Protein AF-0000000075583292 (afdb_homodimer)

Nearest PDB structures (foldseek):
  4jfc-assembly1_A  TM=9.928E-01  e=3.567E-37  Polaromonas sp. JS666
  3kqf-assembly1_B  TM=9.486E-01  e=3.121E-24  Bacillus anthracis
  5c9g-assembly2_F  TM=9.404E-01  e=2.195E-21  Hyphomonas neptunium ATCC 15444
  5ylo-assembly1_A  TM=9.290E-01  e=3.836E-20  Pseudomonas 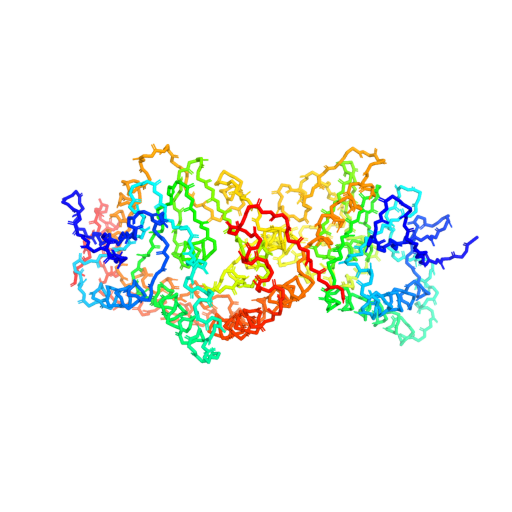aeruginosa PAO1
  2vsu-assembly1_E  TM=9.260E-01  e=3.351E-18  Pseudomonas fluorescens

Organism: Burkholderia mallei (strain ATCC 23344) (NCBI:txid243160)

Structure (mmCIF, N/CA/C/O backbone):
data_AF-0000000075583292-model_v1
#
loop_
_entity.id
_entity.type
_entity.pdbx_description
1 polymer 'Enoyl-CoA hydratase/isomerase family protein'
#
loop_
_atom_site.group_PDB
_atom_site.id
_atom_site.type_symbol
_atom_site.label_atom_id
_atom_site.label_alt_id
_atom_site.label_comp_id
_atom_site.label_asym_id
_atom_site.label_entity_id
_atom_site.label_seq_id
_atom_site.pdbx_PDB_ins_code
_atom_site.Cartn_x
_atom_site.Cartn_y
_atom_site.Cartn_z
_atom_site.occupancy
_atom_site.B_iso_or_equiv
_atom_site.auth_seq_id
_atom_site.auth_comp_id
_atom_site.auth_asym_id
_atom_site.auth_atom_id
_atom_site.pdbx_PDB_model_num
ATOM 1 N N . MET A 1 1 ? 21.781 27.703 2.693 1 67.5 1 MET A N 1
ATOM 2 C CA . MET A 1 1 ? 20.625 27.844 3.566 1 67.5 1 MET A CA 1
ATOM 3 C C . MET A 1 1 ? 20.203 26.484 4.141 1 67.5 1 MET A C 1
ATOM 5 O O . MET A 1 1 ? 20.391 25.453 3.504 1 67.5 1 MET A O 1
ATOM 9 N N . SER A 1 2 ? 19.781 26.391 5.512 1 87.25 2 SER A N 1
ATOM 10 C CA . SER A 1 2 ? 19.688 25.172 6.301 1 87.25 2 SER A CA 1
ATOM 11 C C . SER A 1 2 ? 18.312 24.531 6.172 1 87.25 2 SER A C 1
ATOM 13 O O . SER A 1 2 ? 17.344 25.188 5.793 1 87.25 2 SER A O 1
ATOM 15 N N . ALA A 1 3 ? 18.297 23.266 6.211 1 93.25 3 ALA A N 1
ATOM 16 C CA . ALA A 1 3 ? 17.062 22.5 6.258 1 93.25 3 ALA A CA 1
ATOM 17 C C . ALA A 1 3 ? 16.172 22.953 7.414 1 93.25 3 ALA A C 1
ATOM 19 O O . ALA A 1 3 ? 16.625 23.047 8.555 1 93.25 3 ALA A O 1
ATOM 20 N N . GLU A 1 4 ? 14.938 23.328 7.117 1 96.12 4 GLU A N 1
ATOM 21 C CA . GLU A 1 4 ? 14.023 23.797 8.164 1 96.12 4 GLU A CA 1
ATOM 22 C C . GLU A 1 4 ? 12.57 23.484 7.793 1 96.12 4 GLU A C 1
ATOM 24 O O . GLU A 1 4 ? 12.258 23.234 6.629 1 96.12 4 GLU A O 1
ATOM 29 N N . LEU A 1 5 ? 11.758 23.406 8.789 1 97.81 5 LEU A N 1
ATOM 30 C CA . LEU A 1 5 ? 10.305 23.406 8.641 1 97.81 5 LEU A CA 1
ATOM 31 C C . LEU A 1 5 ? 9.734 24.781 9.008 1 97.81 5 LEU A C 1
ATOM 33 O O . LEU A 1 5 ? 9.773 25.172 10.172 1 97.81 5 LEU A O 1
ATOM 37 N N . LEU A 1 6 ? 9.242 25.484 8.023 1 97.19 6 LEU A N 1
ATOM 38 C CA . LEU A 1 6 ? 8.695 26.812 8.242 1 97.19 6 LEU A CA 1
ATOM 39 C C . LEU A 1 6 ? 7.223 26.734 8.633 1 97.19 6 LEU A C 1
ATOM 41 O O . LEU A 1 6 ? 6.453 25.969 8.047 1 97.19 6 LEU A O 1
ATOM 45 N N . ALA A 1 7 ? 6.902 27.469 9.656 1 97.38 7 ALA A N 1
ATOM 46 C CA . ALA A 1 7 ? 5.512 27.547 10.109 1 97.38 7 ALA A CA 1
ATOM 47 C C . ALA A 1 7 ? 4.953 28.953 9.891 1 97.38 7 ALA A C 1
ATOM 49 O O . ALA A 1 7 ? 5.602 29.953 10.219 1 97.38 7 ALA A O 1
ATOM 50 N N . SER A 1 8 ? 3.768 29.016 9.266 1 97 8 SER A N 1
ATOM 51 C CA . SER A 1 8 ? 3.15 30.312 9.055 1 97 8 SER A CA 1
ATOM 52 C C . SER A 1 8 ? 1.628 30.219 9.109 1 97 8 SER A C 1
ATOM 54 O O . SER A 1 8 ? 1.062 29.141 8.938 1 97 8 SER A O 1
ATOM 56 N N . ARG A 1 9 ? 1.016 31.297 9.414 1 96.5 9 ARG A N 1
ATOM 57 C CA . ARG A 1 9 ? -0.42 31.516 9.266 1 96.5 9 ARG A CA 1
ATOM 58 C C . ARG A 1 9 ? -0.711 32.5 8.133 1 96.5 9 ARG A C 1
ATOM 60 O O . ARG A 1 9 ? -0.595 33.719 8.32 1 96.5 9 ARG A O 1
ATOM 67 N N . PRO A 1 10 ? -1.045 31.953 7 1 95.81 10 PRO A N 1
ATOM 68 C CA . PRO A 1 10 ? -1.221 32.844 5.852 1 95.81 10 PRO A CA 1
ATOM 69 C C . PRO A 1 10 ? -2.344 33.875 6.059 1 95.81 10 PRO A C 1
ATOM 71 O O . PRO A 1 10 ? -3.365 33.531 6.672 1 95.81 10 PRO A O 1
ATOM 74 N N . PRO A 1 11 ? -2.176 35.062 5.562 1 93.25 11 PRO A N 1
ATOM 75 C CA . PRO A 1 11 ? -3.176 36.094 5.77 1 93.25 11 PRO A CA 1
ATOM 76 C C . PRO A 1 11 ? -4.523 35.781 5.133 1 93.25 11 PRO A C 1
ATOM 78 O O . PRO A 1 11 ? -5.562 36.25 5.594 1 93.25 11 PRO A O 1
ATOM 81 N N . GLU A 1 12 ? -4.48 34.938 4.133 1 89.62 12 GLU A N 1
ATOM 82 C CA . GLU A 1 12 ? -5.707 34.594 3.42 1 89.62 12 GLU A CA 1
ATOM 83 C C . GLU A 1 12 ? -6.547 33.594 4.215 1 89.62 12 GLU A C 1
ATOM 85 O O . GLU A 1 12 ? -7.688 33.312 3.846 1 89.62 12 GLU A O 1
ATOM 90 N N . SER A 1 13 ? -5.949 33.094 5.297 1 91.31 13 SER A N 1
ATOM 91 C CA . SER A 1 13 ? -6.652 32.094 6.098 1 91.31 13 SER A CA 1
ATOM 92 C C . SER A 1 13 ? -6.879 32.594 7.523 1 91.31 13 SER A C 1
ATOM 94 O O . SER A 1 13 ? -6.023 33.281 8.094 1 91.31 13 SER A O 1
ATOM 96 N N . GLU A 1 14 ? -7.996 32.156 8.086 1 85.75 14 GLU A N 1
ATOM 97 C CA . GLU A 1 14 ? -8.305 32.531 9.453 1 85.75 14 GLU A CA 1
ATOM 98 C C . GLU A 1 14 ? -7.875 31.469 10.445 1 85.75 14 GLU A C 1
ATOM 100 O O . GLU A 1 14 ? -7.66 31.75 11.625 1 85.75 14 GLU A O 1
ATOM 105 N N . SER A 1 15 ? -7.633 30.344 9.969 1 95.25 15 SER A N 1
ATOM 106 C CA . SER A 1 15 ? -7.543 29.312 11.008 1 95.25 15 SER A CA 1
ATOM 107 C C . SER A 1 15 ? -6.547 28.219 10.625 1 95.25 15 SER A C 1
ATOM 109 O O . SER A 1 15 ? -6.379 27.25 11.352 1 95.25 15 SER A O 1
ATOM 111 N N . THR A 1 16 ? -5.824 28.375 9.477 1 98 16 THR A N 1
ATOM 112 C CA . THR A 1 16 ? -4.984 27.297 8.969 1 98 16 THR A CA 1
ATOM 113 C C . THR A 1 16 ? -3.514 27.578 9.273 1 98 16 THR A C 1
ATOM 115 O O . THR A 1 16 ? -3.018 28.672 9.039 1 98 16 THR A O 1
ATOM 118 N N . LEU A 1 17 ? -2.83 26.609 9.906 1 98.5 17 LEU A N 1
ATOM 119 C CA . LEU A 1 17 ? -1.376 26.609 10.016 1 98.5 17 LEU A CA 1
ATOM 120 C C . LEU A 1 17 ? -0.74 25.922 8.812 1 98.5 17 LEU A C 1
ATOM 122 O O . LEU A 1 17 ? -1.136 24.797 8.453 1 98.5 17 LEU A O 1
ATOM 126 N N . VAL A 1 18 ? 0.198 26.562 8.188 1 98.69 18 VAL A N 1
ATOM 127 C CA . VAL A 1 18 ? 0.895 25.969 7.047 1 98.69 18 VAL A CA 1
ATOM 128 C C . VAL A 1 18 ? 2.328 25.625 7.441 1 98.69 18 VAL A C 1
ATOM 130 O O . VAL A 1 18 ? 3.068 26.484 7.93 1 98.69 18 VAL A O 1
ATOM 133 N N . LEU A 1 19 ? 2.674 24.406 7.332 1 98.69 19 LEU A N 1
ATOM 134 C CA . LEU A 1 19 ? 4.035 23.922 7.504 1 98.69 19 LEU A CA 1
ATOM 135 C C . LEU A 1 19 ? 4.699 23.672 6.156 1 98.69 19 LEU A C 1
ATOM 137 O O . LEU A 1 19 ? 4.172 22.922 5.328 1 98.69 19 LEU A O 1
ATOM 141 N N . THR A 1 20 ? 5.844 24.234 5.902 1 98.69 20 THR A N 1
ATOM 142 C CA . THR A 1 20 ? 6.527 24.156 4.617 1 98.69 20 THR A CA 1
ATOM 143 C C . THR A 1 20 ? 7.906 23.531 4.773 1 98.69 20 THR A C 1
ATOM 145 O O . THR A 1 20 ? 8.773 24.078 5.453 1 98.69 20 THR A O 1
ATOM 148 N N . LEU A 1 21 ? 8.062 22.391 4.184 1 98.69 21 LEU A N 1
ATOM 149 C CA . LEU A 1 21 ? 9.391 21.781 4.094 1 98.69 21 LEU A CA 1
ATOM 150 C C . LEU A 1 21 ? 10.312 22.625 3.219 1 98.69 21 LEU A C 1
ATOM 152 O O . LEU A 1 21 ? 9.984 22.922 2.068 1 98.69 21 LEU A O 1
ATOM 156 N N . SER A 1 22 ? 11.461 23.016 3.814 1 98.19 22 SER A N 1
ATOM 157 C CA . SER A 1 22 ? 12.398 23.844 3.062 1 98.19 22 SER A CA 1
ATOM 158 C C . SER A 1 22 ? 13.836 23.391 3.279 1 98.19 22 SER A C 1
ATOM 160 O O . SER A 1 22 ? 14.328 23.406 4.41 1 98.19 22 SER A O 1
ATOM 162 N N . ASN A 1 23 ? 14.453 22.922 2.266 1 97.31 23 ASN A N 1
ATOM 163 C CA . ASN A 1 23 ? 15.867 22.578 2.162 1 97.31 23 ASN A CA 1
ATOM 164 C C . ASN A 1 23 ? 16.438 22.969 0.802 1 97.31 23 ASN A C 1
ATOM 166 O O . ASN A 1 23 ? 16.625 22.125 -0.065 1 97.31 23 ASN A O 1
ATOM 170 N N . PRO A 1 24 ? 16.703 24.328 0.784 1 92.12 24 PRO A N 1
ATOM 171 C CA . PRO A 1 24 ? 17.109 24.859 -0.521 1 92.12 24 PRO A CA 1
ATOM 172 C C . PRO A 1 24 ? 18.312 24.125 -1.112 1 92.12 24 PRO A C 1
ATOM 174 O O . PRO A 1 24 ? 19.266 23.797 -0.392 1 92.12 24 PRO A O 1
ATOM 177 N N . GLY A 1 25 ? 18.297 23.75 -2.326 1 92.25 25 GLY A N 1
ATOM 178 C CA . GLY A 1 25 ? 19.375 23.078 -3.035 1 92.25 25 GLY A CA 1
ATOM 179 C C . GLY A 1 25 ? 19.281 21.562 -2.982 1 92.25 25 GLY A C 1
ATOM 180 O O . GLY A 1 25 ? 20.031 20.875 -3.684 1 92.25 25 GLY A O 1
ATOM 181 N N . ALA A 1 26 ? 18.438 21.094 -2.088 1 95 26 ALA A N 1
ATOM 182 C CA . ALA A 1 26 ? 18.344 19.641 -1.939 1 95 26 ALA A CA 1
ATOM 183 C C . ALA A 1 26 ? 16.922 19.141 -2.176 1 95 26 ALA A C 1
ATOM 185 O O . ALA A 1 26 ? 16.531 18.094 -1.659 1 95 26 ALA A O 1
ATOM 186 N N . ARG A 1 27 ? 16.109 20.031 -2.859 1 95.94 27 ARG A N 1
ATOM 187 C CA . ARG A 1 27 ? 14.734 19.672 -3.197 1 95.94 27 ARG A CA 1
ATOM 188 C C . ARG A 1 27 ? 13.953 19.266 -1.952 1 95.94 27 ARG A C 1
ATOM 190 O O . ARG A 1 27 ? 13.281 18.234 -1.938 1 95.94 27 ARG A O 1
ATOM 197 N N . ASN A 1 28 ? 14.148 19.938 -0.84 1 98.06 28 ASN A N 1
ATOM 198 C CA . ASN A 1 28 ? 13.445 19.797 0.429 1 98.06 28 ASN A CA 1
ATOM 199 C C . ASN A 1 28 ? 13.664 18.422 1.058 1 98.06 28 ASN A C 1
ATOM 201 O O . ASN A 1 28 ? 12.75 17.859 1.65 1 98.06 28 ASN A O 1
ATOM 205 N N . ALA A 1 29 ? 14.906 17.859 0.892 1 97.81 29 ALA A N 1
ATOM 206 C CA . ALA A 1 29 ? 15.266 16.609 1.577 1 97.81 29 ALA A CA 1
ATOM 207 C C . ALA A 1 29 ? 15.086 16.75 3.086 1 97.81 29 ALA A C 1
ATOM 209 O O . ALA A 1 29 ? 15.398 17.797 3.664 1 97.81 29 ALA A O 1
ATOM 210 N N . LEU A 1 30 ? 14.625 15.703 3.691 1 97.31 30 LEU A N 1
ATOM 211 C CA . LEU A 1 30 ? 14.312 15.711 5.117 1 97.31 30 LEU A CA 1
ATOM 212 C C . LEU A 1 30 ? 15.586 15.797 5.953 1 97.31 30 LEU A C 1
ATOM 214 O O . LEU A 1 30 ? 16.641 15.336 5.527 1 97.31 30 LEU A O 1
ATOM 218 N N . HIS A 1 31 ? 15.438 16.328 7.047 1 95.19 31 HIS A N 1
ATOM 219 C CA . HIS A 1 31 ? 16.484 16.531 8.039 1 95.19 31 HIS A CA 1
ATOM 220 C C . HIS A 1 31 ? 15.93 16.391 9.453 1 95.19 31 HIS A C 1
ATOM 222 O O . HIS A 1 31 ? 14.789 16.766 9.727 1 95.19 31 HIS A O 1
ATOM 228 N N . PRO A 1 32 ? 16.766 15.883 10.375 1 92.44 32 PRO A N 1
ATOM 229 C CA . PRO A 1 32 ? 16.297 15.695 11.75 1 92.44 32 PRO A CA 1
ATOM 230 C C . PRO A 1 32 ? 15.719 16.969 12.352 1 92.44 32 PRO A C 1
ATOM 232 O O . PRO A 1 32 ? 14.781 16.922 13.148 1 92.44 32 PRO A O 1
ATOM 235 N N . ASP A 1 33 ? 16.234 18.109 11.961 1 92.94 33 ASP A N 1
ATOM 236 C CA . ASP A 1 33 ? 15.719 19.375 12.461 1 92.94 33 ASP A CA 1
ATOM 237 C C . ASP A 1 33 ? 14.258 19.578 12.07 1 92.94 33 ASP A C 1
ATOM 239 O O . ASP A 1 33 ? 13.492 20.203 12.805 1 92.94 33 ASP A O 1
ATOM 243 N N . MET A 1 34 ? 13.859 19.078 10.984 1 96.12 34 MET A N 1
ATOM 244 C CA . MET A 1 34 ? 12.484 19.188 10.508 1 96.12 34 MET A CA 1
ATOM 245 C C . MET A 1 34 ? 11.547 18.312 11.344 1 96.12 34 MET A C 1
ATOM 247 O O . MET A 1 34 ? 10.406 18.703 11.609 1 96.12 34 MET A O 1
ATOM 251 N N . TYR A 1 35 ? 12.055 17.141 11.742 1 96.31 35 TYR A N 1
ATOM 252 C CA . TYR A 1 35 ? 11.234 16.25 12.547 1 96.31 35 TYR A CA 1
ATOM 253 C C . TYR A 1 35 ? 10.883 16.891 13.891 1 96.31 35 TYR A C 1
ATOM 255 O O . TYR A 1 35 ? 9.711 16.922 14.273 1 96.31 35 TYR A O 1
ATOM 263 N N . ALA A 1 36 ? 11.875 17.406 14.531 1 94.88 36 ALA A N 1
ATOM 264 C CA . ALA A 1 36 ? 11.688 18.062 15.828 1 94.88 36 ALA A CA 1
ATOM 265 C C . ALA A 1 36 ? 10.758 19.266 15.695 1 94.88 36 ALA A C 1
ATOM 267 O O . ALA A 1 36 ? 9.867 19.469 16.531 1 94.88 36 ALA A O 1
ATOM 268 N N . ALA A 1 37 ? 10.969 20 14.695 1 96.88 37 ALA A N 1
ATOM 269 C CA . ALA A 1 37 ? 10.133 21.172 14.445 1 96.88 37 ALA A CA 1
ATOM 270 C C . ALA A 1 37 ? 8.688 20.766 14.164 1 96.88 37 ALA A C 1
ATOM 272 O O . ALA A 1 37 ? 7.754 21.453 14.57 1 96.88 37 ALA A O 1
ATOM 273 N N . GLY A 1 38 ? 8.523 19.688 13.398 1 97.88 38 GLY A N 1
ATOM 274 C CA . GLY A 1 38 ? 7.191 19.172 13.117 1 97.88 38 GLY A CA 1
ATOM 275 C C . GLY A 1 38 ? 6.434 18.781 14.367 1 97.88 38 GLY A C 1
ATOM 276 O O . GLY A 1 38 ? 5.262 19.125 14.531 1 97.88 38 GLY A O 1
ATOM 277 N N . LEU A 1 39 ? 7.145 18.062 15.266 1 97.31 39 LEU A N 1
ATOM 278 C CA . LEU A 1 39 ? 6.551 17.672 16.531 1 97.31 39 LEU A CA 1
ATOM 279 C C . LEU A 1 39 ? 6.121 18.891 17.344 1 97.31 39 LEU A C 1
ATOM 281 O O . LEU A 1 39 ? 5 18.953 17.844 1 97.31 39 LEU A O 1
ATOM 285 N N . GLU A 1 40 ? 6.969 19.859 17.375 1 96.94 40 GLU A N 1
ATOM 286 C CA . GLU A 1 40 ? 6.68 21.078 18.109 1 96.94 40 GLU A CA 1
ATOM 287 C C . GLU A 1 40 ? 5.508 21.828 17.5 1 96.94 40 GLU A C 1
ATOM 289 O O . GLU A 1 40 ? 4.641 22.344 18.203 1 96.94 40 GLU A O 1
ATOM 294 N N . ALA A 1 41 ? 5.504 21.906 16.188 1 97.69 41 ALA A N 1
ATOM 295 C CA . ALA A 1 41 ? 4.441 22.625 15.492 1 97.69 41 ALA A CA 1
ATOM 296 C C . ALA A 1 41 ? 3.08 21.984 15.758 1 97.69 41 ALA A C 1
ATOM 298 O O . ALA A 1 41 ? 2.092 22.672 15.992 1 97.69 41 ALA A O 1
ATOM 299 N N . LEU A 1 42 ? 3.025 20.688 15.703 1 98.06 42 LEU A N 1
ATOM 300 C CA . LEU A 1 42 ? 1.762 19.984 15.922 1 98.06 42 LEU A CA 1
ATOM 301 C C . LEU A 1 42 ? 1.317 20.109 17.375 1 98.06 42 LEU A C 1
ATOM 303 O O . LEU A 1 42 ? 0.122 20.203 17.656 1 98.06 42 LEU A O 1
ATOM 307 N N . ASN A 1 43 ? 2.26 20.062 18.281 1 96.62 43 ASN A N 1
ATOM 308 C CA . ASN A 1 43 ? 1.938 20.297 19.688 1 96.62 43 ASN A CA 1
ATOM 309 C C . ASN A 1 43 ? 1.361 21.703 19.891 1 96.62 43 ASN A C 1
ATOM 311 O O . ASN A 1 43 ? 0.399 21.875 20.641 1 96.62 43 ASN A O 1
ATOM 315 N N . THR A 1 44 ? 1.976 22.672 19.203 1 95.06 44 THR A N 1
ATOM 316 C CA . THR A 1 44 ? 1.487 24.047 19.281 1 95.06 44 THR A CA 1
ATOM 317 C C . THR A 1 44 ? 0.08 24.156 18.688 1 95.06 44 THR A C 1
ATOM 319 O O . THR A 1 44 ? -0.799 24.766 19.297 1 95.06 44 THR A O 1
ATOM 322 N N . ALA A 1 45 ? -0.087 23.562 17.547 1 96.56 45 ALA A N 1
ATOM 323 C CA . ALA A 1 45 ? -1.408 23.562 16.922 1 96.56 45 ALA A CA 1
ATOM 324 C C . ALA A 1 45 ? -2.453 22.953 17.859 1 96.56 45 ALA A C 1
ATOM 326 O O . ALA A 1 45 ? -3.574 23.453 17.953 1 96.56 45 ALA A O 1
ATOM 327 N N . GLU A 1 46 ? -2.061 21.891 18.5 1 96.06 46 GLU A N 1
ATOM 328 C CA . GLU A 1 46 ? -2.957 21.188 19.422 1 96.06 46 GLU A CA 1
ATOM 329 C C . GLU A 1 46 ? -3.424 22.094 20.547 1 96.06 46 GLU A C 1
ATOM 331 O O . GLU A 1 46 ? -4.59 22.047 20.953 1 96.06 46 GLU A O 1
ATOM 336 N N . ARG A 1 47 ? -2.613 23.031 21.016 1 95.5 47 ARG A N 1
ATOM 337 C CA . ARG A 1 47 ? -2.885 23.859 22.188 1 95.5 47 ARG A CA 1
ATOM 338 C C . ARG A 1 47 ? -3.525 25.172 21.781 1 95.5 47 ARG A C 1
ATOM 340 O O . ARG A 1 47 ? -4.039 25.906 22.641 1 95.5 47 ARG A O 1
ATOM 347 N N . ASP A 1 48 ? -3.432 25.547 20.547 1 96.25 48 ASP A N 1
ATOM 348 C CA . ASP A 1 48 ? -3.943 26.828 20.062 1 96.25 48 ASP A CA 1
ATOM 349 C C . ASP A 1 48 ? -5.309 26.656 19.406 1 96.25 48 ASP A C 1
ATOM 351 O O . ASP A 1 48 ? -5.395 26.25 18.25 1 96.25 48 ASP A O 1
ATOM 355 N N . PRO A 1 49 ? -6.316 27.016 20.094 1 95.12 49 PRO A N 1
ATOM 356 C CA . PRO A 1 49 ? -7.66 26.812 19.547 1 95.12 49 PRO A CA 1
ATOM 357 C C . PRO A 1 49 ? -7.93 27.641 18.297 1 95.12 49 PRO A C 1
ATOM 359 O O . PRO A 1 49 ? -8.906 27.391 17.578 1 95.12 49 PRO A O 1
ATOM 362 N N . SER A 1 50 ? -7.105 28.641 18.047 1 95.31 50 SER A N 1
ATOM 363 C CA . SER A 1 50 ? -7.312 29.453 16.859 1 95.31 50 SER A CA 1
ATOM 364 C C . SER A 1 50 ? -6.832 28.734 15.602 1 95.31 50 SER A C 1
ATOM 366 O O . SER A 1 50 ? -7.16 29.141 14.484 1 95.31 50 SER A O 1
ATOM 368 N N . ILE A 1 51 ? -6.078 27.703 15.742 1 97.19 51 ILE A N 1
ATOM 369 C CA . ILE A 1 51 ? -5.684 26.828 14.633 1 97.19 51 ILE A CA 1
ATOM 370 C C . ILE A 1 51 ? -6.66 25.656 14.531 1 97.19 51 ILE A C 1
ATOM 372 O O . ILE A 1 51 ? -6.82 24.891 15.477 1 97.19 51 ILE A O 1
ATOM 376 N N . ARG A 1 52 ? -7.266 25.531 13.336 1 97.31 52 ARG A N 1
ATOM 377 C CA . ARG A 1 52 ? -8.32 24.531 13.195 1 97.31 52 ARG A CA 1
ATOM 378 C C . ARG A 1 52 ? -7.895 23.406 12.25 1 97.31 52 ARG A C 1
ATOM 380 O O . ARG A 1 52 ? -8.492 22.328 12.242 1 97.31 52 ARG A O 1
ATOM 387 N N . ALA A 1 53 ? -6.891 23.609 11.453 1 98.25 53 ALA A N 1
ATOM 388 C CA . ALA A 1 53 ? -6.348 22.625 10.516 1 98.25 53 ALA A CA 1
ATOM 389 C C . ALA A 1 53 ? -4.902 22.953 10.164 1 98.25 53 ALA A C 1
ATOM 391 O O . ALA A 1 53 ? -4.43 24.062 10.398 1 98.25 53 ALA A O 1
ATOM 392 N N . VAL A 1 54 ? -4.211 21.984 9.664 1 98.75 54 VAL A N 1
ATOM 393 C CA . VAL A 1 54 ? -2.807 22.125 9.281 1 98.75 54 VAL A CA 1
ATOM 394 C C . VAL A 1 54 ? -2.617 21.688 7.832 1 98.75 54 VAL A C 1
ATOM 396 O O . VAL A 1 54 ? -3.203 20.703 7.391 1 98.75 54 VAL A O 1
ATOM 399 N N . VAL A 1 55 ? -1.863 22.422 7.07 1 98.88 55 VAL A N 1
ATOM 400 C CA . VAL A 1 55 ? -1.436 22.047 5.727 1 98.88 55 VAL A CA 1
ATOM 401 C C . VAL A 1 55 ? 0.073 21.797 5.711 1 98.88 55 VAL A C 1
ATOM 403 O O . VAL A 1 55 ? 0.84 22.609 6.23 1 98.88 55 VAL A O 1
ATOM 406 N N . LEU A 1 56 ? 0.5 20.688 5.27 1 98.88 56 LEU A N 1
ATOM 407 C CA . LEU A 1 56 ? 1.905 20.359 5.055 1 98.88 56 LEU A CA 1
ATOM 408 C C . LEU A 1 56 ? 2.262 20.438 3.572 1 98.88 56 LEU A C 1
ATOM 410 O O . LEU A 1 56 ? 1.643 19.766 2.744 1 98.88 56 LEU A O 1
ATOM 414 N N . THR A 1 57 ? 3.215 21.312 3.209 1 98.81 57 THR A N 1
ATOM 415 C CA . THR A 1 57 ? 3.615 21.484 1.818 1 98.81 57 THR A CA 1
ATOM 416 C C . THR A 1 57 ? 5.125 21.672 1.709 1 98.81 57 THR A C 1
ATOM 418 O O . THR A 1 57 ? 5.844 21.562 2.707 1 98.81 57 THR A O 1
ATOM 421 N N . GLY A 1 58 ? 5.672 21.719 0.458 1 98.75 58 GLY A N 1
ATOM 422 C CA . GLY A 1 58 ? 7.086 21.953 0.227 1 98.75 58 GLY A CA 1
ATOM 423 C C . GLY A 1 58 ? 7.363 23.297 -0.424 1 98.75 58 GLY A C 1
ATOM 424 O O . GLY A 1 58 ? 6.523 23.828 -1.159 1 98.75 58 GLY A O 1
ATOM 425 N N . ALA A 1 59 ? 8.508 23.812 -0.159 1 98.12 59 ALA A N 1
ATOM 426 C CA . ALA A 1 59 ? 8.938 25.062 -0.783 1 98.12 59 ALA A CA 1
ATOM 427 C C . ALA A 1 59 ? 9.25 24.859 -2.262 1 98.12 59 ALA A C 1
ATOM 429 O O . ALA A 1 59 ? 9.492 23.734 -2.701 1 98.12 59 ALA A O 1
ATOM 430 N N . ASP A 1 60 ? 9.141 25.953 -3.072 1 96.88 60 ASP A N 1
ATOM 431 C CA . ASP A 1 60 ? 9.609 26.062 -4.449 1 96.88 60 ASP A CA 1
ATOM 432 C C . ASP A 1 60 ? 8.914 25.031 -5.348 1 96.88 60 ASP A C 1
ATOM 434 O O . ASP A 1 60 ? 9.547 24.438 -6.215 1 96.88 60 ASP A O 1
ATOM 438 N N . ARG A 1 61 ? 7.707 24.75 -5.098 1 96.19 61 ARG A N 1
ATOM 439 C CA . ARG A 1 61 ? 6.84 23.906 -5.902 1 96.19 61 ARG A CA 1
ATOM 440 C C . ARG A 1 61 ? 7.387 22.484 -5.98 1 96.19 61 ARG A C 1
ATOM 442 O O . ARG A 1 61 ? 7.355 21.859 -7.043 1 96.19 61 ARG A O 1
ATOM 449 N N . PHE A 1 62 ? 8 22.094 -4.961 1 98.38 62 PHE A N 1
ATOM 450 C CA . PHE A 1 62 ? 8.484 20.719 -4.793 1 98.38 62 PHE A CA 1
ATOM 451 C C . PHE A 1 62 ? 8.258 20.234 -3.365 1 98.38 62 PHE A C 1
ATOM 453 O O . PHE A 1 62 ? 8.727 20.875 -2.41 1 98.38 62 PHE A O 1
ATOM 460 N N . PHE A 1 63 ? 7.59 19.172 -3.176 1 98.75 63 PHE A N 1
ATOM 461 C CA . PHE A 1 63 ? 7.199 18.734 -1.84 1 98.75 63 PHE A CA 1
ATOM 462 C C . PHE A 1 63 ? 8.414 18.234 -1.06 1 98.75 63 PHE A C 1
ATOM 464 O O . PHE A 1 63 ? 8.891 18.906 -0.145 1 98.75 63 PHE A O 1
ATOM 471 N N . CYS A 1 64 ? 9.016 17.062 -1.483 1 98.62 64 CYS A N 1
ATOM 472 C CA . CYS A 1 64 ? 10.086 16.484 -0.674 1 98.62 64 CYS A CA 1
ATOM 473 C C . CYS A 1 64 ? 10.789 15.359 -1.418 1 98.62 64 CYS A C 1
ATOM 475 O O . CYS A 1 64 ? 10.141 14.453 -1.945 1 98.62 64 CYS A O 1
ATOM 477 N N . ALA A 1 65 ? 12.086 15.375 -1.417 1 97.5 65 ALA A N 1
ATOM 478 C CA . ALA A 1 65 ? 12.875 14.391 -2.154 1 97.5 65 ALA A CA 1
ATOM 479 C C . ALA A 1 65 ? 13.211 13.18 -1.277 1 97.5 65 ALA A C 1
ATOM 481 O O . ALA A 1 65 ? 13.836 12.227 -1.737 1 97.5 65 ALA A O 1
ATOM 482 N N . GLY A 1 66 ? 12.766 13.234 -0.095 1 97.06 66 GLY A N 1
ATOM 483 C CA . GLY A 1 66 ? 13.078 12.148 0.822 1 97.06 66 GLY A CA 1
ATOM 484 C C . GLY A 1 66 ? 14.359 12.383 1.604 1 97.06 66 GLY A C 1
ATOM 485 O O . GLY A 1 66 ? 14.625 13.5 2.043 1 97.06 66 GLY A O 1
ATOM 486 N N . GLY A 1 67 ? 15.031 11.289 1.983 1 94.31 67 GLY A N 1
ATOM 487 C CA . GLY A 1 67 ? 16.266 11.383 2.736 1 94.31 67 GLY A CA 1
ATOM 488 C C . GLY A 1 67 ? 17.438 11.859 1.897 1 94.31 67 GLY A C 1
ATOM 489 O O . GLY A 1 67 ? 17.391 11.82 0.667 1 94.31 67 GLY A O 1
ATOM 490 N N . ASN A 1 68 ? 18.391 12.344 2.629 1 94.19 68 ASN A N 1
ATOM 491 C CA . ASN A 1 68 ? 19.641 12.758 2.008 1 94.19 68 ASN A CA 1
ATOM 492 C C . ASN A 1 68 ? 20.641 11.609 1.947 1 94.19 68 ASN A C 1
ATOM 494 O O . ASN A 1 68 ? 21.125 11.141 2.982 1 94.19 68 ASN A O 1
ATOM 498 N N . LEU A 1 69 ? 21.016 11.203 0.713 1 95 69 LEU A N 1
ATOM 499 C CA . LEU A 1 69 ? 21.844 10.023 0.521 1 95 69 LEU A CA 1
ATOM 500 C C . LEU A 1 69 ? 23.234 10.227 1.111 1 95 69 LEU A C 1
ATOM 502 O O . LEU A 1 69 ? 23.844 9.281 1.618 1 95 69 LEU A O 1
ATOM 506 N N . ASN A 1 70 ? 23.734 11.477 0.987 1 94.31 70 ASN A N 1
ATOM 507 C CA . ASN A 1 70 ? 25.047 11.75 1.589 1 94.31 70 ASN A CA 1
ATOM 508 C C . ASN A 1 70 ? 25 11.602 3.107 1 94.31 70 ASN A C 1
ATOM 510 O O . ASN A 1 70 ? 25.922 11.047 3.703 1 94.31 70 ASN A O 1
ATOM 514 N N . ARG A 1 71 ? 23.969 12.07 3.662 1 94 71 ARG A N 1
ATOM 515 C CA . ARG A 1 71 ? 23.812 11.906 5.102 1 94 71 ARG A CA 1
ATOM 516 C C . ARG A 1 71 ? 23.688 10.43 5.473 1 94 71 ARG A C 1
ATOM 518 O O . ARG A 1 71 ? 24.188 10 6.508 1 94 71 ARG A O 1
ATOM 525 N N . LEU A 1 72 ? 23 9.656 4.668 1 95.62 72 LEU A N 1
ATOM 526 C CA . LEU A 1 72 ? 22.844 8.227 4.93 1 95.62 72 LEU A CA 1
ATOM 527 C C . LEU A 1 72 ? 24.188 7.52 4.875 1 95.62 72 LEU A C 1
ATOM 529 O O . LEU A 1 72 ? 24.469 6.641 5.691 1 95.62 72 LEU A O 1
ATOM 533 N N . LEU A 1 73 ? 25.031 7.938 3.93 1 95.62 73 LEU A N 1
ATOM 534 C CA . LEU A 1 73 ? 26.359 7.359 3.857 1 95.62 73 LEU A CA 1
ATOM 535 C C . LEU A 1 73 ? 27.172 7.711 5.102 1 95.62 73 LEU A C 1
ATOM 537 O O . LEU A 1 73 ? 27.891 6.863 5.645 1 95.62 73 LEU A O 1
ATOM 541 N N . ASP A 1 74 ? 27.062 8.984 5.547 1 95.81 74 ASP A N 1
ATOM 542 C CA . ASP A 1 74 ? 27.719 9.406 6.773 1 95.81 74 ASP A CA 1
ATOM 543 C C . ASP A 1 74 ? 27.25 8.586 7.969 1 95.81 74 ASP A C 1
ATOM 545 O O . ASP A 1 74 ? 28.062 8.148 8.789 1 95.81 74 ASP A O 1
ATOM 549 N N . ASN A 1 75 ? 25.938 8.359 8.047 1 96.25 75 ASN A N 1
ATOM 550 C CA . ASN A 1 75 ? 25.375 7.605 9.164 1 96.25 75 ASN A CA 1
ATOM 551 C C . ASN A 1 75 ? 25.766 6.133 9.109 1 96.25 75 ASN A C 1
ATOM 553 O O . ASN A 1 75 ? 25.922 5.488 10.148 1 96.25 75 ASN A O 1
ATOM 557 N N . ARG A 1 76 ? 25.906 5.637 7.883 1 96.25 76 ARG A N 1
ATOM 558 C CA . ARG A 1 76 ? 26.328 4.254 7.711 1 96.25 76 ARG A CA 1
ATOM 559 C C . ARG A 1 76 ? 27.703 4.02 8.336 1 96.25 76 ARG A C 1
ATOM 561 O O . ARG A 1 76 ? 27.984 2.926 8.82 1 96.25 76 ARG A O 1
ATOM 568 N N . ALA A 1 77 ? 28.547 5.047 8.312 1 96.44 77 ALA A N 1
ATOM 569 C CA . ALA A 1 77 ? 29.906 4.949 8.836 1 96.44 77 ALA A CA 1
ATOM 570 C C . ALA A 1 77 ? 29.922 5.043 10.352 1 96.44 77 ALA A C 1
ATOM 572 O O . ALA A 1 77 ? 30.984 4.906 10.984 1 96.44 77 ALA A O 1
ATOM 573 N N . LYS A 1 78 ? 28.828 5.242 11.047 1 97.5 78 LYS A N 1
ATOM 574 C CA . LYS A 1 78 ? 28.688 5.355 12.492 1 97.5 78 LYS A CA 1
ATOM 575 C C . LYS A 1 78 ? 27.953 4.145 13.07 1 97.5 78 LYS A C 1
ATOM 577 O O . LYS A 1 78 ? 27.656 3.189 12.344 1 97.5 78 LYS A O 1
ATOM 582 N N . ALA A 1 79 ? 27.703 4.23 14.398 1 97.75 79 ALA A N 1
ATOM 583 C CA . ALA A 1 79 ? 26.969 3.146 15.055 1 97.75 79 ALA A CA 1
ATOM 584 C C . ALA A 1 79 ? 25.531 3.066 14.539 1 97.75 79 ALA A C 1
ATOM 586 O O . ALA A 1 79 ? 24.891 4.094 14.328 1 97.75 79 ALA A O 1
ATOM 587 N N . PRO A 1 80 ? 25.016 1.818 14.32 1 97.88 80 PRO A N 1
ATOM 588 C CA . PRO A 1 80 ? 23.656 1.633 13.828 1 97.88 80 PRO A CA 1
ATOM 589 C C . PRO A 1 80 ? 22.625 2.451 14.602 1 97.88 80 PRO A C 1
ATOM 591 O O . PRO A 1 80 ? 21.609 2.865 14.047 1 97.88 80 PRO A O 1
ATOM 594 N N . SER A 1 81 ? 22.906 2.717 15.883 1 97.75 81 SER A N 1
ATOM 595 C CA . SER A 1 81 ? 21.953 3.432 16.75 1 97.75 81 SER A CA 1
ATOM 596 C C . SER A 1 81 ? 21.75 4.863 16.266 1 97.75 81 SER A C 1
ATOM 598 O O . SER A 1 81 ? 20.719 5.477 16.547 1 97.75 81 SER A O 1
ATOM 600 N N . VAL A 1 82 ? 22.672 5.387 15.508 1 97.25 82 VAL A N 1
ATOM 601 C CA . VAL A 1 82 ? 22.562 6.762 15.031 1 97.25 82 VAL A CA 1
ATOM 602 C C . VAL A 1 82 ? 21.438 6.867 14.008 1 97.25 82 VAL A C 1
ATOM 604 O O . VAL A 1 82 ? 20.562 7.719 14.133 1 97.25 82 VAL A O 1
ATOM 607 N N . GLN A 1 83 ? 21.5 5.988 13.031 1 97.31 83 GLN A N 1
ATOM 608 C CA . GLN A 1 83 ? 20.422 6.008 12.047 1 97.31 83 GLN A CA 1
ATOM 609 C C . GLN A 1 83 ? 19.094 5.57 12.664 1 97.31 83 GLN A C 1
ATOM 611 O O . GLN A 1 83 ? 18.031 6.078 12.297 1 97.31 83 GLN A O 1
ATOM 616 N N . ALA A 1 84 ? 19.141 4.586 13.578 1 98.12 84 ALA A N 1
ATOM 617 C CA . ALA A 1 84 ? 17.922 4.16 14.258 1 98.12 84 ALA A CA 1
ATOM 618 C C . ALA A 1 84 ? 17.234 5.336 14.93 1 98.12 84 ALA A C 1
ATOM 620 O O . ALA A 1 84 ? 16.016 5.488 14.836 1 98.12 84 ALA A O 1
ATOM 621 N N . ALA A 1 85 ? 18 6.176 15.594 1 97.06 85 ALA A N 1
ATOM 622 C CA . ALA A 1 85 ? 17.453 7.34 16.297 1 97.06 85 ALA A CA 1
ATOM 623 C C . ALA A 1 85 ? 16.812 8.312 15.305 1 97.06 85 ALA A C 1
ATOM 625 O O . ALA A 1 85 ? 15.781 8.922 15.609 1 97.06 85 ALA A O 1
ATOM 626 N N . SER A 1 86 ? 17.438 8.445 14.203 1 96.31 86 SER A N 1
ATOM 627 C CA . SER A 1 86 ? 16.891 9.32 13.172 1 96.31 86 SER A CA 1
ATOM 628 C C . SER A 1 86 ? 15.539 8.805 12.672 1 96.31 86 SER A C 1
ATOM 630 O O . SER A 1 86 ? 14.586 9.57 12.531 1 96.31 86 SER A O 1
ATOM 632 N N . ILE A 1 87 ? 15.43 7.523 12.406 1 97.81 87 ILE A N 1
ATOM 633 C CA . ILE A 1 87 ? 14.203 6.918 11.914 1 97.81 87 ILE A CA 1
ATOM 634 C C . ILE A 1 87 ? 13.117 7.008 12.984 1 97.81 87 ILE A C 1
ATOM 636 O O . ILE A 1 87 ? 11.953 7.273 12.68 1 97.81 87 ILE A O 1
ATOM 640 N N . ASP A 1 88 ? 13.516 6.785 14.242 1 97.56 88 ASP A N 1
ATOM 641 C CA . ASP A 1 88 ? 12.562 6.887 15.344 1 97.56 88 ASP A CA 1
ATOM 642 C C . ASP A 1 88 ? 11.961 8.289 15.43 1 97.56 88 ASP A C 1
ATOM 644 O O . ASP A 1 88 ? 10.766 8.445 15.695 1 97.56 88 ASP A O 1
ATOM 648 N N . LEU A 1 89 ? 12.781 9.312 15.234 1 96.81 89 LEU A N 1
ATOM 649 C CA . LEU A 1 89 ? 12.297 10.688 15.273 1 96.81 89 LEU A CA 1
ATOM 650 C C . LEU A 1 89 ? 11.297 10.938 14.148 1 96.81 89 LEU A C 1
ATOM 652 O O . LEU A 1 89 ? 10.273 11.594 14.359 1 96.81 89 LEU A O 1
ATOM 656 N N . LEU A 1 90 ? 11.586 10.461 12.977 1 97.88 90 LEU A N 1
ATOM 657 C CA . LEU A 1 90 ? 10.609 10.523 11.891 1 97.88 90 LEU A CA 1
ATOM 658 C C . LEU A 1 90 ? 9.32 9.805 12.266 1 97.88 90 LEU A C 1
ATOM 660 O O . LEU A 1 90 ? 8.227 10.312 12.031 1 97.88 90 LEU A O 1
ATOM 664 N N . GLY A 1 91 ? 9.461 8.586 12.844 1 98.19 91 GLY A N 1
ATOM 665 C CA . GLY A 1 91 ? 8.305 7.836 13.305 1 98.19 91 GLY A CA 1
ATOM 666 C C . GLY A 1 91 ? 7.453 8.602 14.297 1 98.19 91 GLY A C 1
ATOM 667 O O . GLY A 1 91 ? 6.223 8.516 14.266 1 98.19 91 GLY A O 1
ATOM 668 N N . GLU A 1 92 ? 8.086 9.32 15.195 1 97.56 92 GLU A N 1
ATOM 669 C CA . GLU A 1 92 ? 7.375 10.156 16.172 1 97.56 92 GLU A CA 1
ATOM 670 C C . GLU A 1 92 ? 6.582 11.258 15.469 1 97.56 92 GLU A C 1
ATOM 672 O O . GLU A 1 92 ? 5.457 11.562 15.867 1 97.56 92 GLU A O 1
ATOM 677 N N . TRP A 1 93 ? 7.203 11.852 14.5 1 98 93 TRP A N 1
ATOM 678 C CA . TRP A 1 93 ? 6.496 12.875 13.742 1 98 93 TRP A CA 1
ATOM 679 C C . TRP A 1 93 ? 5.285 12.289 13.023 1 98 93 TRP A C 1
ATOM 681 O O . TRP A 1 93 ? 4.195 12.859 13.062 1 98 93 TRP A O 1
ATOM 691 N N . ILE A 1 94 ? 5.434 11.125 12.375 1 98.44 94 ILE A N 1
ATOM 692 C CA . ILE A 1 94 ? 4.352 10.414 11.703 1 98.44 94 ILE A CA 1
ATOM 693 C C . ILE A 1 94 ? 3.225 10.133 12.688 1 98.44 94 ILE A C 1
ATOM 695 O O . ILE A 1 94 ? 2.053 10.383 12.391 1 98.44 94 ILE A O 1
ATOM 699 N N . THR A 1 95 ? 3.588 9.648 13.836 1 97.62 95 THR A N 1
ATOM 700 C CA . THR A 1 95 ? 2.609 9.344 14.875 1 97.62 95 THR A CA 1
ATOM 701 C C . THR A 1 95 ? 1.862 10.609 15.297 1 97.62 95 THR A C 1
ATOM 703 O O . THR A 1 95 ? 0.644 10.578 15.484 1 97.62 95 THR A O 1
ATOM 706 N N . ALA A 1 96 ? 2.605 11.695 15.453 1 97.69 96 ALA A N 1
ATOM 707 C CA . ALA A 1 96 ? 1.992 12.969 15.836 1 97.69 96 ALA A CA 1
ATOM 708 C C . ALA A 1 96 ? 0.97 13.422 14.797 1 97.69 96 ALA A C 1
ATOM 710 O O . ALA A 1 96 ? -0.11 13.898 15.148 1 97.69 96 ALA A O 1
ATOM 711 N N . ILE A 1 97 ? 1.277 13.281 13.523 1 98 97 ILE A N 1
ATOM 712 C CA . ILE A 1 97 ? 0.36 13.648 12.453 1 98 97 ILE A CA 1
ATOM 713 C C . ILE A 1 97 ? -0.909 12.805 12.547 1 98 97 ILE A C 1
ATOM 715 O O . ILE A 1 97 ? -2.018 13.32 12.391 1 98 97 ILE A O 1
ATOM 719 N N . ASN A 1 98 ? -0.733 11.555 12.883 1 94.88 98 ASN A N 1
ATOM 720 C CA . ASN A 1 98 ? -1.846 10.617 12.93 1 94.88 98 ASN A CA 1
ATOM 721 C C . ASN A 1 98 ? -2.717 10.844 14.164 1 94.88 98 ASN A C 1
ATOM 723 O O . ASN A 1 98 ? -3.906 10.523 14.156 1 94.88 98 ASN A O 1
ATOM 727 N N . THR A 1 99 ? -2.133 11.492 15.219 1 94.75 99 THR A N 1
ATOM 728 C CA . THR A 1 99 ? -2.857 11.508 16.484 1 94.75 99 THR A CA 1
ATOM 729 C C . THR A 1 99 ? -3.326 12.922 16.828 1 94.75 99 THR A C 1
ATOM 731 O O . THR A 1 99 ? -4.199 13.102 17.672 1 94.75 99 THR A O 1
ATOM 734 N N . VAL A 1 100 ? -2.688 13.93 16.203 1 97.06 100 VAL A N 1
ATOM 735 C CA . VAL A 1 100 ? -3.158 15.289 16.453 1 97.06 100 VAL A CA 1
ATOM 736 C C . VAL A 1 100 ? -4.656 15.375 16.172 1 97.06 100 VAL A C 1
ATOM 738 O O . VAL A 1 100 ? -5.152 14.742 15.234 1 97.06 100 VAL A O 1
ATOM 741 N N . THR A 1 101 ? -5.344 16.156 16.922 1 97.31 101 THR A N 1
ATOM 742 C CA . THR A 1 101 ? -6.801 16.172 16.875 1 97.31 101 THR A CA 1
ATOM 743 C C . THR A 1 101 ? -7.293 17 15.688 1 97.31 101 THR A C 1
ATOM 745 O O . THR A 1 101 ? -8.469 16.922 15.32 1 97.31 101 THR A O 1
ATOM 748 N N . LYS A 1 102 ? -6.398 17.781 15.062 1 97.75 102 LYS A N 1
ATOM 749 C CA . LYS A 1 102 ? -6.762 18.656 13.945 1 97.75 102 LYS A CA 1
ATOM 750 C C . LYS A 1 102 ? -6.516 17.953 12.609 1 97.75 102 LYS A C 1
ATOM 752 O O . LYS A 1 102 ? -5.52 17.25 12.445 1 97.75 102 LYS A O 1
ATOM 757 N N . PRO A 1 103 ? -7.398 18.219 11.625 1 98.44 103 PRO A N 1
ATOM 758 C CA . PRO A 1 103 ? -7.117 17.672 10.297 1 98.44 103 PRO A CA 1
ATOM 759 C C . PRO A 1 103 ? -5.781 18.156 9.727 1 98.44 103 PRO A C 1
ATOM 761 O O . PRO A 1 103 ? -5.414 19.312 9.914 1 98.44 103 PRO A O 1
ATOM 764 N N . VAL A 1 104 ? -5.082 17.281 9.141 1 98.81 104 VAL A N 1
ATOM 765 C CA . VAL A 1 104 ? -3.83 17.594 8.469 1 98.81 104 VAL A CA 1
ATOM 766 C C . VAL A 1 104 ? -3.941 17.25 6.984 1 98.81 104 VAL A C 1
ATOM 768 O O . VAL A 1 104 ? -4.293 16.109 6.633 1 98.81 104 VAL A O 1
ATOM 771 N N . ILE A 1 105 ? -3.635 18.188 6.066 1 98.88 105 ILE A N 1
ATOM 772 C CA . ILE A 1 105 ? -3.734 18 4.621 1 98.88 105 ILE A CA 1
ATOM 773 C C . ILE A 1 105 ? -2.352 18.141 3.99 1 98.88 105 ILE A C 1
ATOM 775 O O . ILE A 1 105 ? -1.658 19.141 4.211 1 98.88 105 ILE A O 1
ATOM 779 N N . ALA A 1 106 ? -1.919 17.156 3.232 1 98.94 106 ALA A N 1
ATOM 780 C CA . ALA A 1 106 ? -0.715 17.281 2.416 1 98.94 106 ALA A CA 1
ATOM 781 C C . ALA A 1 106 ? -1.024 17.984 1.098 1 98.94 106 ALA A C 1
ATOM 783 O O . ALA A 1 106 ? -2.018 17.672 0.438 1 98.94 106 ALA A O 1
ATOM 784 N N . ALA A 1 107 ? -0.241 18.938 0.722 1 98.94 107 ALA A N 1
ATOM 785 C CA . ALA A 1 107 ? -0.275 19.625 -0.571 1 98.94 107 ALA A CA 1
ATOM 786 C C . ALA A 1 107 ? 0.996 19.344 -1.369 1 98.94 107 ALA A C 1
ATOM 788 O O . ALA A 1 107 ? 2.049 19.922 -1.093 1 98.94 107 ALA A O 1
ATOM 789 N N . VAL A 1 108 ? 0.896 18.516 -2.379 1 98.94 108 VAL A N 1
ATOM 790 C CA . VAL A 1 108 ? 2.084 17.984 -3.033 1 98.94 108 VAL A CA 1
ATOM 791 C C . VAL A 1 108 ? 2.211 18.562 -4.438 1 98.94 108 VAL A C 1
ATOM 793 O O . VAL A 1 108 ? 1.325 18.375 -5.277 1 98.94 108 VAL A O 1
ATOM 796 N N . GLU A 1 109 ? 3.266 19.25 -4.691 1 98.56 109 GLU A N 1
ATOM 797 C CA . GLU A 1 109 ? 3.721 19.672 -6.016 1 98.56 109 GLU A CA 1
ATOM 798 C C . GLU A 1 109 ? 5.078 19.062 -6.352 1 98.56 109 GLU A C 1
ATOM 800 O O . GLU A 1 109 ? 5.863 18.75 -5.453 1 98.56 109 GLU A O 1
ATOM 805 N N . GLY A 1 110 ? 5.379 18.938 -7.676 1 98.38 110 GLY A N 1
ATOM 806 C CA . GLY A 1 110 ? 6.645 18.344 -8.086 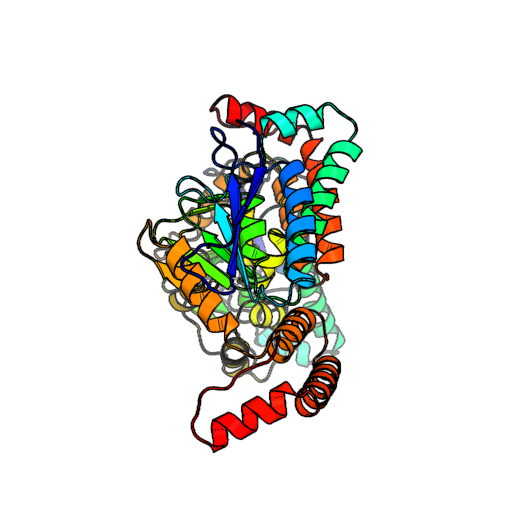1 98.38 110 GLY A CA 1
ATOM 807 C C . GLY A 1 110 ? 6.723 16.859 -7.809 1 98.38 110 GLY A C 1
ATOM 808 O O . GLY A 1 110 ? 6.367 16.047 -8.664 1 98.38 110 GLY A O 1
ATOM 809 N N . ALA A 1 111 ? 7.211 16.547 -6.488 1 98.56 111 ALA A N 1
ATOM 810 C CA . ALA A 1 111 ? 7.281 15.125 -6.156 1 98.56 111 ALA A CA 1
ATOM 811 C C . ALA A 1 111 ? 7.332 14.914 -4.645 1 98.56 111 ALA A C 1
ATOM 813 O O . ALA A 1 111 ? 7.77 15.797 -3.904 1 98.56 111 ALA A O 1
ATOM 814 N N . ALA A 1 112 ? 6.801 13.898 -4.23 1 98.88 112 ALA A N 1
ATOM 815 C CA . ALA A 1 112 ? 7.031 13.305 -2.914 1 98.88 112 ALA A CA 1
ATOM 816 C C . ALA A 1 112 ? 7.762 11.977 -3.035 1 98.88 112 ALA A C 1
ATOM 818 O O . ALA A 1 112 ? 7.203 10.992 -3.529 1 98.88 112 ALA A O 1
ATOM 819 N N . ALA A 1 113 ? 8.984 11.945 -2.561 1 98.44 113 ALA A N 1
ATOM 820 C CA . ALA A 1 113 ? 9.805 10.758 -2.764 1 98.44 113 ALA A CA 1
ATOM 821 C C . ALA A 1 113 ? 10.281 10.18 -1.431 1 98.44 113 ALA A C 1
ATOM 823 O O . ALA A 1 113 ? 10.555 10.922 -0.49 1 98.44 113 ALA A O 1
ATOM 824 N N . GLY A 1 114 ? 10.445 8.836 -1.392 1 98 114 GLY A N 1
ATOM 825 C CA . GLY A 1 114 ? 10.914 8.18 -0.184 1 98 114 GLY A CA 1
ATOM 826 C C . GLY A 1 114 ? 10.102 8.531 1.045 1 98 114 GLY A C 1
ATOM 827 O O . GLY A 1 114 ? 8.875 8.406 1.039 1 98 114 GLY A O 1
ATOM 828 N N . ALA A 1 115 ? 10.82 9.023 2.061 1 98.38 115 ALA A N 1
ATOM 829 C CA . ALA A 1 115 ? 10.172 9.398 3.309 1 98.38 115 ALA A CA 1
ATOM 830 C C . ALA A 1 115 ? 9.234 10.594 3.1 1 98.38 115 ALA A C 1
ATOM 832 O O . ALA A 1 115 ? 8.312 10.805 3.887 1 98.38 115 ALA A O 1
ATOM 833 N N . GLY A 1 116 ? 9.469 11.414 2.057 1 98.62 116 GLY A N 1
ATOM 834 C CA . GLY A 1 116 ? 8.523 12.461 1.704 1 98.62 116 GLY A CA 1
ATOM 835 C C . GLY A 1 116 ? 7.156 11.922 1.314 1 98.62 116 GLY A C 1
ATOM 836 O O . GLY A 1 116 ? 6.133 12.508 1.669 1 98.62 116 GLY A O 1
ATOM 837 N N . PHE A 1 117 ? 7.133 10.883 0.554 1 98.81 117 PHE A N 1
ATOM 838 C CA . PHE A 1 117 ? 5.875 10.227 0.221 1 98.81 117 PHE A CA 1
ATOM 839 C C . PHE A 1 117 ? 5.215 9.648 1.47 1 98.81 117 PHE A C 1
ATOM 841 O O . PHE A 1 117 ? 3.998 9.75 1.637 1 98.81 117 PHE A O 1
ATOM 848 N N . SER A 1 118 ? 6.008 9.031 2.373 1 98.69 118 SER A N 1
ATOM 849 C CA . SER A 1 118 ? 5.477 8.539 3.643 1 98.69 118 SER A CA 1
ATOM 850 C C . SER A 1 118 ? 4.797 9.656 4.426 1 98.69 118 SER A C 1
ATOM 852 O O . SER A 1 118 ? 3.723 9.461 4.996 1 98.69 118 SER A O 1
ATOM 854 N N . LEU A 1 119 ? 5.406 10.836 4.438 1 98.5 119 LEU A N 1
ATOM 855 C CA . LEU A 1 119 ? 4.84 11.992 5.121 1 98.5 119 LEU A CA 1
ATOM 856 C C . LEU A 1 119 ? 3.492 12.375 4.512 1 98.5 119 LEU A C 1
ATOM 858 O O . LEU A 1 119 ? 2.529 12.633 5.238 1 98.5 119 LEU A O 1
ATOM 862 N N . ALA A 1 120 ? 3.451 12.414 3.219 1 98.88 120 ALA A N 1
ATOM 863 C CA . ALA A 1 120 ? 2.199 12.742 2.541 1 98.88 120 ALA A CA 1
ATOM 864 C C . ALA A 1 120 ? 1.107 11.734 2.891 1 98.88 120 ALA A C 1
ATOM 866 O O . ALA A 1 120 ? -0.034 12.117 3.16 1 98.88 120 ALA A O 1
ATOM 867 N N . LEU A 1 121 ? 1.487 10.445 2.918 1 98.62 121 LEU A N 1
ATOM 868 C CA . LEU A 1 121 ? 0.535 9.375 3.203 1 98.62 121 LEU A CA 1
ATOM 869 C C . LEU A 1 121 ? 0.039 9.461 4.645 1 98.62 121 LEU A C 1
ATOM 871 O O . LEU A 1 121 ? -1.084 9.047 4.941 1 98.62 121 LEU A O 1
ATOM 875 N N . ALA A 1 122 ? 0.826 9.984 5.555 1 98.31 122 ALA A N 1
ATOM 876 C CA . ALA A 1 122 ? 0.483 10.047 6.977 1 98.31 122 ALA A CA 1
ATOM 877 C C . ALA A 1 122 ? -0.604 11.094 7.227 1 98.31 122 ALA A C 1
ATOM 879 O O . ALA A 1 122 ? -1.271 11.062 8.266 1 98.31 122 ALA A O 1
ATOM 880 N N . CYS A 1 123 ? -0.757 12.078 6.355 1 98.75 123 CYS A N 1
ATOM 881 C CA . CYS A 1 123 ? -1.759 13.125 6.516 1 98.75 123 CYS A CA 1
ATOM 882 C C . CYS A 1 123 ? -3.166 12.57 6.328 1 98.75 123 CYS A C 1
ATOM 884 O O . CYS A 1 123 ? -3.342 11.508 5.727 1 98.75 123 CYS A O 1
ATOM 886 N N . ASP A 1 124 ? -4.156 13.297 6.816 1 98.56 124 ASP A N 1
ATOM 887 C CA . ASP A 1 124 ? -5.543 12.844 6.738 1 98.56 124 ASP A CA 1
ATOM 888 C C . ASP A 1 124 ? -6.07 12.938 5.309 1 98.56 124 ASP A C 1
ATOM 890 O O . ASP A 1 124 ? -6.883 12.109 4.891 1 98.56 124 ASP A O 1
ATOM 894 N N . LEU A 1 125 ? -5.668 13.992 4.66 1 98.75 125 LEU A N 1
ATOM 895 C CA . LEU A 1 125 ? -6.102 14.281 3.299 1 98.75 125 LEU A CA 1
ATOM 896 C C . LEU A 1 125 ? -4.918 14.672 2.422 1 98.75 125 LEU A C 1
ATOM 898 O O . LEU A 1 125 ? -3.896 15.148 2.926 1 98.75 125 LEU A O 1
ATOM 902 N N . LEU A 1 126 ? -5.047 14.43 1.124 1 98.88 126 LEU A N 1
ATOM 903 C CA . LEU A 1 126 ? -3.953 14.648 0.186 1 98.88 126 LEU A CA 1
ATOM 904 C C . LEU A 1 126 ? -4.453 15.344 -1.079 1 98.88 126 LEU A C 1
ATOM 906 O O . LEU A 1 126 ? -5.332 14.82 -1.77 1 98.88 126 LEU A O 1
ATOM 910 N N . VAL A 1 127 ? -3.93 16.531 -1.363 1 98.88 127 VAL A N 1
ATOM 911 C CA . VAL A 1 127 ? -4.121 17.281 -2.602 1 98.88 127 VAL A CA 1
ATOM 912 C C . VAL A 1 127 ? -2.816 17.297 -3.396 1 98.88 127 VAL A C 1
ATOM 914 O O . VAL A 1 127 ? -1.738 17.5 -2.83 1 98.88 127 VAL A O 1
ATOM 917 N N . ALA A 1 128 ? -2.906 17.047 -4.676 1 98.94 128 ALA A N 1
ATOM 918 C CA . ALA A 1 128 ? -1.692 17.031 -5.488 1 98.94 128 ALA A CA 1
ATOM 919 C C . ALA A 1 128 ? -1.92 17.719 -6.832 1 98.94 128 ALA A C 1
ATOM 921 O O . ALA A 1 128 ? -3.02 17.656 -7.391 1 98.94 128 ALA A O 1
ATOM 922 N N . ALA A 1 129 ? -0.864 18.375 -7.316 1 98.88 129 ALA A N 1
ATOM 923 C CA . ALA A 1 129 ? -0.875 18.766 -8.727 1 98.88 129 ALA A CA 1
ATOM 924 C C . ALA A 1 129 ? -1.018 17.547 -9.633 1 98.88 129 ALA A C 1
ATOM 926 O O . ALA A 1 129 ? -0.494 16.469 -9.32 1 98.88 129 ALA A O 1
ATOM 927 N N . ASP A 1 130 ? -1.639 17.719 -10.797 1 98.56 130 ASP A N 1
ATOM 928 C CA . ASP A 1 130 ? -1.943 16.578 -11.641 1 98.56 130 ASP A CA 1
ATOM 929 C C . ASP A 1 130 ? -0.679 16.031 -12.297 1 98.56 130 ASP A C 1
ATOM 931 O O . ASP A 1 130 ? -0.665 14.891 -12.781 1 98.56 130 ASP A O 1
ATOM 935 N N . ASP A 1 131 ? 0.4 16.766 -12.273 1 98.62 131 ASP A N 1
ATOM 936 C CA . ASP A 1 131 ? 1.653 16.281 -12.844 1 98.62 131 ASP A CA 1
ATOM 937 C C . ASP A 1 131 ? 2.623 15.836 -11.75 1 98.62 131 ASP A C 1
ATOM 939 O O . ASP A 1 131 ? 3.785 15.531 -12.031 1 98.62 131 ASP A O 1
ATOM 943 N N . ALA A 1 132 ? 2.211 15.875 -10.5 1 98.75 132 ALA A N 1
ATOM 944 C CA . ALA A 1 132 ? 3.074 15.469 -9.398 1 98.75 132 ALA A CA 1
ATOM 945 C C . ALA A 1 132 ? 3.418 13.984 -9.484 1 98.75 132 ALA A C 1
ATOM 947 O O . ALA A 1 132 ? 2.65 13.195 -10.047 1 98.75 132 ALA A O 1
ATOM 948 N N . LYS A 1 133 ? 4.582 13.633 -8.938 1 98.69 133 LYS A N 1
ATOM 949 C CA . LYS A 1 133 ? 5.051 12.25 -8.906 1 98.69 133 LYS A CA 1
ATOM 950 C C . LYS A 1 133 ? 5.258 11.766 -7.477 1 98.69 133 LYS A C 1
ATOM 952 O O . LYS A 1 133 ? 5.738 12.516 -6.625 1 98.69 133 LYS A O 1
ATOM 957 N N . PHE A 1 134 ? 4.863 10.594 -7.297 1 98.81 134 PHE A N 1
ATOM 958 C CA . PHE A 1 134 ? 5.043 9.938 -6.008 1 98.81 134 PHE A CA 1
ATOM 959 C C . PHE A 1 134 ? 5.945 8.711 -6.145 1 98.81 134 PHE A C 1
ATOM 961 O O . PHE A 1 134 ? 5.703 7.852 -6.992 1 98.81 134 PHE A O 1
ATOM 968 N N . VAL A 1 135 ? 7.016 8.617 -5.285 1 98.5 135 VAL A N 1
ATOM 969 C CA . VAL A 1 135 ? 8.016 7.578 -5.52 1 98.5 135 VAL A CA 1
ATOM 970 C C . VAL A 1 135 ? 8.469 6.988 -4.188 1 98.5 135 VAL A C 1
ATOM 972 O O . VAL A 1 135 ? 8.898 7.723 -3.291 1 98.5 135 VAL A O 1
ATOM 975 N N . MET A 1 136 ? 8.352 5.668 -4.023 1 98.19 136 MET A N 1
ATOM 976 C CA . MET A 1 136 ? 9 4.969 -2.918 1 98.19 136 MET A CA 1
ATOM 977 C C . MET A 1 136 ? 10.406 4.52 -3.309 1 98.19 136 MET A C 1
ATOM 979 O O . MET A 1 136 ? 10.656 3.324 -3.48 1 98.19 136 MET A O 1
ATOM 983 N N . SER A 1 137 ? 11.352 5.402 -3.287 1 95.12 137 SER A N 1
ATOM 984 C CA . SER A 1 137 ? 12.641 5.289 -3.973 1 95.12 137 SER A CA 1
ATOM 985 C C . SER A 1 137 ? 13.656 4.539 -3.117 1 95.12 137 SER A C 1
ATOM 987 O O . SER A 1 137 ? 14.867 4.672 -3.318 1 95.12 137 SER A O 1
ATOM 989 N N . TYR A 1 138 ? 13.305 3.678 -2.232 1 97.81 138 TYR A N 1
ATOM 990 C CA . TYR A 1 138 ? 14.203 3.002 -1.302 1 97.81 138 TYR A CA 1
ATOM 991 C C . TYR A 1 138 ? 14.938 1.858 -1.988 1 97.81 138 TYR A C 1
ATOM 993 O O . TYR A 1 138 ? 16.172 1.807 -1.973 1 97.81 138 TYR A O 1
ATOM 1001 N N . ALA A 1 139 ? 14.203 1.009 -2.674 1 96.25 139 ALA A N 1
ATOM 1002 C CA . ALA A 1 139 ? 14.766 -0.201 -3.266 1 96.25 139 ALA A CA 1
ATOM 1003 C C . ALA A 1 139 ? 15.797 0.142 -4.34 1 96.25 139 ALA A C 1
ATOM 1005 O O . ALA A 1 139 ? 16.75 -0.616 -4.566 1 96.25 139 ALA A O 1
ATOM 1006 N N . ARG A 1 140 ? 15.703 1.243 -4.938 1 94.69 140 ARG A N 1
ATOM 1007 C CA . ARG A 1 140 ? 16.609 1.681 -6 1 94.69 140 ARG A CA 1
ATOM 1008 C C . ARG A 1 140 ? 18.031 1.849 -5.477 1 94.69 140 ARG A C 1
ATOM 1010 O O . ARG A 1 140 ? 18.984 1.813 -6.25 1 94.69 140 ARG A O 1
ATOM 1017 N N . VAL A 1 141 ? 18.172 2.061 -4.203 1 96.38 141 VAL A N 1
ATOM 1018 C CA . VAL A 1 141 ? 19.484 2.211 -3.609 1 96.38 141 VAL A CA 1
ATOM 1019 C C . VAL A 1 141 ? 19.688 1.164 -2.514 1 96.38 141 VAL A C 1
ATOM 1021 O O . VAL A 1 141 ? 20.422 1.392 -1.555 1 96.38 141 VAL A O 1
ATOM 1024 N N . ALA A 1 142 ? 18.859 0.112 -2.576 1 97.94 142 ALA A N 1
ATOM 1025 C CA . ALA A 1 142 ? 19 -1.08 -1.742 1 97.94 142 ALA A CA 1
ATOM 1026 C C . ALA A 1 142 ? 18.625 -0.783 -0.294 1 97.94 142 ALA A C 1
ATOM 1028 O O . ALA A 1 142 ? 19.234 -1.307 0.636 1 97.94 142 ALA A O 1
ATOM 1029 N N . LEU A 1 143 ? 17.719 0.074 -0.104 1 98.44 143 LEU A N 1
ATOM 1030 C CA . LEU A 1 143 ? 17.172 0.367 1.216 1 98.44 143 LEU A CA 1
ATOM 1031 C C . LEU A 1 143 ? 15.703 -0.059 1.302 1 98.44 143 LEU A C 1
ATOM 1033 O O . LEU A 1 143 ? 15.141 -0.566 0.328 1 98.44 143 LEU A O 1
ATOM 1037 N N . THR A 1 144 ? 15.133 0.007 2.51 1 98.69 144 THR A N 1
ATOM 1038 C CA . THR A 1 144 ? 13.734 -0.321 2.771 1 98.69 144 THR A CA 1
ATOM 1039 C C . THR A 1 144 ? 12.992 0.886 3.338 1 98.69 144 THR A C 1
ATOM 1041 O O . THR A 1 144 ? 13.609 1.8 3.889 1 98.69 144 THR A O 1
ATOM 1044 N N . PRO A 1 145 ? 11.664 0.882 3.215 1 98.38 145 PRO A N 1
ATOM 1045 C CA . PRO A 1 145 ? 10.898 2.082 3.566 1 98.38 145 PRO A CA 1
ATOM 1046 C C . PRO A 1 145 ? 10.898 2.363 5.066 1 98.38 145 PRO A C 1
ATOM 1048 O O . PRO A 1 145 ? 11.086 1.445 5.871 1 98.38 145 PRO A O 1
ATOM 1051 N N . ASP A 1 146 ? 10.711 3.623 5.422 1 98.12 146 ASP A N 1
ATOM 1052 C CA . ASP A 1 146 ? 10.461 4.117 6.773 1 98.12 146 ASP A CA 1
ATOM 1053 C C . ASP A 1 146 ? 9.336 5.148 6.777 1 98.12 146 ASP A C 1
ATOM 1055 O O . ASP A 1 146 ? 8.68 5.363 5.758 1 98.12 146 ASP A O 1
ATOM 1059 N N . GLY A 1 147 ? 8.969 5.66 7.984 1 98 147 GLY A N 1
ATOM 1060 C CA . GLY A 1 147 ? 7.918 6.652 8.117 1 98 147 GLY A CA 1
ATOM 1061 C C . GLY A 1 147 ? 6.527 6.082 7.906 1 98 147 GLY A C 1
ATOM 1062 O O . GLY A 1 147 ? 5.57 6.828 7.68 1 98 147 GLY A O 1
ATOM 1063 N N . GLY A 1 148 ? 6.418 4.797 7.891 1 98.31 148 GLY A N 1
ATOM 1064 C CA . GLY A 1 148 ? 5.125 4.148 7.727 1 98.31 148 GLY A CA 1
ATOM 1065 C C . GLY A 1 148 ? 4.73 3.969 6.27 1 98.31 148 GLY A C 1
ATOM 1066 O O . GLY A 1 148 ? 3.602 3.576 5.973 1 98.31 148 GLY A O 1
ATOM 1067 N N . GLY A 1 149 ? 5.633 4.246 5.336 1 98.31 149 GLY A N 1
ATOM 1068 C CA . GLY A 1 149 ? 5.301 4.164 3.924 1 98.31 149 GLY A CA 1
ATOM 1069 C C . GLY A 1 149 ? 4.723 2.82 3.523 1 98.31 149 GLY A C 1
ATOM 1070 O O . GLY A 1 149 ? 3.707 2.76 2.828 1 98.31 149 GLY A O 1
ATOM 1071 N N . SER A 1 150 ? 5.348 1.723 3.971 1 98.38 150 SER A N 1
ATOM 1072 C CA . SER A 1 150 ? 4.859 0.394 3.619 1 98.38 150 SER A CA 1
ATOM 1073 C C . SER A 1 150 ? 3.527 0.096 4.305 1 98.38 150 SER A C 1
ATOM 1075 O O . SER A 1 150 ? 2.674 -0.593 3.742 1 98.38 150 SER A O 1
ATOM 1077 N N . TRP A 1 151 ? 3.299 0.607 5.473 1 97.69 151 TRP A N 1
ATOM 1078 C CA . TRP A 1 151 ? 2.059 0.396 6.215 1 97.69 151 TRP A CA 1
ATOM 1079 C C . TRP A 1 151 ? 0.888 1.085 5.523 1 97.69 151 TRP A C 1
ATOM 1081 O O . TRP A 1 151 ? -0.132 0.452 5.238 1 97.69 151 TRP A O 1
ATOM 1091 N N . PHE A 1 152 ? 1.115 2.359 5.227 1 97.75 152 PHE A N 1
ATOM 1092 C CA . PHE A 1 152 ? 0.046 3.146 4.625 1 97.75 152 PHE A CA 1
ATOM 1093 C C . PHE A 1 152 ? -0.29 2.629 3.23 1 97.75 152 PHE A C 1
ATOM 1095 O O . PHE A 1 152 ? -1.464 2.508 2.873 1 97.75 152 PHE A O 1
ATOM 1102 N N . LEU A 1 153 ? 0.72 2.32 2.432 1 97.69 153 LEU A N 1
ATOM 1103 C CA . LEU A 1 153 ? 0.469 1.868 1.066 1 97.69 153 LEU A CA 1
ATOM 1104 C C . LEU A 1 153 ? -0.225 0.51 1.062 1 97.69 153 LEU A C 1
ATOM 1106 O O . LEU A 1 153 ? -1.161 0.289 0.291 1 97.69 153 LEU A O 1
ATOM 1110 N N . ALA A 1 154 ? 0.241 -0.4 1.914 1 96.31 154 ALA A N 1
ATOM 1111 C CA . ALA A 1 154 ? -0.317 -1.75 1.947 1 96.31 154 ALA A CA 1
ATOM 1112 C C . ALA A 1 154 ? -1.777 -1.729 2.389 1 96.31 154 ALA A C 1
ATOM 1114 O O . ALA A 1 154 ? -2.539 -2.648 2.078 1 96.31 154 ALA A O 1
ATOM 1115 N N . ARG A 1 155 ? -2.197 -0.748 3.072 1 94.81 155 ARG A N 1
ATOM 1116 C CA . ARG A 1 155 ? -3.568 -0.664 3.566 1 94.81 155 ARG A CA 1
ATOM 1117 C C . ARG A 1 155 ? -4.434 0.179 2.635 1 94.81 155 ARG A C 1
ATOM 1119 O O . ARG A 1 155 ? -5.664 0.073 2.656 1 94.81 155 ARG A O 1
ATOM 1126 N N . ALA A 1 156 ? -3.791 1.002 1.842 1 95.38 156 ALA A N 1
ATOM 1127 C CA . ALA A 1 156 ? -4.527 1.892 0.945 1 95.38 156 ALA A CA 1
ATOM 1128 C C . ALA A 1 156 ? -4.805 1.213 -0.393 1 95.38 156 ALA A C 1
ATOM 1130 O O . ALA A 1 156 ? -5.758 1.57 -1.09 1 95.38 156 ALA A O 1
ATOM 1131 N N . LEU A 1 157 ? -3.924 0.278 -0.793 1 96.56 157 LEU A N 1
ATOM 1132 C CA . LEU A 1 157 ? -3.963 -0.311 -2.127 1 96.56 157 LEU A CA 1
ATOM 1133 C C . LEU A 1 157 ? -4.051 -1.832 -2.047 1 96.56 157 LEU A C 1
ATOM 1135 O O . LEU A 1 157 ? -3.623 -2.432 -1.058 1 96.56 157 LEU A O 1
ATOM 1139 N N . PRO A 1 158 ? -4.645 -2.443 -3.223 1 95.38 158 PRO A N 1
ATOM 1140 C CA . PRO A 1 158 ? -4.434 -3.891 -3.311 1 95.38 158 PRO A CA 1
ATOM 1141 C C . PRO A 1 158 ? -2.963 -4.281 -3.213 1 95.38 158 PRO A C 1
ATOM 1143 O O . PRO A 1 158 ? -2.092 -3.555 -3.699 1 95.38 158 PRO A O 1
ATOM 1146 N N . ARG A 1 159 ? -2.719 -5.426 -2.662 1 95.5 159 ARG A N 1
ATOM 1147 C CA . ARG A 1 159 ? -1.379 -5.898 -2.33 1 95.5 159 ARG A CA 1
ATOM 1148 C C . ARG A 1 159 ? -0.465 -5.855 -3.551 1 95.5 159 ARG A C 1
ATOM 1150 O O . ARG A 1 159 ? 0.689 -5.434 -3.453 1 95.5 159 ARG A O 1
ATOM 1157 N N . ALA A 1 160 ? -0.92 -6.254 -4.688 1 96.19 160 ALA A N 1
ATOM 1158 C CA . ALA A 1 160 ? -0.103 -6.312 -5.895 1 96.19 160 ALA A CA 1
ATOM 1159 C C . ALA A 1 160 ? 0.399 -4.922 -6.281 1 96.19 160 ALA A C 1
ATOM 1161 O O . ALA A 1 160 ? 1.558 -4.762 -6.672 1 96.19 160 ALA A O 1
ATOM 1162 N N . LEU A 1 161 ? -0.47 -3.951 -6.168 1 96.69 161 LEU A N 1
ATOM 1163 C CA . LEU A 1 161 ? -0.082 -2.596 -6.543 1 96.69 161 LEU A CA 1
ATOM 1164 C C . LEU A 1 161 ? 0.866 -1.998 -5.508 1 96.69 161 LEU A C 1
ATOM 1166 O O . LEU A 1 161 ? 1.828 -1.313 -5.863 1 96.69 161 LEU A O 1
ATOM 1170 N N . ALA A 1 162 ? 0.549 -2.199 -4.195 1 97.88 162 ALA A N 1
ATOM 1171 C CA . ALA A 1 162 ? 1.48 -1.766 -3.16 1 97.88 162 ALA A CA 1
ATOM 1172 C C . ALA A 1 162 ? 2.865 -2.367 -3.379 1 97.88 162 ALA A C 1
ATOM 1174 O O . ALA A 1 162 ? 3.875 -1.664 -3.295 1 97.88 162 ALA A O 1
ATOM 1175 N N . ALA A 1 163 ? 2.879 -3.662 -3.695 1 97.94 163 ALA A N 1
ATOM 1176 C CA . ALA A 1 163 ? 4.141 -4.355 -3.945 1 97.94 163 ALA A CA 1
ATOM 1177 C C . ALA A 1 163 ? 4.879 -3.74 -5.129 1 97.94 163 ALA A C 1
ATOM 1179 O O . ALA A 1 163 ? 6.09 -3.512 -5.062 1 97.94 163 ALA A O 1
ATOM 1180 N N . GLU A 1 164 ? 4.195 -3.508 -6.188 1 97.94 164 GLU A N 1
ATOM 1181 C CA . GLU A 1 164 ? 4.809 -2.902 -7.367 1 97.94 164 GLU A CA 1
ATOM 1182 C C . GLU A 1 164 ? 5.48 -1.577 -7.016 1 97.94 164 GLU A C 1
ATOM 1184 O O . GLU A 1 164 ? 6.645 -1.354 -7.355 1 97.94 164 GLU A O 1
ATOM 1189 N N . ILE A 1 165 ? 4.781 -0.711 -6.312 1 98.12 165 ILE A N 1
ATOM 1190 C CA . ILE A 1 165 ? 5.277 0.614 -5.957 1 98.12 165 ILE A CA 1
ATOM 1191 C C . ILE A 1 165 ? 6.5 0.481 -5.047 1 98.12 165 ILE A C 1
ATOM 1193 O O . ILE A 1 165 ? 7.496 1.186 -5.23 1 98.12 165 ILE A O 1
ATOM 1197 N N . LEU A 1 166 ? 6.48 -0.436 -4.117 1 98.5 166 LEU A N 1
ATOM 1198 C CA . LEU A 1 166 ? 7.52 -0.568 -3.102 1 98.5 166 LEU A CA 1
ATOM 1199 C C . LEU A 1 166 ? 8.734 -1.305 -3.66 1 98.5 166 LEU A C 1
ATOM 1201 O O . LEU A 1 166 ? 9.875 -0.973 -3.33 1 98.5 166 LEU A O 1
ATOM 1205 N N . PHE A 1 167 ? 8.555 -2.285 -4.559 1 97.56 167 PHE A N 1
ATOM 1206 C CA . PHE A 1 167 ? 9.648 -3.059 -5.133 1 97.56 167 PHE A CA 1
ATOM 1207 C C . PHE A 1 167 ? 10.414 -2.229 -6.156 1 97.56 167 PHE A C 1
ATOM 1209 O O . PHE A 1 167 ? 11.648 -2.195 -6.137 1 97.56 167 PHE A O 1
ATOM 1216 N N . GLU A 1 168 ? 9.695 -1.561 -7.016 1 96.19 168 GLU A N 1
ATOM 1217 C CA . GLU A 1 168 ? 10.336 -0.942 -8.172 1 96.19 168 GLU A CA 1
ATOM 1218 C C . GLU A 1 168 ? 10.898 0.432 -7.824 1 96.19 168 GLU A C 1
ATOM 1220 O O . GLU A 1 168 ? 11.914 0.85 -8.375 1 96.19 168 GLU A O 1
ATOM 1225 N N . GLY A 1 169 ? 10.227 1.129 -6.984 1 96.81 169 GLY A N 1
ATOM 1226 C CA . GLY A 1 169 ? 10.625 2.49 -6.664 1 96.81 169 GLY A CA 1
ATOM 1227 C C . GLY A 1 169 ? 10.492 3.441 -7.84 1 96.81 169 GLY A C 1
ATOM 1228 O O . GLY A 1 169 ? 11.242 4.414 -7.941 1 96.81 169 GLY A O 1
ATOM 1229 N N . LYS A 1 170 ? 9.617 3.145 -8.828 1 96.94 170 LYS A N 1
ATOM 1230 C CA . LYS A 1 170 ? 9.359 4.031 -9.961 1 96.94 170 LYS A CA 1
ATOM 1231 C C . LYS A 1 170 ? 8.266 5.043 -9.625 1 96.94 170 LYS A C 1
ATOM 1233 O O . LYS A 1 170 ? 7.457 4.816 -8.719 1 96.94 170 LYS A O 1
ATOM 1238 N N . PRO A 1 171 ? 8.234 6.172 -10.328 1 97.94 171 PRO A N 1
ATOM 1239 C CA . PRO A 1 171 ? 7.227 7.191 -10.039 1 97.94 171 PRO A CA 1
ATOM 1240 C C . PRO A 1 171 ? 5.809 6.719 -10.344 1 97.94 171 PRO A C 1
ATOM 1242 O O . PRO A 1 171 ? 5.562 6.133 -11.398 1 97.94 171 PRO A O 1
ATOM 1245 N N . ALA A 1 172 ? 4.941 6.898 -9.422 1 98.12 172 ALA A N 1
ATOM 1246 C CA . ALA A 1 172 ? 3.502 6.785 -9.648 1 98.12 172 ALA A CA 1
ATOM 1247 C C . ALA A 1 172 ? 2.883 8.148 -9.938 1 98.12 172 ALA A C 1
ATOM 1249 O O . ALA A 1 172 ? 3.146 9.125 -9.219 1 98.12 172 ALA A O 1
ATOM 1250 N N . ALA A 1 173 ? 2.023 8.18 -10.883 1 98.38 173 ALA A N 1
ATOM 1251 C CA . ALA A 1 173 ? 1.388 9.438 -11.273 1 98.38 173 ALA A CA 1
ATOM 1252 C C . ALA A 1 173 ? 0.291 9.82 -10.281 1 98.38 173 ALA A C 1
ATOM 1254 O O . ALA A 1 173 ? -0.46 8.961 -9.812 1 98.38 173 ALA A O 1
ATOM 1255 N N . ALA A 1 174 ? 0.185 11.156 -10.055 1 98.75 174 ALA A N 1
ATOM 1256 C CA . ALA A 1 174 ? -0.871 11.672 -9.195 1 98.75 174 ALA A CA 1
ATOM 1257 C C . ALA A 1 174 ? -2.25 11.281 -9.711 1 98.75 174 ALA A C 1
ATOM 1259 O O . ALA A 1 174 ? -3.141 10.938 -8.93 1 98.75 174 ALA A O 1
ATOM 1260 N N . THR A 1 175 ? -2.445 11.273 -10.977 1 98.56 175 THR A N 1
ATOM 1261 C CA . THR A 1 175 ? -3.736 10.953 -11.578 1 98.56 175 THR A CA 1
ATOM 1262 C C . THR A 1 175 ? -4.109 9.5 -11.312 1 98.56 175 THR A C 1
ATOM 1264 O O . THR A 1 175 ? -5.266 9.195 -11.016 1 98.56 175 THR A O 1
ATOM 1267 N N . ARG A 1 176 ? -3.189 8.586 -11.414 1 97.81 176 ARG A N 1
ATOM 1268 C CA . ARG A 1 176 ? -3.449 7.184 -11.117 1 97.81 176 ARG A CA 1
ATOM 1269 C C . ARG A 1 176 ? -3.785 6.992 -9.641 1 97.81 176 ARG A C 1
ATOM 1271 O O . ARG A 1 176 ? -4.711 6.25 -9.297 1 97.81 176 ARG A O 1
ATOM 1278 N N . LEU A 1 177 ? -3.025 7.664 -8.758 1 98.44 177 LEU A N 1
ATOM 1279 C CA . LEU A 1 177 ? -3.268 7.551 -7.324 1 98.44 177 LEU A CA 1
ATOM 1280 C C . LEU A 1 177 ? -4.613 8.164 -6.949 1 98.44 177 LEU A C 1
ATOM 1282 O O . LEU A 1 177 ? -5.273 7.699 -6.016 1 98.44 177 LEU A O 1
ATOM 1286 N N . HIS A 1 178 ? -5.043 9.195 -7.703 1 98.62 178 HIS A N 1
ATOM 1287 C CA . HIS A 1 178 ? -6.379 9.742 -7.508 1 98.62 178 HIS A CA 1
ATOM 1288 C C . HIS A 1 178 ? -7.449 8.727 -7.895 1 98.62 178 HIS A C 1
ATOM 1290 O O . HIS A 1 178 ? -8.422 8.531 -7.16 1 98.62 178 HIS A O 1
ATOM 1296 N N . GLN A 1 179 ? -7.254 8.039 -9.023 1 96.81 179 GLN A N 1
ATOM 1297 C CA . GLN A 1 179 ? -8.188 7.02 -9.477 1 96.81 179 GLN A CA 1
ATOM 1298 C C . GLN A 1 179 ? -8.32 5.895 -8.453 1 96.81 179 GLN A C 1
ATOM 1300 O O . GLN A 1 179 ? -9.398 5.312 -8.297 1 96.81 179 GLN A O 1
ATOM 1305 N N . LEU A 1 180 ? -7.289 5.641 -7.766 1 96.44 180 LEU A N 1
ATOM 1306 C CA . LEU A 1 180 ? -7.246 4.531 -6.82 1 96.44 180 LEU A CA 1
ATOM 1307 C C . LEU A 1 180 ? -7.684 4.984 -5.434 1 96.44 180 LEU A C 1
ATOM 1309 O O . LEU A 1 180 ? -7.734 4.18 -4.5 1 96.44 180 LEU A O 1
ATOM 1313 N N . GLY A 1 181 ? -7.863 6.332 -5.211 1 96.88 181 GLY A N 1
ATOM 1314 C CA . GLY A 1 181 ? -8.422 6.836 -3.969 1 96.88 181 GLY A CA 1
ATOM 1315 C C . GLY A 1 181 ? -7.371 7.277 -2.971 1 96.88 181 GLY A C 1
ATOM 1316 O O . GLY A 1 181 ? -7.691 7.621 -1.832 1 96.88 181 GLY A O 1
ATOM 1317 N N . VAL A 1 182 ? -6.066 7.262 -3.375 1 98.12 182 VAL A N 1
ATOM 1318 C CA . VAL A 1 182 ? -4.984 7.66 -2.482 1 98.12 182 VAL A CA 1
ATOM 1319 C C . VAL A 1 182 ? -4.902 9.188 -2.418 1 98.12 182 VAL A C 1
ATOM 1321 O O . VAL A 1 182 ? -4.754 9.758 -1.338 1 98.12 182 VAL A O 1
ATOM 1324 N N . VAL A 1 183 ? -5.016 9.82 -3.586 1 98.81 183 VAL A N 1
ATOM 1325 C CA . VAL A 1 183 ? -5.074 11.273 -3.684 1 98.81 183 VAL A CA 1
ATOM 1326 C C . VAL A 1 183 ? -6.531 11.734 -3.725 1 98.81 183 VAL A C 1
ATOM 1328 O O . VAL A 1 183 ? -7.316 11.258 -4.551 1 98.81 183 VAL A O 1
ATOM 1331 N N . ASN A 1 184 ? -6.844 12.648 -2.906 1 98.75 184 ASN A N 1
ATOM 1332 C CA . ASN A 1 184 ? -8.227 13.109 -2.826 1 98.75 184 ASN A CA 1
ATOM 1333 C C . ASN A 1 184 ? -8.578 14.031 -3.986 1 98.75 184 ASN A C 1
ATOM 1335 O O . ASN A 1 184 ? -9.633 13.883 -4.609 1 98.75 184 ASN A O 1
ATOM 1339 N N . ARG A 1 185 ? -7.73 15.023 -4.227 1 98.69 185 ARG A N 1
ATOM 1340 C CA . ARG A 1 185 ? -8 16.062 -5.215 1 98.69 185 ARG A CA 1
ATOM 1341 C C . ARG A 1 185 ? -6.781 16.328 -6.086 1 98.69 185 ARG A C 1
ATOM 1343 O O . ARG A 1 185 ? -5.648 16.312 -5.602 1 98.69 185 ARG A O 1
ATOM 1350 N N . LEU A 1 186 ? -7.074 16.578 -7.328 1 98.81 186 LEU A N 1
ATOM 1351 C CA . LEU A 1 186 ? -6.059 17.031 -8.281 1 98.81 186 LEU A CA 1
ATOM 1352 C C . LEU A 1 186 ? -6.219 18.516 -8.594 1 98.81 186 LEU A C 1
ATOM 1354 O O . LEU A 1 186 ? -7.336 19.031 -8.633 1 98.81 186 LEU A O 1
ATOM 1358 N N . THR A 1 187 ? -5.105 19.141 -8.781 1 98.81 187 THR A N 1
ATOM 1359 C CA . THR A 1 187 ? -5.109 20.562 -9.141 1 98.81 187 THR A CA 1
ATOM 1360 C C . THR A 1 187 ? -4.18 20.828 -10.328 1 98.81 187 THR A C 1
ATOM 1362 O O . THR A 1 187 ? -3.381 19.953 -10.695 1 98.81 187 THR A O 1
ATOM 1365 N N . LYS A 1 188 ? -4.363 22.031 -10.914 1 98.12 188 LYS A N 1
ATOM 1366 C CA . LYS A 1 188 ? -3.346 22.516 -11.844 1 98.12 188 LYS A CA 1
ATOM 1367 C C . LYS A 1 188 ? -2.043 22.828 -11.117 1 98.12 188 LYS A C 1
ATOM 1369 O O . LYS A 1 188 ? -2.059 23.297 -9.977 1 98.12 188 LYS A O 1
ATOM 1374 N N . PRO A 1 189 ? -0.887 22.578 -11.727 1 98.19 189 PRO A N 1
ATOM 1375 C CA . PRO A 1 189 ? 0.382 22.969 -11.102 1 98.19 189 PRO A CA 1
ATOM 1376 C C . PRO A 1 189 ? 0.399 24.422 -10.648 1 98.19 189 PRO A C 1
ATOM 1378 O O . PRO A 1 189 ? -0.097 25.297 -11.359 1 98.19 189 PRO A O 1
ATOM 1381 N N . GLY A 1 190 ? 0.875 24.641 -9.484 1 98.06 190 GLY A N 1
ATOM 1382 C CA . GLY A 1 190 ? 1.02 26 -8.961 1 98.06 190 GLY A CA 1
ATOM 1383 C C . GLY A 1 190 ? -0.14 26.422 -8.086 1 98.06 190 GLY A C 1
ATOM 1384 O O . GLY A 1 190 ? -0.079 27.469 -7.434 1 98.06 190 GLY A O 1
ATOM 1385 N N . THR A 1 191 ? -1.158 25.609 -7.918 1 98.44 191 THR A N 1
ATOM 1386 C CA . THR A 1 191 ? -2.338 26.047 -7.176 1 98.44 191 THR A CA 1
ATOM 1387 C C . THR A 1 191 ? -2.617 25.094 -6.008 1 98.44 191 THR A C 1
ATOM 1389 O O . THR A 1 191 ? -3.602 25.266 -5.289 1 98.44 191 THR A O 1
ATOM 1392 N N . THR A 1 192 ? -1.762 24.141 -5.809 1 98.62 192 THR A N 1
ATOM 1393 C CA . THR A 1 192 ? -2.029 23.062 -4.871 1 98.62 192 THR A CA 1
ATOM 1394 C C . THR A 1 192 ? -2.09 23.594 -3.439 1 98.62 192 THR A C 1
ATOM 1396 O O . THR A 1 192 ? -3.004 23.25 -2.686 1 98.62 192 THR A O 1
ATOM 1399 N N . ARG A 1 193 ? -1.154 24.406 -3.047 1 98.06 193 ARG A N 1
ATOM 1400 C CA . ARG A 1 193 ? -1.119 24.969 -1.702 1 98.06 193 ARG A CA 1
ATOM 1401 C C . ARG A 1 193 ? -2.391 25.75 -1.404 1 98.06 193 ARG A C 1
ATOM 1403 O O . ARG A 1 193 ? -3.002 25.578 -0.348 1 98.06 193 ARG A O 1
ATOM 1410 N N . ASP A 1 194 ? -2.807 26.594 -2.342 1 97.94 194 ASP A N 1
ATOM 1411 C CA . ASP A 1 194 ? -3.992 27.422 -2.148 1 97.94 194 ASP A CA 1
ATOM 1412 C C . ASP A 1 194 ? -5.25 26.562 -2.027 1 97.94 194 ASP A C 1
ATOM 1414 O O . ASP A 1 194 ? -6.117 26.844 -1.197 1 97.94 194 ASP A O 1
ATOM 1418 N N . GLU A 1 195 ? -5.312 25.562 -2.883 1 98.19 195 GLU A N 1
ATOM 1419 C CA . GLU A 1 195 ? -6.445 24.641 -2.811 1 98.19 195 GLU A CA 1
ATOM 1420 C C . GLU A 1 195 ? -6.5 23.938 -1.461 1 98.19 195 GLU A C 1
ATOM 1422 O O . GLU A 1 195 ? -7.574 23.781 -0.878 1 98.19 195 GLU A O 1
ATOM 1427 N N . ALA A 1 196 ? -5.371 23.5 -0.951 1 98.62 196 ALA A N 1
ATOM 1428 C CA . ALA A 1 196 ? -5.305 22.828 0.343 1 98.62 196 ALA A CA 1
ATOM 1429 C C . ALA A 1 196 ? -5.723 23.766 1.473 1 98.62 196 ALA A C 1
ATOM 1431 O O . ALA A 1 196 ? -6.438 23.359 2.391 1 98.62 196 ALA A O 1
ATOM 1432 N N . ILE A 1 197 ? -5.289 25 1.396 1 98.38 197 ILE A N 1
ATOM 1433 C CA . ILE A 1 197 ? -5.637 25.969 2.424 1 98.38 197 ILE A CA 1
ATOM 1434 C C . ILE A 1 197 ? -7.145 26.234 2.402 1 98.38 197 ILE A C 1
ATOM 1436 O O . ILE A 1 197 ? -7.785 26.281 3.455 1 98.38 197 ILE A O 1
ATOM 1440 N N . ALA A 1 198 ? -7.691 26.422 1.233 1 97.88 198 ALA A N 1
ATOM 1441 C CA . ALA A 1 198 ? -9.133 26.641 1.115 1 97.88 198 ALA A CA 1
ATOM 1442 C C . ALA A 1 198 ? -9.906 25.469 1.711 1 97.88 198 ALA A C 1
ATOM 1444 O O . ALA A 1 198 ? -10.906 25.672 2.414 1 97.88 198 ALA A O 1
ATOM 1445 N N . TRP A 1 199 ? -9.461 24.312 1.417 1 98.06 199 TRP A N 1
ATOM 1446 C CA . TRP A 1 199 ? -10.109 23.109 1.967 1 98.06 199 TRP A CA 1
ATOM 1447 C C . TRP A 1 199 ? -9.961 23.078 3.484 1 98.06 199 TRP A C 1
ATOM 1449 O O . TRP A 1 199 ? -10.922 22.766 4.195 1 98.06 199 TRP A O 1
ATOM 1459 N N . ALA A 1 200 ? -8.781 23.375 3.969 1 98.38 200 ALA A N 1
ATOM 1460 C CA . ALA A 1 200 ? -8.523 23.438 5.406 1 98.38 200 ALA A CA 1
ATOM 1461 C C . ALA A 1 200 ? -9.445 24.438 6.086 1 98.38 200 ALA A C 1
ATOM 1463 O O . ALA A 1 200 ? -9.977 24.172 7.168 1 98.38 200 ALA A O 1
ATOM 1464 N N . ASP A 1 201 ? -9.617 25.562 5.449 1 97.12 201 ASP A N 1
ATOM 1465 C CA . ASP A 1 201 ? -10.5 26.594 5.996 1 97.12 201 ASP A CA 1
ATOM 1466 C C . ASP A 1 201 ? -11.945 26.094 6.074 1 97.12 201 ASP A C 1
ATOM 1468 O O . ASP A 1 201 ? -12.648 26.375 7.039 1 97.12 201 ASP A O 1
ATOM 1472 N N . GLN A 1 202 ? -12.367 25.406 5.043 1 96.56 202 GLN A N 1
ATOM 1473 C CA . GLN A 1 202 ? -13.703 24.812 5.074 1 96.56 202 GLN A CA 1
ATOM 1474 C C . GLN A 1 202 ? -13.844 23.844 6.242 1 96.56 202 GLN A C 1
ATOM 1476 O O . GLN A 1 202 ? -14.836 23.891 6.977 1 96.56 202 GLN A O 1
ATOM 1481 N N . LEU A 1 203 ? -12.883 23 6.473 1 97.19 203 LEU A N 1
ATOM 1482 C CA . LEU A 1 203 ? -12.906 22.062 7.594 1 97.19 203 LEU A CA 1
ATOM 1483 C C . LEU A 1 203 ? -12.867 22.812 8.922 1 97.19 203 LEU A C 1
ATOM 1485 O O . LEU A 1 203 ? -13.461 22.359 9.906 1 97.19 203 LEU A O 1
ATOM 1489 N N . GLY A 1 204 ? -12.164 23.953 8.891 1 95.62 204 GLY A N 1
ATOM 1490 C CA . GLY A 1 204 ? -12.023 24.766 10.086 1 95.62 204 GLY A CA 1
ATOM 1491 C C . GLY A 1 204 ? -13.344 25.344 10.57 1 95.62 204 GLY A C 1
ATOM 1492 O O . GLY A 1 204 ? -13.445 25.781 11.719 1 95.62 204 GLY A O 1
ATOM 1493 N N . THR A 1 205 ? -14.367 25.344 9.727 1 94.75 205 THR A N 1
ATOM 1494 C CA . THR A 1 205 ? -15.672 25.859 10.125 1 94.75 205 THR A CA 1
ATOM 1495 C C . THR A 1 205 ? -16.5 24.781 10.805 1 94.75 205 THR A C 1
ATOM 1497 O O . THR A 1 205 ? -17.578 25.062 11.344 1 94.75 205 THR A O 1
ATOM 1500 N N . MET A 1 206 ? -16.031 23.578 10.836 1 96.38 206 MET A N 1
ATOM 1501 C CA . MET A 1 206 ? -16.75 22.469 11.438 1 96.38 206 MET A CA 1
ATOM 1502 C C . MET A 1 206 ? -16.422 22.344 12.922 1 96.38 206 MET A C 1
ATOM 1504 O O . MET A 1 206 ? -15.539 23.016 13.43 1 96.38 206 MET A O 1
ATOM 1508 N N . SER A 1 207 ? -17.219 21.531 13.648 1 96.94 207 SER A N 1
ATOM 1509 C CA . SER A 1 207 ? -17 21.312 15.07 1 96.94 207 SER A CA 1
ATOM 1510 C C . SER A 1 207 ? -15.633 20.672 15.328 1 96.94 207 SER A C 1
ATOM 1512 O O . SER A 1 207 ? -15.391 19.547 14.883 1 96.94 207 SER A O 1
ATOM 1514 N N . PRO A 1 208 ? -14.734 21.391 16.062 1 96.94 208 PRO A N 1
ATOM 1515 C CA . PRO A 1 208 ? -13.445 20.766 16.375 1 96.94 208 PRO A CA 1
ATOM 1516 C C . PRO A 1 208 ? -13.586 19.484 17.172 1 96.94 208 PRO A C 1
ATOM 1518 O O . PRO A 1 208 ? -12.836 18.516 16.953 1 96.94 208 PRO A O 1
ATOM 1521 N N . ASN A 1 209 ? -14.562 19.422 18.031 1 96.94 209 ASN A N 1
ATOM 1522 C CA . ASN A 1 209 ? -14.805 18.219 18.812 1 96.94 209 ASN A CA 1
ATOM 1523 C C . ASN A 1 209 ? -15.188 17.031 17.938 1 96.94 209 ASN A C 1
ATOM 1525 O O . ASN A 1 209 ? -14.656 15.938 18.078 1 96.94 209 ASN A O 1
ATOM 1529 N N . ALA A 1 210 ? -16.125 17.312 17.016 1 97.5 210 ALA A N 1
ATOM 1530 C CA . ALA A 1 210 ? -16.594 16.234 16.125 1 97.5 210 ALA A CA 1
ATOM 1531 C C . ALA A 1 210 ? -15.453 15.734 15.242 1 97.5 210 ALA A C 1
ATOM 1533 O O . ALA A 1 210 ? -15.266 14.523 15.102 1 97.5 210 ALA A O 1
ATOM 1534 N N . LEU A 1 211 ? -14.688 16.656 14.703 1 97.81 211 LEU A N 1
ATOM 1535 C CA . LEU A 1 211 ? -13.609 16.25 13.797 1 97.81 211 LEU A CA 1
ATOM 1536 C C . LEU A 1 211 ? -12.547 15.445 14.531 1 97.81 211 LEU A C 1
ATOM 1538 O O . LEU A 1 211 ? -12.031 14.461 13.992 1 97.81 211 LEU A O 1
ATOM 1542 N N . ALA A 1 212 ? -12.195 15.859 15.727 1 97.75 212 ALA A N 1
ATOM 1543 C CA . ALA A 1 212 ? -11.203 15.141 16.516 1 97.75 212 ALA A CA 1
ATOM 1544 C C . ALA A 1 212 ? -11.656 13.703 16.797 1 97.75 212 ALA A C 1
ATOM 1546 O O . ALA A 1 212 ? -10.875 12.766 16.656 1 97.75 212 ALA A O 1
ATOM 1547 N N . ARG A 1 213 ? -12.883 13.523 17.156 1 97.38 213 ARG A N 1
ATOM 1548 C CA . ARG A 1 213 ? -13.43 12.211 17.484 1 97.38 213 ARG A CA 1
ATOM 1549 C C . ARG A 1 213 ? -13.547 11.336 16.234 1 97.38 213 ARG A C 1
ATOM 1551 O O . ARG A 1 213 ? -13.281 10.133 16.297 1 97.38 213 ARG A O 1
ATOM 1558 N N . ILE A 1 214 ? -13.992 11.969 15.156 1 98.06 214 ILE A N 1
ATOM 1559 C CA . ILE A 1 214 ? -14.086 11.234 13.898 1 98.06 214 ILE A CA 1
ATOM 1560 C C . ILE A 1 214 ? -12.703 10.742 13.484 1 98.06 214 ILE A C 1
ATOM 1562 O O . ILE A 1 214 ? -12.547 9.586 13.078 1 98.06 214 ILE A O 1
ATOM 1566 N N . LYS A 1 215 ? -11.672 11.57 13.609 1 97.5 215 LYS A N 1
ATOM 1567 C CA . LYS A 1 215 ? -10.297 11.18 13.289 1 97.5 215 LYS A CA 1
ATOM 1568 C C . LYS A 1 215 ? -9.852 10 14.141 1 97.5 215 LYS A C 1
ATOM 1570 O O . LYS A 1 215 ? -9.227 9.062 13.641 1 97.5 215 LYS A O 1
ATOM 1575 N N . SER A 1 216 ? -10.172 10.055 15.383 1 96.31 216 SER A N 1
ATOM 1576 C CA . SER A 1 216 ? -9.844 8.945 16.281 1 96.31 216 SER A CA 1
ATOM 1577 C C . SER A 1 216 ? -10.531 7.66 15.828 1 96.31 216 SER A C 1
ATOM 1579 O O . SER A 1 216 ? -9.914 6.594 15.812 1 96.31 216 SER A O 1
ATOM 1581 N N . LEU A 1 217 ? -11.828 7.734 15.484 1 96.06 217 LEU A N 1
ATOM 1582 C CA . LEU A 1 217 ? -12.578 6.57 15.039 1 96.06 217 LEU A CA 1
ATOM 1583 C C . LEU A 1 217 ? -11.977 5.988 13.766 1 96.06 217 LEU A C 1
ATOM 1585 O O . LEU A 1 217 ? -11.883 4.766 13.617 1 96.06 217 LEU A O 1
ATOM 1589 N N . ILE A 1 218 ? -11.57 6.883 12.867 1 95.31 218 ILE A N 1
ATOM 1590 C CA . ILE A 1 218 ? -10.938 6.43 11.625 1 95.31 218 ILE A CA 1
ATOM 1591 C C . ILE A 1 218 ? -9.656 5.664 11.953 1 95.31 218 ILE A C 1
ATOM 1593 O O . ILE A 1 218 ? -9.43 4.574 11.422 1 95.31 218 ILE A O 1
ATOM 1597 N N . ALA A 1 219 ? -8.836 6.184 12.82 1 92.69 219 ALA A N 1
ATOM 1598 C CA . ALA A 1 219 ? -7.578 5.551 13.211 1 92.69 219 ALA A CA 1
ATOM 1599 C C . ALA A 1 219 ? -7.82 4.184 13.844 1 92.69 219 ALA A C 1
ATOM 1601 O O . ALA A 1 219 ? -7.125 3.215 13.531 1 92.69 219 ALA A O 1
ATOM 1602 N N . ASP A 1 220 ? -8.867 4.055 14.625 1 91.5 220 ASP A N 1
ATOM 1603 C CA . ASP A 1 220 ? -9.164 2.836 15.367 1 91.5 220 ASP A CA 1
ATOM 1604 C C . ASP A 1 220 ? -9.742 1.758 14.453 1 91.5 220 ASP A C 1
ATOM 1606 O O . ASP A 1 220 ? -9.547 0.564 14.695 1 91.5 220 ASP A O 1
ATOM 1610 N N . ALA A 1 221 ? -10.461 2.201 13.492 1 90.81 221 ALA A N 1
ATOM 1611 C CA . ALA A 1 221 ? -11.219 1.284 12.648 1 90.81 221 ALA A CA 1
ATOM 1612 C C . ALA A 1 221 ? -10.305 0.272 11.969 1 90.81 221 ALA A C 1
ATOM 1614 O O . ALA A 1 221 ? -10.719 -0.853 11.68 1 90.81 221 ALA A O 1
ATOM 1615 N N . GLN A 1 222 ? -9.047 0.561 11.773 1 83.75 222 GLN A N 1
ATOM 1616 C CA . GLN A 1 222 ? -8.133 -0.299 11.031 1 83.75 222 GLN A CA 1
ATOM 1617 C C . GLN A 1 222 ? -7.633 -1.452 11.898 1 83.75 222 GLN A C 1
ATOM 1619 O O . GLN A 1 222 ? -7.117 -2.445 11.383 1 83.75 222 GLN A O 1
ATOM 1624 N N . THR A 1 223 ? -7.801 -1.369 13.148 1 88.5 223 THR A N 1
ATOM 1625 C CA . THR A 1 223 ? -7.145 -2.34 14.016 1 88.5 223 THR A CA 1
ATOM 1626 C C . THR A 1 223 ? -8.156 -3.014 14.938 1 88.5 223 THR A C 1
ATOM 1628 O O . THR A 1 223 ? -7.809 -3.924 15.688 1 88.5 223 THR A O 1
ATOM 1631 N N . GLN A 1 224 ? -9.398 -2.564 14.922 1 90.06 224 GLN A N 1
ATOM 1632 C CA . GLN A 1 224 ? -10.406 -3.098 15.828 1 90.06 224 GLN A CA 1
ATOM 1633 C C . GLN A 1 224 ? -11.352 -4.055 15.109 1 90.06 224 GLN A C 1
ATOM 1635 O O . GLN A 1 224 ? -11.719 -3.822 13.961 1 90.06 224 GLN A O 1
ATOM 1640 N N . PRO A 1 225 ? -11.758 -5.105 15.938 1 92.88 225 PRO A N 1
ATOM 1641 C CA . PRO A 1 225 ? -12.914 -5.844 15.43 1 92.88 225 PRO A CA 1
ATOM 1642 C C . PRO A 1 225 ? -14.203 -5.016 15.453 1 92.88 225 PRO A C 1
ATOM 1644 O O . PRO A 1 225 ? -14.289 -4.027 16.188 1 92.88 225 PRO A O 1
ATOM 1647 N N . LEU A 1 226 ? -15.258 -5.406 14.688 1 91.12 226 LEU A N 1
ATOM 1648 C CA . LEU A 1 226 ? -16.484 -4.641 14.508 1 91.12 226 LEU A CA 1
ATOM 1649 C C . LEU A 1 226 ? -17.172 -4.387 15.852 1 91.12 226 LEU A C 1
ATOM 1651 O O . LEU A 1 226 ? -17.609 -3.27 16.125 1 91.12 226 LEU A O 1
ATOM 1655 N N . ALA A 1 227 ? -17.234 -5.406 16.641 1 94.69 227 ALA A N 1
ATOM 1656 C CA . ALA A 1 227 ? -17.938 -5.27 17.922 1 94.69 227 ALA A CA 1
ATOM 1657 C C . ALA A 1 227 ? -17.297 -4.188 18.781 1 94.69 227 ALA A C 1
ATOM 1659 O O . ALA A 1 227 ? -18 -3.354 19.359 1 94.69 227 ALA A O 1
ATOM 1660 N N . ALA A 1 228 ? -15.945 -4.176 18.891 1 96.38 228 ALA A N 1
ATOM 1661 C CA . ALA A 1 228 ? -15.234 -3.162 19.656 1 96.38 228 ALA A CA 1
ATOM 1662 C C . ALA A 1 228 ? -15.43 -1.773 19.062 1 96.38 228 ALA A C 1
ATOM 1664 O O . ALA A 1 228 ? -15.57 -0.789 19.781 1 96.38 228 ALA A O 1
ATOM 1665 N N . HIS A 1 229 ? -15.516 -1.689 17.781 1 95.81 229 HIS A N 1
ATOM 1666 C CA . HIS A 1 229 ? -15.664 -0.404 17.109 1 95.81 229 HIS A CA 1
ATOM 1667 C C . HIS A 1 229 ? -17.062 0.156 17.297 1 95.81 229 HIS A C 1
ATOM 1669 O O . HIS A 1 229 ? -17.25 1.369 17.438 1 95.81 229 HIS A O 1
ATOM 1675 N N . LEU A 1 230 ? -18.016 -0.731 17.297 1 96.31 230 LEU A N 1
ATOM 1676 C CA . LEU A 1 230 ? -19.391 -0.297 17.562 1 96.31 230 LEU A CA 1
ATOM 1677 C C . LEU A 1 230 ? -19.5 0.316 18.969 1 96.31 230 LEU A C 1
ATOM 1679 O O . LEU A 1 230 ? -20.188 1.319 19.141 1 96.31 230 LEU A O 1
ATOM 1683 N N . ALA A 1 231 ? -18.828 -0.244 19.844 1 97.44 231 ALA A N 1
ATOM 1684 C CA . ALA A 1 231 ? -18.797 0.325 21.188 1 97.44 231 ALA A CA 1
ATOM 1685 C C . ALA A 1 231 ? -18.094 1.682 21.203 1 97.44 231 ALA A C 1
ATOM 1687 O O . ALA A 1 231 ? -18.562 2.625 21.844 1 97.44 231 ALA A O 1
ATOM 1688 N N . ALA A 1 232 ? -16.984 1.849 20.531 1 96.75 232 ALA A N 1
ATOM 1689 C CA . ALA A 1 232 ? -16.266 3.121 20.422 1 96.75 232 ALA A CA 1
ATOM 1690 C C . ALA A 1 232 ? -17.156 4.188 19.781 1 96.75 232 ALA A C 1
ATOM 1692 O O . ALA A 1 232 ? -17.188 5.328 20.234 1 96.75 232 ALA A O 1
ATOM 1693 N N . GLU A 1 233 ? -17.891 3.758 18.703 1 97.88 233 GLU A N 1
ATOM 1694 C CA . GLU A 1 233 ? -18.812 4.684 18.047 1 97.88 233 GLU A CA 1
ATOM 1695 C C . GLU A 1 233 ? -19.875 5.176 19.031 1 97.88 233 GLU A C 1
ATOM 1697 O O . GLU A 1 233 ? -20.188 6.367 19.078 1 97.88 233 GLU A O 1
ATOM 1702 N N . ARG A 1 234 ? -20.359 4.254 19.766 1 97.88 234 ARG A N 1
ATOM 1703 C CA . ARG A 1 234 ? -21.359 4.625 20.766 1 97.88 234 ARG A CA 1
ATOM 1704 C C . ARG A 1 234 ? -20.797 5.656 21.75 1 97.88 234 ARG A C 1
ATOM 1706 O O . ARG A 1 234 ? -21.422 6.699 21.969 1 97.88 234 ARG A O 1
ATOM 1713 N N . ASP A 1 235 ? -19.688 5.402 22.281 1 98.44 235 ASP A N 1
ATOM 1714 C CA . ASP A 1 235 ? -19.094 6.273 23.297 1 98.44 235 ASP A CA 1
ATOM 1715 C C . ASP A 1 235 ? -18.766 7.652 22.719 1 98.44 235 ASP A C 1
ATOM 1717 O O . ASP A 1 235 ? -19.062 8.672 23.328 1 98.44 235 ASP A O 1
ATOM 1721 N N . HIS A 1 236 ? -18.219 7.738 21.516 1 98.06 236 HIS A N 1
ATOM 1722 C CA . HIS A 1 236 ? -17.906 9.008 20.859 1 98.06 236 HIS A CA 1
ATOM 1723 C C . HIS A 1 236 ? -19.188 9.766 20.516 1 98.06 236 HIS A C 1
ATOM 1725 O O . HIS A 1 236 ? -19.25 10.992 20.672 1 98.06 236 HIS A O 1
ATOM 1731 N N . PHE A 1 237 ? -20.188 9.039 20.062 1 98.19 237 PHE A N 1
ATOM 1732 C CA . PHE A 1 237 ? -21.453 9.664 19.688 1 98.19 237 PHE A CA 1
ATOM 1733 C C . PHE A 1 237 ? -22.109 10.312 20.891 1 98.19 237 PHE A C 1
ATOM 1735 O O . PHE A 1 237 ? -22.5 11.484 20.844 1 98.19 237 PHE A O 1
ATOM 1742 N N . VAL A 1 238 ? -22.188 9.555 21.984 1 98.38 238 VAL A N 1
ATOM 1743 C CA . VAL A 1 238 ? -22.844 10.039 23.188 1 98.38 238 VAL A CA 1
ATOM 1744 C C . VAL A 1 238 ? -22.062 11.234 23.75 1 98.38 238 VAL A C 1
ATOM 1746 O O . VAL A 1 238 ? -22.656 12.258 24.094 1 98.38 238 VAL A O 1
ATOM 1749 N N . ALA A 1 239 ? -20.781 11.164 23.828 1 98.12 239 ALA A N 1
ATOM 1750 C CA . ALA A 1 239 ? -19.969 12.281 24.297 1 98.12 239 ALA A CA 1
ATOM 1751 C C . ALA A 1 239 ? -20.172 13.516 23.438 1 98.12 239 ALA A C 1
ATOM 1753 O O . ALA A 1 239 ? -20.25 14.633 23.938 1 98.12 239 ALA A O 1
ATOM 1754 N N . SER A 1 240 ? -20.297 13.367 22.125 1 98 240 SER A N 1
ATOM 1755 C CA . SER A 1 240 ? -20.5 14.484 21.203 1 98 240 SER A CA 1
ATOM 1756 C C . SER A 1 240 ? -21.875 15.102 21.375 1 98 240 SER A C 1
ATOM 1758 O O . SER A 1 240 ? -22.016 16.328 21.359 1 98 240 SER A O 1
ATOM 1760 N N . LEU A 1 241 ? -22.844 14.234 21.531 1 97.25 241 LEU A N 1
ATOM 1761 C CA . LEU A 1 241 ? -24.203 14.711 21.703 1 97.25 241 LEU A CA 1
ATOM 1762 C C . LEU A 1 241 ? -24.312 15.617 22.922 1 97.25 241 LEU A C 1
ATOM 1764 O O . LEU A 1 241 ? -25.078 16.578 22.922 1 97.25 241 LEU A O 1
ATOM 1768 N N . HIS A 1 242 ? -23.531 15.391 23.969 1 98.12 242 HIS A N 1
ATOM 1769 C CA . HIS A 1 242 ? -23.609 16.156 25.203 1 98.12 242 HIS A CA 1
ATOM 1770 C C . HIS A 1 242 ? -22.547 17.234 25.25 1 98.12 242 HIS A C 1
ATOM 1772 O O . HIS A 1 242 ? -22.375 17.906 26.281 1 98.12 242 HIS A O 1
ATOM 1778 N N . HIS A 1 243 ? -21.828 17.422 24.219 1 96.62 243 HIS A N 1
ATOM 1779 C CA . HIS A 1 243 ? -20.922 18.547 24.047 1 96.62 243 HIS A CA 1
ATOM 1780 C C . HIS A 1 243 ? -21.656 19.781 23.547 1 96.62 243 HIS A C 1
ATOM 1782 O O . HIS A 1 243 ? -22.625 19.672 22.781 1 96.62 243 HIS A O 1
ATOM 1788 N N . ALA A 1 244 ? -21.141 20.984 23.891 1 97.31 244 ALA A N 1
ATOM 1789 C CA . ALA A 1 244 ? -21.797 22.25 23.547 1 97.31 244 ALA A CA 1
ATOM 1790 C C . ALA A 1 244 ? -21.922 22.406 22.031 1 97.31 244 ALA A C 1
ATOM 1792 O O . ALA A 1 244 ? -22.891 23 21.547 1 97.31 244 ALA A O 1
ATOM 1793 N N . ASP A 1 245 ? -21.078 21.812 21.266 1 97.5 245 ASP A N 1
ATOM 1794 C CA . ASP A 1 245 ? -21.094 21.938 19.812 1 97.5 245 ASP A CA 1
ATOM 1795 C C . ASP A 1 245 ? -22.344 21.297 19.219 1 97.5 245 ASP A C 1
ATOM 1797 O O . ASP A 1 245 ? -22.875 21.781 18.219 1 97.5 245 ASP A O 1
ATOM 1801 N N . ALA A 1 246 ? -22.766 20.219 19.781 1 96.94 246 ALA A N 1
ATOM 1802 C CA . ALA A 1 246 ? -23.953 19.531 19.25 1 96.94 246 ALA A CA 1
ATOM 1803 C C . ALA A 1 246 ? -25.203 20.391 19.406 1 96.94 246 ALA A C 1
ATOM 1805 O O . ALA A 1 246 ? -26.047 20.438 18.516 1 96.94 246 ALA A O 1
ATOM 1806 N N . LEU A 1 247 ? -25.297 21.016 20.547 1 97 247 LEU A N 1
ATOM 1807 C CA . LEU A 1 247 ? -26.422 21.938 20.719 1 97 247 LEU A CA 1
ATOM 1808 C C . LEU A 1 247 ? -26.406 23.031 19.656 1 97 247 LEU A C 1
ATOM 1810 O O . LEU A 1 247 ? -27.422 23.281 19.016 1 97 247 LEU A O 1
ATOM 1814 N N . GLU A 1 248 ? -25.266 23.609 19.5 1 97.81 248 GLU A N 1
ATOM 1815 C CA . GLU A 1 248 ? -25.125 24.641 18.484 1 97.81 248 GLU A CA 1
ATOM 1816 C C . GLU A 1 248 ? -25.375 24.094 17.078 1 97.81 248 GLU A C 1
ATOM 1818 O O . GLU A 1 248 ? -26.141 24.672 16.312 1 97.81 248 GLU A O 1
ATOM 1823 N N . GLY A 1 249 ? -24.766 23 16.797 1 97.44 249 GLY A N 1
ATOM 1824 C CA . GLY A 1 249 ? -24.875 22.422 15.461 1 97.44 249 GLY A CA 1
ATOM 1825 C C . GLY A 1 249 ? -26.297 22.031 15.109 1 97.44 249 GLY A C 1
ATOM 1826 O O . GLY A 1 249 ? -26.797 22.375 14.031 1 97.44 249 GLY A O 1
ATOM 1827 N N . ILE A 1 250 ? -26.984 21.328 16.047 1 96.81 250 ILE A N 1
ATOM 1828 C CA . ILE A 1 250 ? -28.344 20.875 15.812 1 96.81 250 ILE A CA 1
ATOM 1829 C C . ILE A 1 250 ? -29.281 22.078 15.734 1 96.81 250 ILE A C 1
ATOM 1831 O O . ILE A 1 250 ? -30.094 22.172 14.82 1 96.81 250 ILE A O 1
ATOM 1835 N N . THR A 1 251 ? -29.125 23.031 16.578 1 97.69 251 THR A N 1
ATOM 1836 C CA . THR A 1 251 ? -29.969 24.219 16.609 1 97.69 251 THR A CA 1
ATOM 1837 C C . THR A 1 251 ? -29.781 25.047 15.344 1 97.69 251 THR A C 1
ATOM 1839 O O . THR A 1 251 ? -30.75 25.5 14.734 1 97.69 251 THR A O 1
ATOM 1842 N N . ALA A 1 252 ? -28.562 25.25 14.969 1 97.5 252 ALA A N 1
ATOM 1843 C CA . ALA A 1 252 ? -28.266 26.016 13.766 1 97.5 252 ALA A CA 1
ATOM 1844 C C . ALA A 1 252 ? -28.906 25.359 12.531 1 97.5 252 ALA A C 1
ATOM 1846 O O . ALA A 1 252 ? -29.438 26.047 11.664 1 97.5 252 ALA A O 1
ATOM 1847 N N . PHE A 1 253 ? -28.844 24.094 12.43 1 95.69 253 PHE A N 1
ATOM 1848 C CA . PHE A 1 253 ? -29.438 23.359 11.32 1 95.69 253 PHE A CA 1
ATOM 1849 C C . PHE A 1 253 ? -30.938 23.547 11.281 1 95.69 253 PHE A C 1
ATOM 1851 O O . PHE A 1 253 ? -31.516 23.844 10.227 1 95.69 253 PHE A O 1
ATOM 1858 N N . LEU A 1 254 ? -31.5 23.438 12.469 1 96.56 254 LEU A N 1
ATOM 1859 C CA . LEU A 1 254 ? -32.938 23.594 12.562 1 96.56 254 LEU A CA 1
ATOM 1860 C C . LEU A 1 254 ? -33.375 25.031 12.258 1 96.56 254 LEU A C 1
ATOM 1862 O O . LEU A 1 254 ? -34.406 25.266 11.664 1 96.56 254 LEU A O 1
ATOM 1866 N N . ASP A 1 255 ? -32.562 25.938 12.461 1 97.69 255 ASP A N 1
ATOM 1867 C CA . ASP A 1 255 ? -32.812 27.344 12.242 1 97.69 255 ASP A CA 1
ATOM 1868 C C . ASP A 1 255 ? -32.375 27.781 10.844 1 97.69 255 ASP A C 1
ATOM 1870 O O . ASP A 1 255 ? -32.531 28.953 10.477 1 97.69 255 ASP A O 1
ATOM 1874 N N . LYS A 1 256 ? -31.812 26.875 10.141 1 95.62 256 LYS A N 1
ATOM 1875 C CA . LYS A 1 256 ? -31.359 27.141 8.781 1 95.62 256 LYS A CA 1
ATOM 1876 C C . LYS A 1 256 ? -30.328 28.266 8.75 1 95.62 256 LYS A C 1
ATOM 1878 O O . LYS A 1 256 ? -30.422 29.188 7.941 1 95.62 256 LYS A O 1
ATOM 1883 N N . ARG A 1 257 ? -29.359 28.234 9.68 1 96.5 257 ARG A N 1
ATOM 1884 C CA . ARG A 1 257 ? -28.219 29.125 9.727 1 96.5 257 ARG A CA 1
ATOM 1885 C C . ARG A 1 257 ? -26.906 28.344 9.836 1 96.5 257 ARG A C 1
ATOM 1887 O O . ARG A 1 257 ? -26.922 27.156 10.18 1 96.5 257 ARG A O 1
ATOM 1894 N N . ALA A 1 258 ? -25.812 29.109 9.625 1 95.56 258 ALA A N 1
ATOM 1895 C CA . ALA A 1 258 ? -24.516 28.484 9.805 1 95.56 258 ALA A CA 1
ATOM 1896 C C . ALA A 1 258 ? -24.156 28.375 11.289 1 95.56 258 ALA A C 1
ATOM 1898 O O . ALA A 1 258 ? -24.375 29.312 12.055 1 95.56 258 ALA A O 1
ATOM 1899 N N . PRO A 1 259 ? -23.656 27.188 11.648 1 95.75 259 PRO A N 1
ATOM 1900 C CA . PRO A 1 259 ? -23.219 27.062 13.039 1 95.75 259 PRO A CA 1
ATOM 1901 C C . PRO A 1 259 ? -21.953 27.859 13.328 1 95.75 259 PRO A C 1
ATOM 1903 O O . PRO A 1 259 ? -21.141 28.109 12.43 1 95.75 259 PRO A O 1
ATOM 1906 N N . ILE A 1 260 ? -21.844 28.266 14.602 1 94.12 260 ILE A N 1
ATOM 1907 C CA . ILE A 1 260 ? -20.641 28.906 15.117 1 94.12 260 ILE A CA 1
ATOM 1908 C C . ILE A 1 260 ? -20.125 28.125 16.312 1 94.12 260 ILE A C 1
ATOM 1910 O O . ILE A 1 260 ? -20.75 28.109 17.375 1 94.12 260 ILE A O 1
ATOM 1914 N N . TYR A 1 261 ? -19.047 27.5 16.031 1 93.88 261 TYR A N 1
ATOM 1915 C CA . TYR A 1 261 ? -18.469 26.688 17.109 1 93.88 261 TYR A CA 1
ATOM 1916 C C . TYR A 1 261 ? -17.375 27.469 17.844 1 93.88 261 TYR A C 1
ATOM 1918 O O . TYR A 1 261 ? -16.484 28.047 17.219 1 93.88 261 TYR A O 1
ATOM 1926 N N . LYS A 1 262 ? -17.625 27.562 19.141 1 78.56 262 LYS A N 1
ATOM 1927 C CA . LYS A 1 262 ? -16.719 28.359 19.969 1 78.56 262 LYS A CA 1
ATOM 1928 C C . LYS A 1 262 ? -15.406 27.609 20.203 1 78.56 262 LYS A C 1
ATOM 1930 O O . LYS A 1 262 ? -15.383 26.391 20.266 1 78.56 262 LYS A O 1
ATOM 1935 N N . ARG A 1 263 ? -14.383 28.469 20.094 1 67.75 263 ARG A N 1
ATOM 1936 C CA . ARG A 1 263 ? -13.008 28 20.234 1 67.75 263 ARG A CA 1
ATOM 1937 C C . ARG A 1 263 ? -12.695 27.594 21.672 1 67.75 263 ARG A C 1
ATOM 1939 O O . ARG A 1 263 ? -13.305 28.109 22.609 1 67.75 263 ARG A O 1
ATOM 1946 N N . MET B 1 1 ? -1.586 -37.75 -19.688 1 69.12 1 MET B N 1
ATOM 1947 C CA . MET B 1 1 ? -0.439 -37.062 -19.125 1 69.12 1 MET B CA 1
ATOM 1948 C C . MET B 1 1 ? -0.783 -36.469 -17.75 1 69.12 1 MET B C 1
ATOM 1950 O O . MET B 1 1 ? -1.937 -36.125 -17.5 1 69.12 1 MET B O 1
ATOM 1954 N N . SER B 1 2 ? 0.168 -36.594 -16.703 1 87.62 2 SER B N 1
ATOM 1955 C CA . SER B 1 2 ? -0.136 -36.406 -15.289 1 87.62 2 SER B CA 1
ATOM 1956 C C . SER B 1 2 ? 0.01 -34.938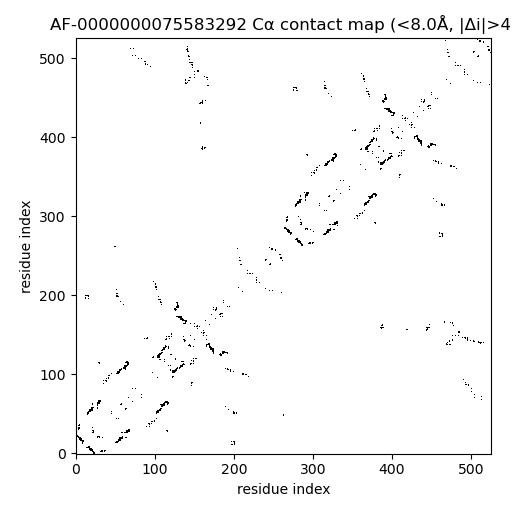 -14.867 1 87.62 2 SER B C 1
ATOM 1958 O O . SER B 1 2 ? 0.673 -34.156 -15.547 1 87.62 2 SER B O 1
ATOM 1960 N N . ALA B 1 3 ? -0.843 -34.594 -13.969 1 93.12 3 ALA B N 1
ATOM 1961 C CA . ALA B 1 3 ? -0.751 -33.281 -13.336 1 93.12 3 ALA B CA 1
ATOM 1962 C C . ALA B 1 3 ? 0.642 -33.031 -12.766 1 93.12 3 ALA B C 1
ATOM 1964 O O . ALA B 1 3 ? 1.172 -33.875 -12.039 1 93.12 3 ALA B O 1
ATOM 1965 N N . GLU B 1 4 ? 1.271 -31.953 -13.18 1 96.19 4 GLU B N 1
ATOM 1966 C CA . GLU B 1 4 ? 2.609 -31.641 -12.68 1 96.19 4 GLU B CA 1
ATOM 1967 C C . GLU B 1 4 ? 2.863 -30.141 -12.664 1 96.19 4 GLU B C 1
ATOM 1969 O O . GLU B 1 4 ? 2.148 -29.375 -13.32 1 96.19 4 GLU B O 1
ATOM 1974 N N . LEU B 1 5 ? 3.785 -29.734 -11.828 1 97.81 5 LEU B N 1
ATOM 1975 C CA . LEU B 1 5 ? 4.367 -28.391 -11.867 1 97.81 5 LEU B CA 1
ATOM 1976 C C . LEU B 1 5 ? 5.754 -28.422 -12.508 1 97.81 5 LEU B C 1
ATOM 1978 O O . LEU B 1 5 ? 6.691 -29 -11.938 1 97.81 5 LEU B O 1
ATOM 1982 N N . LEU B 1 6 ? 5.848 -27.875 -13.672 1 97.31 6 LEU B N 1
ATOM 1983 C CA . LEU B 1 6 ? 7.117 -27.859 -14.398 1 97.31 6 LEU B CA 1
ATOM 1984 C C . LEU B 1 6 ? 7.965 -26.672 -13.977 1 97.31 6 LEU B C 1
ATOM 1986 O O . LEU B 1 6 ? 7.453 -25.562 -13.828 1 97.31 6 LEU B O 1
ATOM 1990 N N . ALA B 1 7 ? 9.227 -26.938 -13.703 1 97.44 7 ALA B N 1
ATOM 1991 C CA . ALA B 1 7 ? 10.18 -25.875 -13.359 1 97.44 7 ALA B CA 1
ATOM 1992 C C . ALA B 1 7 ? 11.242 -25.719 -14.438 1 97.44 7 ALA B C 1
ATOM 1994 O O . ALA B 1 7 ? 11.805 -26.703 -14.914 1 97.44 7 ALA B O 1
ATOM 1995 N N . SER B 1 8 ? 11.445 -24.5 -14.867 1 97.12 8 SER B N 1
ATOM 1996 C CA . SER B 1 8 ? 12.469 -24.25 -15.875 1 97.12 8 SER B CA 1
ATOM 1997 C C . SER B 1 8 ? 13.125 -22.891 -15.688 1 97.12 8 SER B C 1
ATOM 1999 O O . SER B 1 8 ? 12.555 -22 -15.047 1 97.12 8 SER B O 1
ATOM 2001 N N . ARG B 1 9 ? 14.32 -22.75 -16.141 1 96.5 9 ARG B N 1
ATOM 2002 C CA . ARG B 1 9 ? 15.023 -21.484 -16.312 1 96.5 9 ARG B CA 1
ATOM 2003 C C . ARG B 1 9 ? 15.148 -21.125 -17.781 1 96.5 9 ARG B C 1
ATOM 2005 O O . ARG B 1 9 ? 16.016 -21.656 -18.484 1 96.5 9 ARG B O 1
ATOM 2012 N N . PRO B 1 10 ? 14.273 -20.297 -18.219 1 96.12 10 PRO B N 1
ATOM 2013 C CA . PRO B 1 10 ? 14.266 -20 -19.641 1 96.12 10 PRO B CA 1
ATOM 2014 C C . PRO B 1 10 ? 15.578 -19.375 -20.125 1 96.12 10 PRO B C 1
ATOM 2016 O O . PRO B 1 10 ? 16.188 -18.578 -19.406 1 96.12 10 PRO B O 1
ATOM 2019 N N . PRO B 1 11 ? 16.016 -19.703 -21.297 1 93.38 11 PRO B N 1
ATOM 2020 C CA . PRO B 1 11 ? 17.297 -19.203 -21.797 1 93.38 11 PRO B CA 1
ATOM 2021 C C . PRO B 1 11 ? 17.312 -17.688 -21.969 1 93.38 11 PRO B C 1
ATOM 2023 O O . PRO B 1 11 ? 18.375 -17.062 -21.906 1 93.38 11 PRO B O 1
ATOM 2026 N N . GLU B 1 12 ? 16.141 -17.125 -22.125 1 90.44 12 GLU B N 1
ATOM 2027 C CA . GLU B 1 12 ? 16.062 -15.688 -22.359 1 90.44 12 GLU B CA 1
ATOM 2028 C C . GLU B 1 12 ? 16.234 -14.914 -21.047 1 90.44 12 GLU B C 1
ATOM 2030 O O . GLU B 1 12 ? 16.344 -13.688 -21.062 1 90.44 12 GLU B O 1
ATOM 2035 N N . SER B 1 13 ? 16.281 -15.68 -19.953 1 92 13 SER B N 1
ATOM 2036 C CA . SER B 1 13 ? 16.406 -15.023 -18.656 1 92 13 SER B CA 1
ATOM 2037 C C . SER B 1 13 ? 17.688 -15.445 -17.938 1 92 13 SER B C 1
ATOM 2039 O O . SER B 1 13 ? 18.094 -16.609 -18.016 1 92 13 SER B O 1
ATOM 2041 N N . GLU B 1 14 ? 18.203 -14.5 -17.156 1 85.88 14 GLU B N 1
ATOM 2042 C CA . GLU B 1 14 ? 19.422 -14.797 -16.406 1 85.88 14 GLU B CA 1
ATOM 2043 C C . GLU B 1 14 ? 19.094 -15.219 -14.969 1 85.88 14 GLU B C 1
ATOM 2045 O O . GLU B 1 14 ? 19.891 -15.891 -14.32 1 85.88 14 GLU B O 1
ATOM 2050 N N . SER B 1 15 ? 17.938 -14.969 -14.57 1 95.38 15 SER B N 1
ATOM 2051 C CA . SER B 1 15 ? 17.828 -15.109 -13.125 1 95.38 15 SER B CA 1
ATOM 2052 C C . SER B 1 15 ? 16.422 -15.539 -12.719 1 95.38 15 SER B C 1
ATOM 2054 O O . SER B 1 15 ? 16.125 -15.656 -11.531 1 95.38 15 SER B O 1
ATOM 2056 N N . THR B 1 16 ? 15.516 -15.844 -13.727 1 98.19 16 THR B N 1
ATOM 2057 C CA . THR B 1 16 ? 14.117 -16.094 -13.406 1 98.19 16 THR B CA 1
ATOM 2058 C C . THR B 1 16 ? 13.812 -17.594 -13.445 1 98.19 16 THR B C 1
ATOM 2060 O O . THR B 1 16 ? 14.188 -18.281 -14.391 1 98.19 16 THR B O 1
ATOM 2063 N N . LEU B 1 17 ? 13.219 -18.109 -12.375 1 98.56 17 LEU B N 1
ATOM 2064 C CA . LEU B 1 17 ? 12.617 -19.453 -12.375 1 98.56 17 LEU B CA 1
ATOM 2065 C C . LEU B 1 17 ? 11.156 -19.391 -12.812 1 98.56 17 LEU B C 1
ATOM 2067 O O . LEU B 1 17 ? 10.391 -18.578 -12.289 1 98.56 17 LEU B O 1
ATOM 2071 N N . VAL B 1 18 ? 10.828 -20.219 -13.773 1 98.69 18 VAL B N 1
ATOM 2072 C CA . VAL B 1 18 ? 9.445 -20.25 -14.234 1 98.69 18 VAL B CA 1
ATOM 2073 C C . VAL B 1 18 ? 8.789 -21.562 -13.789 1 98.69 18 VAL B C 1
ATOM 2075 O O . VAL B 1 18 ? 9.312 -22.641 -14.055 1 98.69 18 VAL B O 1
ATOM 2078 N N . LEU B 1 19 ? 7.746 -21.453 -13.078 1 98.75 19 LEU B N 1
ATOM 2079 C CA . LEU B 1 19 ? 6.898 -22.578 -12.695 1 98.75 19 LEU B CA 1
ATOM 2080 C C . LEU B 1 19 ? 5.633 -22.625 -13.547 1 98.75 19 LEU B C 1
ATOM 2082 O O . LEU B 1 19 ? 4.891 -21.641 -13.609 1 98.75 19 LEU B O 1
ATOM 2086 N N . THR B 1 20 ? 5.363 -23.734 -14.164 1 98.75 20 THR B N 1
ATOM 2087 C CA . THR B 1 20 ? 4.238 -23.875 -15.086 1 98.75 20 THR B CA 1
ATOM 2088 C C . THR B 1 20 ? 3.279 -24.953 -14.617 1 98.75 20 THR B C 1
ATOM 2090 O O . THR B 1 20 ? 3.65 -26.125 -14.539 1 98.75 20 THR B O 1
ATOM 2093 N N . LEU B 1 21 ? 2.09 -24.547 -14.305 1 98.69 21 LEU B N 1
ATOM 2094 C CA . LEU B 1 21 ? 1.029 -25.516 -14.031 1 98.69 21 LEU B CA 1
ATOM 2095 C C . LEU B 1 21 ? 0.656 -26.281 -15.297 1 98.69 21 LEU B C 1
ATOM 2097 O O . LEU B 1 21 ? 0.327 -25.672 -16.312 1 98.69 21 LEU B O 1
ATOM 2101 N N . SER B 1 22 ? 0.734 -27.656 -15.188 1 98.25 22 SER B N 1
ATOM 2102 C CA . SER B 1 22 ? 0.405 -28.469 -16.344 1 98.25 22 SER B CA 1
ATOM 2103 C C . SER B 1 22 ? -0.427 -29.688 -15.953 1 98.25 22 SER B C 1
ATOM 2105 O O . SER B 1 22 ? 0.023 -30.516 -15.164 1 98.25 22 SER B O 1
ATOM 2107 N N . ASN B 1 23 ? -1.613 -29.703 -16.406 1 97.31 23 ASN B N 1
ATOM 2108 C CA . ASN B 1 23 ? -2.543 -30.828 -16.328 1 97.31 23 ASN B CA 1
ATOM 2109 C C . ASN B 1 23 ? -3.342 -30.984 -17.625 1 97.31 23 ASN B C 1
ATOM 2111 O O . ASN B 1 23 ? -4.512 -30.594 -17.688 1 97.31 23 ASN B O 1
ATOM 2115 N N . PRO B 1 24 ? -2.568 -31.578 -18.578 1 92.12 24 PRO B N 1
ATOM 2116 C CA . PRO B 1 24 ? -3.174 -31.656 -19.922 1 92.12 24 PRO B CA 1
ATOM 2117 C C . PRO B 1 24 ? -4.562 -32.281 -19.891 1 92.12 24 PRO B C 1
ATOM 2119 O O . PRO B 1 24 ? -4.785 -33.281 -19.203 1 92.12 24 PRO B O 1
ATOM 2122 N N . GLY B 1 25 ? -5.516 -31.75 -20.516 1 92.25 25 GLY B N 1
ATOM 2123 C CA . GLY B 1 25 ? -6.875 -32.281 -20.625 1 92.25 25 GLY B CA 1
ATOM 2124 C C . GLY B 1 25 ? -7.801 -31.75 -19.547 1 92.25 25 GLY B C 1
ATOM 2125 O O . GLY B 1 25 ? -9.016 -31.969 -19.609 1 92.25 25 GLY B O 1
ATOM 2126 N N . ALA B 1 26 ? -7.219 -31.125 -18.531 1 95.19 26 ALA B N 1
ATOM 2127 C CA . ALA B 1 26 ? -8.055 -30.672 -17.422 1 95.19 26 ALA B CA 1
ATOM 2128 C C . ALA B 1 26 ? -7.855 -29.172 -17.172 1 95.19 26 ALA B C 1
ATOM 2130 O O . ALA B 1 26 ? -8.016 -28.703 -16.031 1 95.19 26 ALA B O 1
ATOM 2131 N N . ARG B 1 27 ? -7.367 -28.484 -18.203 1 96.19 27 ARG B N 1
ATOM 2132 C CA . ARG B 1 27 ? -7.168 -27.047 -18.125 1 96.19 27 ARG B CA 1
ATOM 2133 C C . ARG B 1 27 ? -6.344 -26.672 -16.906 1 96.19 27 ARG B C 1
ATOM 2135 O O . ARG B 1 27 ? -6.715 -25.766 -16.156 1 96.19 27 ARG B O 1
ATOM 2142 N N . ASN B 1 28 ? -5.293 -27.422 -16.594 1 98.12 28 ASN B N 1
ATOM 2143 C CA . ASN B 1 28 ? -4.309 -27.203 -15.547 1 98.12 28 ASN B CA 1
ATOM 2144 C C . ASN B 1 28 ? -4.957 -27.219 -14.164 1 98.12 28 ASN B C 1
ATOM 2146 O O . ASN B 1 28 ? -4.566 -26.453 -13.281 1 98.12 28 ASN B O 1
ATOM 2150 N N . ALA B 1 29 ? -5.996 -28.094 -13.984 1 97.94 29 ALA B N 1
ATOM 2151 C CA . ALA B 1 29 ? -6.594 -28.281 -12.664 1 97.94 29 ALA B CA 1
ATOM 2152 C C . ALA B 1 29 ? -5.539 -28.688 -11.641 1 97.94 29 ALA B C 1
ATOM 2154 O O . ALA B 1 29 ? -4.648 -29.5 -11.945 1 97.94 29 ALA B O 1
ATOM 2155 N N . LEU B 1 30 ? -5.664 -28.188 -10.445 1 97.38 30 LEU B N 1
ATOM 2156 C CA . LEU B 1 30 ? -4.68 -28.406 -9.391 1 97.38 30 LEU B CA 1
ATOM 2157 C C . LEU B 1 30 ? -4.703 -29.844 -8.906 1 97.38 30 LEU B C 1
ATOM 2159 O O . LEU B 1 30 ? -5.746 -30.5 -8.953 1 97.38 30 LEU B O 1
ATOM 2163 N N . HIS B 1 31 ? -3.645 -30.266 -8.484 1 95.25 31 HIS B N 1
ATOM 2164 C CA . HIS B 1 31 ? -3.398 -31.609 -7.961 1 95.25 31 HIS B CA 1
ATOM 2165 C C . HIS B 1 31 ? -2.41 -31.578 -6.801 1 95.25 31 HIS B C 1
ATOM 2167 O O . HIS B 1 31 ? -1.478 -30.766 -6.797 1 95.25 31 HIS B O 1
ATOM 2173 N N . PRO B 1 32 ? -2.59 -32.469 -5.832 1 92.94 32 PRO B N 1
ATOM 2174 C CA . PRO B 1 32 ? -1.685 -32.469 -4.68 1 92.94 32 PRO B CA 1
ATOM 2175 C C . PRO B 1 32 ? -0.215 -32.562 -5.082 1 92.94 32 PRO B C 1
ATOM 2177 O O . PRO B 1 32 ? 0.652 -32 -4.418 1 92.94 32 PRO B O 1
ATOM 2180 N N . ASP B 1 33 ? 0.059 -33.219 -6.176 1 93.31 33 ASP B N 1
ATOM 2181 C CA . ASP B 1 33 ? 1.433 -33.344 -6.656 1 93.31 33 ASP B CA 1
ATOM 2182 C C . ASP B 1 33 ? 2.004 -31.969 -7.008 1 93.31 33 ASP B C 1
ATOM 2184 O O . ASP B 1 33 ? 3.203 -31.719 -6.848 1 93.31 33 ASP B O 1
ATOM 2188 N N . MET B 1 34 ? 1.211 -31.094 -7.426 1 96.25 34 MET B N 1
ATOM 2189 C CA . MET B 1 34 ? 1.642 -29.734 -7.766 1 96.25 34 MET B CA 1
ATOM 2190 C C . MET B 1 34 ? 1.985 -28.938 -6.508 1 96.25 34 MET B C 1
ATOM 2192 O O . MET B 1 34 ? 2.93 -28.156 -6.508 1 96.25 34 MET B O 1
ATOM 2196 N N . TYR B 1 35 ? 1.213 -29.172 -5.445 1 96.5 35 TYR B N 1
ATOM 2197 C CA . TYR B 1 35 ? 1.471 -28.469 -4.195 1 96.5 35 TYR B CA 1
ATOM 2198 C C . TYR B 1 35 ? 2.846 -28.828 -3.643 1 96.5 35 TYR B C 1
ATOM 2200 O O . TYR B 1 35 ? 3.639 -27.938 -3.318 1 96.5 35 TYR B O 1
ATOM 2208 N N . ALA B 1 36 ? 3.092 -30.078 -3.596 1 95 36 ALA B N 1
ATOM 2209 C CA . ALA B 1 36 ? 4.375 -30.562 -3.092 1 95 36 ALA B CA 1
ATOM 2210 C C . ALA B 1 36 ? 5.531 -30.047 -3.947 1 95 36 ALA B C 1
ATOM 2212 O O . ALA B 1 36 ? 6.559 -29.625 -3.42 1 95 36 ALA B O 1
ATOM 2213 N N . ALA B 1 37 ? 5.34 -30.094 -5.203 1 97.06 37 ALA B N 1
ATOM 2214 C CA . ALA B 1 37 ? 6.363 -29.625 -6.133 1 97.06 37 ALA B CA 1
ATOM 2215 C C . ALA B 1 37 ? 6.586 -28.125 -5.988 1 97.06 37 ALA B C 1
ATOM 2217 O O . ALA B 1 37 ? 7.715 -27.641 -6.105 1 97.06 37 ALA B O 1
ATOM 2218 N N . GLY B 1 38 ? 5.492 -27.375 -5.793 1 98 38 GLY B N 1
ATOM 2219 C CA . GLY B 1 38 ? 5.602 -25.953 -5.574 1 98 38 GLY B CA 1
ATOM 2220 C C . GLY B 1 38 ? 6.418 -25.594 -4.344 1 98 38 GLY B C 1
ATOM 2221 O O . GLY B 1 38 ? 7.277 -24.703 -4.398 1 98 38 GLY B O 1
ATOM 2222 N N . LEU B 1 39 ? 6.168 -26.312 -3.254 1 97.38 39 LEU B N 1
ATOM 2223 C CA . LEU B 1 39 ? 6.926 -26.109 -2.023 1 97.38 39 LEU B CA 1
ATOM 2224 C C . LEU B 1 39 ? 8.406 -26.375 -2.252 1 97.38 39 LEU B C 1
ATOM 2226 O O . LEU B 1 39 ? 9.258 -25.578 -1.852 1 97.38 39 LEU B O 1
ATOM 2230 N N . GLU B 1 40 ? 8.656 -27.422 -2.918 1 97.06 40 GLU B N 1
ATOM 2231 C CA . GLU B 1 40 ? 10.039 -27.797 -3.199 1 97.06 40 GLU B CA 1
ATOM 2232 C C . GLU B 1 40 ? 10.711 -26.766 -4.102 1 97.06 40 GLU B C 1
ATOM 2234 O O . GLU B 1 40 ? 11.867 -26.391 -3.873 1 97.06 40 GLU B O 1
ATOM 2239 N N . ALA B 1 41 ? 10.023 -26.312 -5.102 1 97.88 41 ALA B N 1
ATOM 2240 C CA . ALA B 1 41 ? 10.57 -25.328 -6.043 1 97.88 41 ALA B CA 1
ATOM 2241 C C . ALA B 1 41 ? 10.914 -24.031 -5.336 1 97.88 41 ALA B C 1
ATOM 2243 O O . ALA B 1 41 ? 11.969 -23.438 -5.582 1 97.88 41 ALA B O 1
ATOM 2244 N N . LEU B 1 42 ? 10.055 -23.562 -4.488 1 98.06 42 LEU B N 1
ATOM 2245 C CA . LEU B 1 42 ? 10.289 -22.312 -3.781 1 98.06 42 LEU B CA 1
ATOM 2246 C C . LEU B 1 42 ? 11.422 -22.469 -2.775 1 98.06 42 LEU B C 1
ATOM 2248 O O . LEU B 1 42 ? 12.203 -21.531 -2.572 1 98.06 42 LEU B O 1
ATOM 2252 N N . ASN B 1 43 ? 11.484 -23.594 -2.133 1 96.81 43 ASN B N 1
ATOM 2253 C CA . ASN B 1 43 ? 12.617 -23.859 -1.252 1 96.81 43 ASN B CA 1
ATOM 2254 C C . ASN B 1 43 ? 13.938 -23.844 -2.014 1 96.81 43 ASN B C 1
ATOM 2256 O O . ASN B 1 43 ? 14.938 -23.312 -1.525 1 96.81 43 ASN B O 1
ATOM 2260 N N . THR B 1 44 ? 13.898 -24.438 -3.213 1 95.38 44 THR B N 1
ATOM 2261 C CA . THR B 1 44 ? 15.086 -24.438 -4.07 1 95.38 44 THR B CA 1
ATOM 2262 C C . THR B 1 44 ? 15.453 -23.016 -4.477 1 95.38 44 THR B C 1
ATOM 2264 O O . THR B 1 44 ? 16.625 -22.625 -4.414 1 95.38 44 THR B O 1
ATOM 2267 N N . ALA B 1 45 ? 14.469 -22.297 -4.895 1 96.69 45 ALA B N 1
ATOM 2268 C CA . ALA B 1 45 ? 14.711 -20.891 -5.266 1 96.69 45 ALA B CA 1
ATOM 2269 C C . ALA B 1 45 ? 15.32 -20.109 -4.105 1 96.69 45 ALA B C 1
ATOM 2271 O O . ALA B 1 45 ? 16.219 -19.297 -4.309 1 96.69 45 ALA B O 1
ATOM 2272 N N . GLU B 1 46 ? 14.836 -20.359 -2.912 1 96.12 46 GLU B N 1
ATOM 2273 C CA . GLU B 1 46 ? 15.312 -19.688 -1.711 1 96.12 46 GLU B CA 1
ATOM 2274 C C . GLU B 1 46 ? 16.797 -19.938 -1.489 1 96.12 46 GLU B C 1
ATOM 2276 O O . GLU B 1 46 ? 17.547 -19.031 -1.105 1 96.12 46 GLU B O 1
ATOM 2281 N N . ARG B 1 47 ? 17.312 -21.094 -1.818 1 95.75 47 ARG B N 1
ATOM 2282 C CA . ARG B 1 47 ? 18.688 -21.516 -1.519 1 95.75 47 ARG B CA 1
ATOM 2283 C C . ARG B 1 47 ? 19.625 -21.188 -2.676 1 95.75 47 ARG B C 1
ATOM 2285 O O . ARG B 1 47 ? 20.844 -21.266 -2.529 1 95.75 47 ARG B O 1
ATOM 2292 N N . ASP B 1 48 ? 19.094 -20.922 -3.859 1 96.5 48 ASP B N 1
ATOM 2293 C CA . ASP B 1 48 ? 19.891 -20.672 -5.055 1 96.5 48 ASP B CA 1
ATOM 2294 C C . ASP B 1 48 ? 20 -19.188 -5.348 1 96.5 48 ASP B C 1
ATOM 2296 O O . ASP B 1 48 ? 19.062 -18.594 -5.91 1 96.5 48 ASP B O 1
ATOM 2300 N N . PRO B 1 49 ? 21.078 -18.547 -5.008 1 95.31 49 PRO B N 1
ATOM 2301 C CA . PRO B 1 49 ? 21.203 -17.109 -5.184 1 95.31 49 PRO B CA 1
ATOM 2302 C C . PRO B 1 49 ? 21.156 -16.688 -6.648 1 95.31 49 PRO B C 1
ATOM 2304 O O . PRO B 1 49 ? 21 -15.492 -6.945 1 95.31 49 PRO B O 1
ATOM 2307 N N . SER B 1 50 ? 21.312 -17.656 -7.574 1 95.69 50 SER B N 1
ATOM 2308 C CA . SER B 1 50 ? 21.25 -17.312 -8.984 1 95.69 50 SER B CA 1
ATOM 2309 C C . SER B 1 50 ? 19.797 -17.094 -9.438 1 95.69 50 SER B C 1
ATOM 2311 O O . SER B 1 50 ? 19.547 -16.547 -10.508 1 95.69 50 SER B O 1
ATOM 2313 N N . ILE B 1 51 ? 18.859 -17.531 -8.664 1 97.44 51 ILE B N 1
ATOM 2314 C CA . ILE B 1 51 ? 17.453 -17.234 -8.898 1 97.44 51 ILE B CA 1
ATOM 2315 C C . ILE B 1 51 ? 17.047 -15.984 -8.125 1 97.44 51 ILE B C 1
ATOM 2317 O O . ILE B 1 51 ? 17.156 -15.945 -6.895 1 97.44 51 ILE B O 1
ATOM 2321 N N . ARG B 1 52 ? 16.547 -15.008 -8.859 1 97.5 52 ARG B N 1
ATOM 2322 C CA . ARG B 1 52 ? 16.266 -13.727 -8.227 1 97.5 52 ARG B CA 1
ATOM 2323 C C . ARG B 1 52 ? 14.766 -13.445 -8.18 1 97.5 52 ARG B C 1
ATOM 2325 O O . ARG B 1 52 ? 14.312 -12.594 -7.414 1 97.5 52 ARG B O 1
ATOM 2332 N N . ALA B 1 53 ? 14 -14.133 -8.992 1 98.38 53 ALA B N 1
ATOM 2333 C CA . ALA B 1 53 ? 12.547 -14.008 -9.023 1 98.38 53 ALA B CA 1
ATOM 2334 C C . ALA B 1 53 ? 11.898 -15.266 -9.594 1 98.38 53 ALA B C 1
ATOM 2336 O O . ALA B 1 53 ? 12.57 -16.094 -10.211 1 98.38 53 ALA B O 1
ATOM 2337 N N . VAL B 1 54 ? 10.625 -15.43 -9.336 1 98.81 54 VAL B N 1
ATOM 2338 C CA . VAL B 1 54 ? 9.859 -16.594 -9.789 1 98.81 54 VAL B CA 1
ATOM 2339 C C . VAL B 1 54 ? 8.625 -16.125 -10.562 1 98.81 54 VAL B C 1
ATOM 2341 O O . VAL B 1 54 ? 7.965 -15.156 -10.164 1 98.81 54 VAL B O 1
ATOM 2344 N N . VAL B 1 55 ? 8.344 -16.766 -11.648 1 98.88 55 VAL B N 1
ATOM 2345 C CA . VAL B 1 55 ? 7.102 -16.562 -12.391 1 98.88 55 VAL B CA 1
ATOM 2346 C C . VAL B 1 55 ? 6.246 -17.828 -12.312 1 98.88 55 VAL B C 1
ATOM 2348 O O . VAL B 1 55 ? 6.746 -18.938 -12.523 1 98.88 55 VAL B O 1
ATOM 2351 N N . LEU B 1 56 ? 5.023 -17.703 -11.922 1 98.88 56 LEU B N 1
ATOM 2352 C CA . LEU B 1 56 ? 4.039 -18.781 -11.93 1 98.88 56 LEU B CA 1
ATOM 2353 C C . LEU B 1 56 ? 3.055 -18.609 -13.078 1 98.88 56 LEU B C 1
ATOM 2355 O O . LEU B 1 56 ? 2.391 -17.578 -13.188 1 98.88 56 LEU B O 1
ATOM 2359 N N . THR B 1 57 ? 3.012 -19.578 -13.984 1 98.81 57 THR B N 1
ATOM 2360 C CA . THR B 1 57 ? 2.127 -19.5 -15.141 1 98.81 57 THR B CA 1
ATOM 2361 C C . THR B 1 57 ? 1.491 -20.859 -15.422 1 98.81 57 THR B C 1
ATOM 2363 O O . THR B 1 57 ? 1.683 -21.812 -14.664 1 98.81 57 THR B O 1
ATOM 2366 N N . GLY B 1 58 ? 0.543 -20.922 -16.422 1 98.75 58 GLY B N 1
ATOM 2367 C CA . GLY B 1 58 ? -0.076 -22.172 -16.828 1 98.75 58 GLY B CA 1
ATOM 2368 C C . GLY B 1 58 ? 0.303 -22.609 -18.234 1 98.75 58 GLY B C 1
ATOM 2369 O O . GLY B 1 58 ? 0.591 -21.766 -19.094 1 98.75 58 GLY B O 1
ATOM 2370 N N . ALA B 1 59 ? 0.274 -23.859 -18.453 1 98.12 59 ALA B N 1
ATOM 2371 C CA . ALA B 1 59 ? 0.537 -24.406 -19.781 1 98.12 59 ALA B CA 1
ATOM 2372 C C . ALA B 1 59 ? -0.617 -24.109 -20.734 1 98.12 59 ALA B C 1
ATOM 2374 O O . ALA B 1 59 ? -1.739 -23.844 -20.297 1 98.12 59 ALA B O 1
ATOM 2375 N N . ASP B 1 60 ? -0.304 -24.047 -22.031 1 96.75 60 ASP B N 1
ATOM 2376 C CA . ASP B 1 60 ? -1.263 -24.016 -23.125 1 96.75 60 ASP B CA 1
ATOM 2377 C C . ASP B 1 60 ? -2.152 -22.766 -23.047 1 96.75 60 ASP B C 1
ATOM 2379 O O . ASP B 1 60 ? -3.359 -22.844 -23.281 1 96.75 60 ASP B O 1
ATOM 2383 N N . ARG B 1 61 ? -1.64 -21.734 -22.625 1 96.19 61 ARG B N 1
ATOM 2384 C CA . ARG B 1 61 ? -2.279 -20.422 -22.578 1 96.19 61 ARG B CA 1
ATOM 2385 C C . ARG B 1 61 ? -3.52 -20.438 -21.688 1 96.19 61 ARG B C 1
ATOM 2387 O O . ARG B 1 61 ? -4.547 -19.859 -22.031 1 96.19 61 ARG B O 1
ATOM 2394 N N . PHE B 1 62 ? -3.438 -21.203 -20.734 1 98.38 62 PHE B N 1
ATOM 2395 C CA . PHE B 1 62 ? -4.469 -21.266 -19.703 1 98.38 62 PHE B CA 1
ATOM 2396 C C . PHE B 1 62 ? -3.842 -21.422 -18.328 1 98.38 62 PHE B C 1
ATOM 2398 O O . PHE B 1 62 ? -3.064 -22.344 -18.094 1 98.38 62 PHE B O 1
ATOM 2405 N N . PHE B 1 63 ? -4.184 -20.562 -17.422 1 98.75 63 PHE B N 1
ATOM 2406 C CA . PHE B 1 63 ? -3.512 -20.562 -16.125 1 98.75 63 PHE B CA 1
ATOM 2407 C C . PHE B 1 63 ? -3.939 -21.766 -15.289 1 98.75 63 PHE B C 1
ATOM 2409 O O . PHE B 1 63 ? -3.168 -22.703 -15.109 1 98.75 63 PHE B O 1
ATOM 2416 N N . CYS B 1 64 ? -5.246 -21.828 -14.836 1 98.62 64 CYS B N 1
ATOM 2417 C CA . CYS B 1 64 ? -5.645 -22.891 -13.922 1 98.62 64 CYS B CA 1
ATOM 2418 C C . CYS B 1 64 ? -7.156 -22.906 -13.734 1 98.62 64 CYS B C 1
ATOM 2420 O O . CYS B 1 64 ? -7.773 -21.875 -13.477 1 98.62 64 CYS B O 1
ATOM 2422 N N . ALA B 1 65 ? -7.746 -24.062 -13.82 1 97.62 65 ALA B N 1
ATOM 2423 C CA . ALA B 1 65 ? -9.195 -24.203 -13.734 1 97.62 65 ALA B CA 1
ATOM 2424 C C . ALA B 1 65 ? -9.648 -24.422 -12.297 1 97.62 65 ALA B C 1
ATOM 2426 O O . ALA B 1 65 ? -10.844 -24.531 -12.016 1 97.62 65 ALA B O 1
ATOM 2427 N N . GLY B 1 66 ? -8.695 -24.484 -11.445 1 97.25 66 GLY B N 1
ATOM 2428 C CA . GLY B 1 66 ? -9.016 -24.75 -10.055 1 97.25 66 GLY B CA 1
ATOM 2429 C C . GLY B 1 66 ? -8.984 -26.219 -9.703 1 97.25 66 GLY B C 1
ATOM 2430 O O . GLY B 1 66 ? -8.109 -26.953 -10.164 1 97.25 66 GLY B O 1
ATOM 2431 N N . GLY B 1 67 ? -9.797 -26.609 -8.719 1 94.69 67 GLY B N 1
ATOM 2432 C CA . GLY B 1 67 ? -9.859 -28 -8.312 1 94.69 67 GLY B CA 1
ATOM 2433 C C . GLY B 1 67 ? -10.555 -28.891 -9.32 1 94.69 67 GLY B C 1
ATOM 2434 O O . GLY B 1 67 ? -11.375 -28.406 -10.117 1 94.69 67 GLY B O 1
ATOM 2435 N N . ASN B 1 68 ? -10.188 -30.141 -9.234 1 94.62 68 ASN B N 1
ATOM 2436 C CA . ASN B 1 68 ? -10.836 -31.156 -10.062 1 94.62 68 ASN B CA 1
ATOM 2437 C C . ASN B 1 68 ? -12.102 -31.703 -9.391 1 94.62 68 ASN B C 1
ATOM 2439 O O . ASN B 1 68 ? -12.031 -32.344 -8.352 1 94.62 68 ASN B O 1
ATOM 2443 N N . LEU B 1 69 ? -13.258 -31.453 -10.07 1 94.88 69 LEU B N 1
ATOM 2444 C CA . LEU B 1 69 ? -14.539 -31.797 -9.469 1 94.88 69 LEU B CA 1
ATOM 2445 C C . LEU B 1 69 ? -14.672 -33.312 -9.281 1 94.88 69 LEU B C 1
ATOM 2447 O O . LEU B 1 69 ? -15.281 -33.75 -8.312 1 94.88 69 LEU B O 1
ATOM 2451 N N . ASN B 1 70 ? -14.117 -34.062 -10.234 1 95.31 70 ASN B N 1
ATOM 2452 C CA . ASN B 1 70 ? -14.148 -35.5 -10.078 1 95.31 70 ASN B CA 1
ATOM 2453 C C . ASN B 1 70 ? -13.344 -35.969 -8.859 1 95.31 70 ASN B C 1
ATOM 2455 O O . ASN B 1 70 ? -13.773 -36.844 -8.109 1 95.31 70 ASN B O 1
ATOM 2459 N N . ARG B 1 71 ? -12.266 -35.375 -8.703 1 94.56 71 ARG B N 1
ATOM 2460 C CA . ARG B 1 71 ? -11.461 -35.688 -7.523 1 94.56 71 ARG B CA 1
ATOM 2461 C C . ARG B 1 71 ? -12.18 -35.312 -6.242 1 94.56 71 ARG B C 1
ATOM 2463 O O . ARG B 1 71 ? -12.102 -36 -5.234 1 94.56 71 ARG B O 1
ATOM 2470 N N . LEU B 1 72 ? -12.875 -34.188 -6.234 1 95.5 72 LEU B N 1
ATOM 2471 C CA . LEU B 1 72 ? -13.617 -33.75 -5.062 1 95.5 72 LEU B CA 1
ATOM 2472 C C . LEU B 1 72 ? -14.742 -34.719 -4.734 1 95.5 72 LEU B C 1
ATOM 2474 O O . LEU B 1 72 ? -15 -35 -3.561 1 95.5 72 LEU B O 1
ATOM 2478 N N . LEU B 1 73 ? -15.359 -35.25 -5.766 1 96.75 73 LEU B N 1
ATOM 2479 C CA . LEU B 1 73 ? -16.391 -36.281 -5.543 1 96.75 73 LEU B CA 1
ATOM 2480 C C . LEU B 1 73 ? -15.789 -37.531 -4.941 1 96.75 73 LEU B C 1
ATOM 2482 O O . LEU B 1 73 ? -16.375 -38.125 -4.031 1 96.75 73 LEU B O 1
ATOM 2486 N N . ASP B 1 74 ? -14.641 -37.938 -5.461 1 96.88 74 ASP B N 1
ATOM 2487 C CA . ASP B 1 74 ? -13.938 -39.094 -4.914 1 96.88 74 ASP B CA 1
ATOM 2488 C C . ASP B 1 74 ? -13.594 -38.875 -3.441 1 96.88 74 ASP B C 1
ATOM 2490 O O . ASP B 1 74 ? -13.781 -39.781 -2.619 1 96.88 74 ASP B O 1
ATOM 2494 N N . ASN B 1 75 ? -13.117 -37.656 -3.094 1 96.62 75 ASN B N 1
ATOM 2495 C CA . ASN B 1 75 ? -12.734 -37.375 -1.721 1 96.62 75 ASN B CA 1
ATOM 2496 C C . ASN B 1 75 ? -13.945 -37.281 -0.801 1 96.62 75 ASN B C 1
ATOM 2498 O O . ASN B 1 75 ? -13.859 -37.625 0.379 1 96.62 75 ASN B O 1
ATOM 2502 N N . ARG B 1 76 ? -15.086 -36.844 -1.373 1 96.94 76 ARG B N 1
ATOM 2503 C CA . ARG B 1 76 ? -16.328 -36.781 -0.606 1 96.94 76 ARG B CA 1
ATOM 2504 C C . ARG B 1 76 ? -16.734 -38.156 -0.112 1 96.94 76 ARG B C 1
ATOM 2506 O O . ARG B 1 76 ? -17.344 -38.281 0.955 1 96.94 76 ARG B O 1
ATOM 2513 N N . ALA B 1 77 ? -16.328 -39.188 -0.906 1 97.81 77 ALA B N 1
ATOM 2514 C CA . ALA B 1 77 ? -16.688 -40.562 -0.577 1 97.81 77 ALA B CA 1
ATOM 2515 C C . ALA B 1 77 ? -15.734 -41.156 0.456 1 97.81 77 ALA B C 1
ATOM 2517 O O . ALA B 1 77 ? -15.922 -42.281 0.909 1 97.81 77 ALA B O 1
ATOM 2518 N N . LYS B 1 78 ? -14.742 -40.469 0.881 1 98.12 78 LYS B N 1
ATOM 2519 C CA . LYS B 1 78 ? -13.742 -40.906 1.854 1 98.12 78 LYS B CA 1
ATOM 2520 C C . LYS B 1 78 ? -13.898 -40.156 3.172 1 98.12 78 LYS B C 1
ATOM 2522 O O . LYS B 1 78 ? -14.844 -39.375 3.344 1 98.12 78 LYS B O 1
ATOM 2527 N N . ALA B 1 79 ? -12.938 -40.406 4.113 1 98 79 ALA B N 1
ATOM 2528 C CA . ALA B 1 79 ? -12.961 -39.688 5.387 1 98 79 ALA B CA 1
ATOM 2529 C C . ALA B 1 79 ? -12.711 -38.219 5.18 1 98 79 ALA B C 1
ATOM 2531 O O . ALA B 1 79 ? -11.867 -37.812 4.363 1 98 79 ALA B O 1
ATOM 2532 N N . PRO B 1 80 ? -13.398 -37.312 5.914 1 97.62 80 PRO B N 1
ATOM 2533 C CA . PRO B 1 80 ? -13.227 -35.875 5.785 1 97.62 80 PRO B CA 1
ATOM 2534 C C . PRO B 1 80 ? -11.766 -35.438 5.871 1 97.62 80 PRO B C 1
ATOM 2536 O O . PRO B 1 80 ? -11.367 -34.438 5.266 1 97.62 80 PRO B O 1
ATOM 2539 N N . SER B 1 81 ? -10.961 -36.219 6.598 1 97.81 81 SER B N 1
ATOM 2540 C CA . SER B 1 81 ? -9.555 -35.875 6.805 1 97.81 81 SER B CA 1
ATOM 2541 C C . SER B 1 81 ? -8.781 -35.906 5.492 1 97.81 81 SER B C 1
ATOM 2543 O O . SER B 1 81 ? -7.75 -35.25 5.359 1 97.81 81 SER B O 1
ATOM 2545 N N . VAL B 1 82 ? -9.242 -36.625 4.551 1 96.62 82 VAL B N 1
ATOM 2546 C CA . VAL B 1 82 ? -8.547 -36.719 3.27 1 96.62 82 VAL B CA 1
ATOM 2547 C C . VAL B 1 82 ? -8.586 -35.375 2.547 1 96.62 82 VAL B C 1
ATOM 2549 O O . VAL B 1 82 ? -7.543 -34.875 2.125 1 96.62 82 VAL B O 1
ATOM 2552 N N . GLN B 1 83 ? -9.766 -34.812 2.465 1 96.69 83 GLN B N 1
ATOM 2553 C CA . GLN B 1 83 ? -9.875 -33.5 1.828 1 96.69 83 GLN B CA 1
ATOM 2554 C C . GLN B 1 83 ? -9.211 -32.406 2.67 1 96.69 83 GLN B C 1
ATOM 2556 O O . GLN B 1 83 ? -8.617 -31.469 2.131 1 96.69 83 GLN B O 1
ATOM 2561 N N . ALA B 1 84 ? -9.305 -32.562 3.984 1 98 84 ALA B N 1
ATOM 2562 C CA . ALA B 1 84 ? -8.641 -31.594 4.867 1 98 84 ALA B CA 1
ATOM 2563 C C . ALA B 1 84 ? -7.141 -31.562 4.605 1 98 84 ALA B C 1
ATOM 2565 O O . ALA B 1 84 ? -6.543 -30.484 4.535 1 98 84 ALA B O 1
ATOM 2566 N N . ALA B 1 85 ? -6.547 -32.688 4.445 1 96.5 85 ALA B N 1
ATOM 2567 C CA . ALA B 1 85 ? -5.113 -32.781 4.184 1 96.5 85 ALA B CA 1
ATOM 2568 C C . ALA B 1 85 ? -4.758 -32.125 2.854 1 96.5 85 ALA B C 1
ATOM 2570 O O . ALA B 1 85 ? -3.707 -31.484 2.729 1 96.5 85 ALA B O 1
ATOM 2571 N N . SER B 1 86 ? -5.574 -32.281 1.908 1 95.69 86 SER B N 1
ATOM 2572 C CA . SER B 1 86 ? -5.352 -31.672 0.603 1 95.69 86 SER B CA 1
ATOM 2573 C C . SER B 1 86 ? -5.395 -30.156 0.694 1 95.69 86 SER B C 1
ATOM 2575 O O . SER B 1 86 ? -4.527 -29.469 0.142 1 95.69 86 SER B O 1
ATOM 2577 N N . ILE B 1 87 ? -6.371 -29.609 1.405 1 97.44 87 ILE B N 1
ATOM 2578 C CA . ILE B 1 87 ? -6.523 -28.172 1.584 1 97.44 87 ILE B CA 1
ATOM 2579 C C . ILE B 1 87 ? -5.328 -27.625 2.359 1 97.44 87 ILE B C 1
ATOM 2581 O O . ILE B 1 87 ? -4.809 -26.547 2.033 1 97.44 87 ILE B O 1
ATOM 2585 N N . ASP B 1 88 ? -4.906 -28.359 3.342 1 97.81 88 ASP B N 1
ATOM 2586 C CA . ASP B 1 88 ? -3.754 -27.938 4.133 1 97.81 88 ASP B CA 1
ATOM 2587 C C . ASP B 1 88 ? -2.502 -27.828 3.268 1 97.81 88 ASP B C 1
ATOM 2589 O O . ASP B 1 88 ? -1.708 -26.906 3.426 1 97.81 88 ASP B O 1
ATOM 2593 N N . LEU B 1 89 ? -2.295 -28.766 2.391 1 96.31 89 LEU B N 1
ATOM 2594 C CA . LEU B 1 89 ? -1.131 -28.75 1.511 1 96.31 89 LEU B CA 1
ATOM 2595 C C . LEU B 1 89 ? -1.174 -27.547 0.58 1 96.31 89 LEU B C 1
ATOM 2597 O O . LEU B 1 89 ? -0.149 -26.891 0.343 1 96.31 89 LEU B O 1
ATOM 2601 N N . LEU B 1 90 ? -2.332 -27.25 0.035 1 97.56 90 LEU B N 1
ATOM 2602 C CA . LEU B 1 90 ? -2.488 -26.016 -0.734 1 97.56 90 LEU B CA 1
ATOM 2603 C C . LEU B 1 90 ? -2.148 -24.797 0.117 1 97.56 90 LEU B C 1
ATOM 2605 O O . LEU B 1 90 ? -1.438 -23.891 -0.337 1 97.56 90 LEU B O 1
ATOM 2609 N N . GLY B 1 91 ? -2.668 -24.766 1.344 1 98.25 91 GLY B N 1
ATOM 2610 C CA . GLY B 1 91 ? -2.367 -23.688 2.27 1 98.25 91 GLY B CA 1
ATOM 2611 C C . GLY B 1 91 ? -0.881 -23.516 2.514 1 98.25 91 GLY B C 1
ATOM 2612 O O . GLY B 1 91 ? -0.394 -22.375 2.609 1 98.25 91 GLY B O 1
ATOM 2613 N N . GLU B 1 92 ? -0.166 -24.578 2.625 1 97.62 92 GLU B N 1
ATOM 2614 C CA . GLU B 1 92 ? 1.282 -24.531 2.801 1 97.62 92 GLU B CA 1
ATOM 2615 C C . GLU B 1 92 ? 1.963 -23.891 1.589 1 97.62 92 GLU B C 1
ATOM 2617 O O . GLU B 1 92 ? 2.912 -23.125 1.735 1 97.62 92 GLU B O 1
ATOM 2622 N N . TRP B 1 93 ? 1.495 -24.281 0.435 1 97.75 93 TRP B N 1
ATOM 2623 C CA . TRP B 1 93 ? 2.059 -23.703 -0.778 1 97.75 93 TRP B CA 1
ATOM 2624 C C . TRP B 1 93 ? 1.793 -22.203 -0.834 1 97.75 93 TRP B C 1
ATOM 2626 O O . TRP B 1 93 ? 2.699 -21.406 -1.12 1 97.75 93 TRP B O 1
ATOM 2636 N N . ILE B 1 94 ? 0.551 -21.766 -0.535 1 98.25 94 ILE B N 1
ATOM 2637 C CA . ILE B 1 94 ? 0.173 -20.359 -0.485 1 98.25 94 ILE B CA 1
ATOM 2638 C C . ILE B 1 94 ? 1.081 -19.609 0.493 1 98.25 94 ILE B C 1
ATOM 2640 O O . ILE B 1 94 ? 1.609 -18.547 0.171 1 98.25 94 ILE B O 1
ATOM 2644 N N . THR B 1 95 ? 1.292 -20.172 1.641 1 97.62 95 THR B N 1
ATOM 2645 C CA . THR B 1 95 ? 2.145 -19.562 2.66 1 97.62 95 THR B CA 1
ATOM 2646 C C . THR B 1 95 ? 3.578 -19.438 2.156 1 97.62 95 THR B C 1
ATOM 2648 O O . THR B 1 95 ? 4.227 -18.406 2.375 1 97.62 95 THR B O 1
ATOM 2651 N N . ALA B 1 96 ? 4.055 -20.453 1.491 1 97.62 96 ALA B N 1
ATOM 2652 C CA . ALA B 1 96 ? 5.41 -20.422 0.945 1 97.62 96 ALA B CA 1
ATOM 2653 C C . ALA B 1 96 ? 5.57 -19.297 -0.068 1 97.62 96 ALA B C 1
ATOM 2655 O O . ALA B 1 96 ? 6.594 -18.609 -0.081 1 97.62 96 ALA B O 1
ATOM 2656 N N . ILE B 1 97 ? 4.582 -19.094 -0.941 1 98 97 ILE B N 1
ATOM 2657 C CA . ILE B 1 97 ? 4.617 -18.031 -1.927 1 98 97 ILE B CA 1
ATOM 2658 C C . ILE B 1 97 ? 4.699 -16.672 -1.216 1 98 97 ILE B C 1
ATOM 2660 O O . ILE B 1 97 ? 5.461 -15.797 -1.629 1 98 97 ILE B O 1
ATOM 2664 N N . ASN B 1 98 ? 4.02 -16.531 -0.142 1 94.88 98 ASN B N 1
ATOM 2665 C CA . ASN B 1 98 ? 3.945 -15.273 0.591 1 94.88 98 ASN B CA 1
ATOM 2666 C C . ASN B 1 98 ? 5.223 -15.016 1.384 1 94.88 98 ASN B C 1
ATOM 2668 O O . ASN B 1 98 ? 5.566 -13.859 1.653 1 94.88 98 ASN B O 1
ATOM 2672 N N . THR B 1 99 ? 5.973 -16.078 1.721 1 94.81 99 THR B N 1
ATOM 2673 C CA . THR B 1 99 ? 7.059 -15.898 2.678 1 94.81 99 THR B CA 1
ATOM 2674 C C . THR B 1 99 ? 8.414 -16.016 1.991 1 94.81 99 THR B C 1
ATOM 2676 O O . THR B 1 99 ? 9.438 -15.609 2.543 1 94.81 99 THR B O 1
ATOM 2679 N N . VAL B 1 100 ? 8.43 -16.703 0.814 1 97 100 VAL B N 1
ATOM 2680 C CA . VAL B 1 100 ? 9.695 -16.766 0.09 1 97 100 VAL B CA 1
ATOM 2681 C C . VAL B 1 100 ? 10.273 -15.367 -0.095 1 97 100 VAL B C 1
ATOM 2683 O O . VAL B 1 100 ? 9.523 -14.414 -0.311 1 97 100 VAL B O 1
ATOM 2686 N N . THR B 1 101 ? 11.578 -15.195 -0.042 1 97.19 101 THR B N 1
ATOM 2687 C CA . THR B 1 101 ? 12.219 -13.891 -0.005 1 97.19 101 THR B CA 1
ATOM 2688 C C . THR B 1 101 ? 12.297 -13.281 -1.404 1 97.19 101 THR B C 1
ATOM 2690 O O . THR B 1 101 ? 12.586 -12.094 -1.558 1 97.19 101 THR B O 1
ATOM 2693 N N . LYS B 1 102 ? 11.977 -14.102 -2.441 1 97.75 102 LYS B N 1
ATOM 2694 C CA . LYS B 1 102 ? 12.062 -13.648 -3.828 1 97.75 102 LYS B CA 1
ATOM 2695 C C . LYS B 1 102 ? 10.695 -13.195 -4.34 1 97.75 102 LYS B C 1
ATOM 2697 O O . LYS B 1 102 ? 9.672 -13.812 -4.031 1 97.75 102 LYS B O 1
ATOM 2702 N N . PRO B 1 103 ? 10.695 -12.125 -5.172 1 98.5 103 PRO B N 1
ATOM 2703 C CA . PRO B 1 103 ? 9.414 -11.75 -5.785 1 98.5 103 PRO B CA 1
ATOM 2704 C C . PRO B 1 103 ? 8.805 -12.883 -6.605 1 98.5 103 PRO B C 1
ATOM 2706 O O . PRO B 1 103 ? 9.523 -13.609 -7.301 1 98.5 103 PRO B O 1
ATOM 2709 N N . VAL B 1 104 ? 7.559 -13.078 -6.473 1 98.81 104 VAL B N 1
ATOM 2710 C CA . VAL B 1 104 ? 6.805 -14.055 -7.258 1 98.81 104 VAL B CA 1
ATOM 2711 C C . VAL B 1 104 ? 5.746 -13.336 -8.094 1 98.81 104 VAL B C 1
ATOM 2713 O O . VAL B 1 104 ? 4.941 -12.57 -7.555 1 98.81 104 VAL B O 1
ATOM 2716 N N . ILE B 1 105 ? 5.727 -13.57 -9.422 1 98.88 105 ILE B N 1
ATOM 2717 C CA . ILE B 1 105 ? 4.805 -12.922 -10.352 1 98.88 105 ILE B CA 1
ATOM 2718 C C . ILE B 1 105 ? 3.887 -13.969 -10.977 1 98.88 105 ILE B C 1
ATOM 2720 O O . ILE B 1 105 ? 4.359 -14.969 -11.523 1 98.88 105 ILE B O 1
ATOM 2724 N N . ALA B 1 106 ? 2.57 -13.789 -10.875 1 98.94 106 ALA B N 1
ATOM 2725 C CA . ALA B 1 106 ? 1.629 -14.617 -11.625 1 98.94 106 ALA B CA 1
ATOM 2726 C C . ALA B 1 106 ? 1.46 -14.094 -13.047 1 98.94 106 ALA B C 1
ATOM 2728 O O . ALA B 1 106 ? 1.307 -12.891 -13.266 1 98.94 106 ALA B O 1
ATOM 2729 N N . ALA B 1 107 ? 1.561 -14.945 -13.992 1 98.94 107 ALA B N 1
ATOM 2730 C CA . ALA B 1 107 ? 1.262 -14.672 -15.398 1 98.94 107 ALA B CA 1
ATOM 2731 C C . ALA B 1 107 ? 0.023 -15.438 -15.852 1 98.94 107 ALA B C 1
ATOM 2733 O O . ALA B 1 107 ? 0.087 -16.641 -16.094 1 98.94 107 ALA B O 1
ATOM 2734 N N . VAL B 1 108 ? -1.086 -14.727 -16.094 1 98.94 108 VAL B N 1
ATOM 2735 C CA . VAL B 1 108 ? -2.373 -15.398 -16.25 1 98.94 108 VAL B CA 1
ATOM 2736 C C . VAL B 1 108 ? -2.875 -15.203 -17.688 1 98.94 108 VAL B C 1
ATOM 2738 O O . VAL B 1 108 ? -3.105 -14.07 -18.125 1 98.94 108 VAL B O 1
ATOM 2741 N N . GLU B 1 109 ? -3.031 -16.281 -18.359 1 98.56 109 GLU B N 1
ATOM 2742 C CA . GLU B 1 109 ? -3.738 -16.344 -19.625 1 98.56 109 GLU B CA 1
ATOM 2743 C C . GLU B 1 109 ? -4.965 -17.25 -19.531 1 98.56 109 GLU B C 1
ATOM 2745 O O . GLU B 1 109 ? -5.004 -18.156 -18.703 1 98.56 109 GLU B O 1
ATOM 2750 N N . GLY B 1 110 ? -5.953 -17.016 -20.438 1 98.38 110 GLY B N 1
ATOM 2751 C CA . GLY B 1 110 ? -7.164 -17.812 -20.391 1 98.38 110 GLY B CA 1
ATOM 2752 C C . GLY B 1 110 ? -8.031 -17.531 -19.188 1 98.38 110 GLY B C 1
ATOM 2753 O O . GLY B 1 110 ? -8.914 -16.672 -19.234 1 98.38 110 GLY B O 1
ATOM 2754 N N . ALA B 1 111 ? -7.664 -18.312 -18.047 1 98.56 111 ALA B N 1
ATOM 2755 C CA . ALA B 1 111 ? -8.453 -18.047 -16.844 1 98.56 111 ALA B CA 1
ATOM 2756 C C . ALA B 1 111 ? -7.727 -18.562 -15.594 1 98.56 111 ALA B C 1
ATOM 2758 O O . ALA B 1 111 ? -6.898 -19.469 -15.672 1 98.56 111 ALA B O 1
ATOM 2759 N N . ALA B 1 112 ? -7.957 -17.922 -14.57 1 98.88 112 ALA B N 1
ATOM 2760 C CA . ALA B 1 112 ? -7.684 -18.406 -13.219 1 98.88 112 ALA B CA 1
ATOM 2761 C C . ALA B 1 112 ? -8.977 -18.609 -12.438 1 98.88 112 ALA B C 1
ATOM 2763 O O . ALA B 1 112 ? -9.664 -17.641 -12.102 1 98.88 112 ALA B O 1
ATOM 2764 N N . ALA B 1 113 ? -9.266 -19.859 -12.133 1 98.5 113 ALA B N 1
ATOM 2765 C CA . ALA B 1 113 ? -10.555 -20.156 -11.523 1 98.5 113 ALA B CA 1
ATOM 2766 C C . ALA B 1 113 ? -10.375 -20.859 -10.188 1 98.5 113 ALA B C 1
ATOM 2768 O O . ALA B 1 113 ? -9.445 -21.656 -10.016 1 98.5 113 ALA B O 1
ATOM 2769 N N . GLY B 1 114 ? -11.344 -20.641 -9.273 1 97.75 114 GLY B N 1
ATOM 2770 C CA . GLY B 1 114 ? -11.297 -21.281 -7.969 1 97.75 114 GLY B CA 1
ATOM 2771 C C . GLY B 1 114 ? -9.969 -21.094 -7.258 1 97.75 114 GLY B C 1
ATOM 2772 O O . GLY B 1 114 ? -9.5 -19.969 -7.105 1 97.75 114 GLY B O 1
ATOM 2773 N N . ALA B 1 115 ? -9.367 -22.234 -6.875 1 98.19 115 ALA B N 1
ATOM 2774 C CA . ALA B 1 115 ? -8.078 -22.203 -6.18 1 98.19 115 ALA B CA 1
ATOM 2775 C C . ALA B 1 115 ? -6.98 -21.672 -7.086 1 98.19 115 ALA B C 1
ATOM 2777 O O . ALA B 1 115 ? -5.949 -21.188 -6.605 1 98.19 115 ALA B O 1
ATOM 2778 N N . GLY B 1 116 ? -7.176 -21.75 -8.422 1 98.62 116 GLY B N 1
ATOM 2779 C CA . GLY B 1 116 ? -6.25 -21.109 -9.344 1 98.62 116 GLY B CA 1
ATOM 2780 C C . GLY B 1 116 ? -6.203 -19.609 -9.188 1 98.62 116 GLY B C 1
ATOM 2781 O O . GLY B 1 116 ? -5.137 -19 -9.281 1 98.62 116 GLY B O 1
ATOM 2782 N N . PHE B 1 117 ? -7.367 -19.016 -9.023 1 98.75 117 PHE B N 1
ATOM 2783 C CA . PHE B 1 117 ? -7.418 -17.594 -8.75 1 98.75 117 PHE B CA 1
ATOM 2784 C C . PHE B 1 117 ? -6.754 -17.266 -7.418 1 98.75 117 PHE B C 1
ATOM 2786 O O . PHE B 1 117 ? -6.023 -16.281 -7.301 1 98.75 117 PHE B O 1
ATOM 2793 N N . SER B 1 118 ? -6.973 -18.094 -6.371 1 98.62 118 SER B N 1
ATOM 2794 C CA . SER B 1 118 ? -6.301 -17.922 -5.086 1 98.62 118 SER B CA 1
ATOM 2795 C C . SER B 1 118 ? -4.785 -17.922 -5.246 1 98.62 118 SER B C 1
ATOM 2797 O O . SER B 1 118 ? -4.086 -17.109 -4.633 1 98.62 118 SER B O 1
ATOM 2799 N N . LEU B 1 119 ? -4.297 -18.812 -6.062 1 98.44 119 LEU B N 1
ATOM 2800 C CA . LEU B 1 119 ? -2.865 -18.891 -6.328 1 98.44 119 LEU B CA 1
ATOM 2801 C C . LEU B 1 119 ? -2.35 -17.609 -6.961 1 98.44 119 LEU B C 1
ATOM 2803 O O . LEU B 1 119 ? -1.304 -17.094 -6.562 1 98.44 119 LEU B O 1
ATOM 2807 N N . ALA B 1 120 ? -3.057 -17.125 -7.949 1 98.81 120 ALA B N 1
ATOM 2808 C CA . ALA B 1 120 ? -2.666 -15.875 -8.602 1 98.81 120 ALA B CA 1
ATOM 2809 C C . ALA B 1 120 ? -2.627 -14.719 -7.602 1 98.81 120 ALA B C 1
ATOM 2811 O O . ALA B 1 120 ? -1.687 -13.922 -7.602 1 98.81 120 ALA B O 1
ATOM 2812 N N . LEU B 1 121 ? -3.635 -14.656 -6.719 1 98.44 121 LEU B N 1
ATOM 2813 C CA . LEU B 1 121 ? -3.738 -13.594 -5.723 1 98.44 121 LEU B CA 1
ATOM 2814 C C . LEU B 1 121 ? -2.609 -13.695 -4.703 1 98.44 121 LEU B C 1
ATOM 2816 O O . LEU B 1 121 ? -2.191 -12.68 -4.137 1 98.44 121 LEU B O 1
ATOM 2820 N N . ALA B 1 122 ? -2.107 -14.906 -4.457 1 98.06 122 ALA B N 1
ATOM 2821 C CA . ALA B 1 122 ? -1.068 -15.125 -3.455 1 98.06 122 ALA B CA 1
ATOM 2822 C C . ALA B 1 122 ? 0.276 -14.578 -3.928 1 98.06 122 ALA B C 1
ATOM 2824 O O . ALA B 1 122 ? 1.175 -14.336 -3.117 1 98.06 122 ALA B O 1
ATOM 2825 N N . CYS B 1 123 ? 0.499 -14.461 -5.223 1 98.75 123 CYS B N 1
ATOM 2826 C CA . CYS B 1 123 ? 1.742 -13.93 -5.77 1 98.75 123 CYS B CA 1
ATOM 2827 C C . CYS B 1 123 ? 1.889 -12.445 -5.449 1 98.75 123 CYS B C 1
ATOM 2829 O O . CYS B 1 123 ? 0.902 -11.773 -5.145 1 98.75 123 CYS B O 1
ATOM 2831 N N . ASP B 1 124 ? 3.109 -11.961 -5.516 1 98.56 124 ASP B N 1
ATOM 2832 C CA . ASP B 1 124 ? 3.377 -10.57 -5.168 1 98.56 124 ASP B CA 1
ATOM 2833 C C . ASP B 1 124 ? 2.828 -9.617 -6.23 1 98.56 124 ASP B C 1
ATOM 2835 O O . ASP B 1 124 ? 2.391 -8.508 -5.918 1 98.56 124 ASP B O 1
ATOM 2839 N N . LEU B 1 125 ? 2.992 -10.031 -7.469 1 98.75 125 LEU B N 1
ATOM 2840 C CA . LEU B 1 125 ? 2.588 -9.258 -8.641 1 98.75 125 LEU B CA 1
ATOM 2841 C C . LEU B 1 125 ? 1.788 -10.117 -9.609 1 98.75 125 LEU B C 1
ATOM 2843 O O . LEU B 1 125 ? 1.934 -11.344 -9.625 1 98.75 125 LEU B O 1
ATOM 2847 N N . LEU B 1 126 ? 0.934 -9.461 -10.398 1 98.88 126 LEU B N 1
ATOM 2848 C CA . LEU B 1 126 ? 0.029 -10.172 -11.297 1 98.88 126 LEU B CA 1
ATOM 2849 C C . LEU B 1 126 ? -0.031 -9.492 -12.656 1 98.88 126 LEU B C 1
ATOM 2851 O O . LEU B 1 126 ? -0.406 -8.328 -12.758 1 98.88 126 LEU B O 1
ATOM 2855 N N . VAL B 1 127 ? 0.38 -10.203 -13.664 1 98.81 127 VAL B N 1
ATOM 2856 C CA . VAL B 1 127 ? 0.232 -9.836 -15.07 1 98.81 127 VAL B CA 1
ATOM 2857 C C . VAL B 1 127 ? -0.824 -10.719 -15.734 1 98.81 127 VAL B C 1
ATOM 2859 O O . VAL B 1 127 ? -0.854 -11.93 -15.508 1 98.81 127 VAL B O 1
ATOM 2862 N N . ALA B 1 128 ? -1.682 -10.125 -16.547 1 98.94 128 ALA B N 1
ATOM 2863 C CA . ALA B 1 128 ? -2.727 -10.922 -17.188 1 98.94 128 ALA B CA 1
ATOM 2864 C C . ALA B 1 128 ? -2.957 -10.461 -18.625 1 98.94 128 ALA B C 1
ATOM 2866 O O . ALA B 1 128 ? -2.822 -9.281 -18.938 1 98.94 128 ALA B O 1
ATOM 2867 N N . ALA B 1 129 ? -3.279 -11.422 -19.469 1 98.88 129 ALA B N 1
ATOM 2868 C CA . ALA B 1 129 ? -3.84 -11.047 -20.766 1 98.88 129 ALA B CA 1
ATOM 2869 C C . ALA B 1 129 ? -5.121 -10.234 -20.594 1 98.88 129 ALA B C 1
ATOM 2871 O O . ALA B 1 129 ? -5.898 -10.477 -19.672 1 98.88 129 ALA B O 1
ATOM 2872 N N . ASP B 1 130 ? -5.348 -9.336 -21.516 1 98.56 130 ASP B N 1
ATOM 2873 C CA . ASP B 1 130 ? -6.469 -8.422 -21.344 1 98.56 130 ASP B CA 1
ATOM 2874 C C . ASP B 1 130 ? -7.801 -9.148 -21.516 1 98.56 130 ASP B C 1
ATOM 2876 O O . ASP B 1 130 ? -8.844 -8.641 -21.094 1 98.56 130 ASP B O 1
ATOM 2880 N N . ASP B 1 131 ? -7.789 -10.359 -22.078 1 98.69 131 ASP B N 1
ATOM 2881 C CA . ASP B 1 131 ? -9.023 -11.125 -22.25 1 98.69 131 ASP B CA 1
ATOM 2882 C C . ASP B 1 131 ? -9.125 -12.227 -21.188 1 98.69 131 ASP B C 1
ATOM 2884 O O . ASP B 1 131 ? -10.031 -13.062 -21.25 1 98.69 131 ASP B O 1
ATOM 2888 N N . ALA B 1 132 ? -8.195 -12.281 -20.25 1 98.75 132 ALA B N 1
ATOM 2889 C CA . ALA B 1 132 ? -8.219 -13.305 -19.219 1 98.75 132 ALA B CA 1
ATOM 2890 C C . ALA B 1 132 ? -9.422 -13.125 -18.297 1 98.75 132 ALA B C 1
ATOM 2892 O O . ALA B 1 132 ? -9.922 -12.016 -18.125 1 98.75 132 ALA B O 1
ATOM 2893 N N . LYS B 1 133 ? -9.852 -14.25 -17.719 1 98.69 133 LYS B N 1
ATOM 2894 C CA . LYS B 1 133 ? -10.977 -14.258 -16.781 1 98.69 133 LYS B CA 1
ATOM 2895 C C . LYS B 1 133 ? -10.562 -14.797 -15.422 1 98.69 133 LYS B C 1
ATOM 2897 O O . LYS B 1 133 ? -9.789 -15.742 -15.328 1 98.69 133 LYS B O 1
ATOM 2902 N N . PHE B 1 134 ? -11.102 -14.133 -14.461 1 98.81 134 PHE B N 1
ATOM 2903 C CA . PHE B 1 134 ? -10.875 -14.539 -13.086 1 98.81 134 PHE B CA 1
ATOM 2904 C C . PHE B 1 134 ? -12.188 -14.93 -12.406 1 98.81 134 PHE B C 1
ATOM 2906 O O . PHE B 1 134 ? -13.148 -14.164 -12.43 1 98.81 134 PHE B O 1
ATOM 2913 N N . VAL B 1 135 ? -12.188 -16.172 -11.766 1 98.5 135 VAL B N 1
ATOM 2914 C CA . VAL B 1 135 ? -13.477 -16.656 -11.281 1 98.5 135 VAL B CA 1
ATOM 2915 C C . VAL B 1 135 ? -13.297 -17.344 -9.938 1 98.5 135 VAL B C 1
ATOM 2917 O O . VAL B 1 135 ? -12.484 -18.266 -9.812 1 98.5 135 VAL B O 1
ATOM 2920 N N . MET B 1 136 ? -14.016 -16.922 -8.922 1 98.12 136 MET B N 1
ATOM 2921 C CA . MET B 1 136 ? -14.133 -17.672 -7.672 1 98.12 136 MET B CA 1
ATOM 2922 C C . MET B 1 136 ? -15.273 -18.672 -7.742 1 98.12 136 MET B C 1
ATOM 2924 O O . MET B 1 136 ? -16.281 -18.531 -7.039 1 98.12 136 MET B O 1
ATOM 2928 N N . SER B 1 137 ? -15 -19.781 -8.414 1 95.06 137 SER B N 1
ATOM 2929 C CA . SER B 1 137 ? -16.047 -20.703 -8.859 1 95.06 137 SER B CA 1
ATOM 2930 C C . SER B 1 137 ? -16.391 -21.719 -7.777 1 95.06 137 SER B C 1
ATOM 2932 O O . SER B 1 137 ? -16.438 -22.922 -8.039 1 95.06 137 SER B O 1
ATOM 2934 N N . TYR B 1 138 ? -16.672 -21.344 -6.582 1 97 138 TYR B N 1
ATOM 2935 C CA . TYR B 1 138 ? -16.984 -22.25 -5.48 1 97 138 TYR B CA 1
ATOM 2936 C C . TYR B 1 138 ? -18.484 -22.328 -5.25 1 97 138 TYR B C 1
ATOM 2938 O O . TYR B 1 138 ? -19.078 -23.406 -5.293 1 97 138 TYR B O 1
ATOM 2946 N N . ALA B 1 139 ? -19.094 -21.188 -5.145 1 95.44 139 ALA B N 1
ATOM 2947 C CA . ALA B 1 139 ? -20.516 -21.125 -4.793 1 95.44 139 ALA B CA 1
ATOM 2948 C C . ALA B 1 139 ? -21.375 -21.781 -5.863 1 95.44 139 ALA B C 1
ATOM 2950 O O . ALA B 1 139 ? -22.422 -22.359 -5.555 1 95.44 139 ALA B O 1
ATOM 2951 N N . ARG B 1 140 ? -20.938 -21.812 -7.051 1 93.88 140 ARG B N 1
ATOM 2952 C CA . ARG B 1 140 ? -21.688 -22.375 -8.18 1 93.88 140 ARG B CA 1
ATOM 2953 C C . ARG B 1 140 ? -21.875 -23.875 -8 1 93.88 140 ARG B C 1
ATOM 2955 O O . ARG B 1 140 ? -22.797 -24.469 -8.562 1 93.88 140 ARG B O 1
ATOM 2962 N N . VAL B 1 141 ? -21.031 -24.5 -7.277 1 96 141 VAL B N 1
ATOM 2963 C CA . VAL B 1 141 ? -21.156 -25.938 -7.047 1 96 141 VAL B CA 1
ATOM 2964 C C . VAL B 1 141 ? -21.328 -26.203 -5.555 1 96 141 VAL B C 1
ATOM 2966 O O . VAL B 1 141 ? -20.922 -27.266 -5.062 1 96 141 VAL B O 1
ATOM 2969 N N . ALA B 1 142 ? -21.719 -25.172 -4.77 1 97.12 142 ALA B N 1
ATOM 2970 C CA . ALA B 1 142 ? -22.094 -25.266 -3.361 1 97.12 142 ALA B CA 1
ATOM 2971 C C . ALA B 1 142 ? -20.859 -25.531 -2.488 1 97.12 142 ALA B C 1
ATOM 2973 O O . ALA B 1 142 ? -20.938 -26.266 -1.503 1 97.12 142 ALA B O 1
ATOM 2974 N N . LEU B 1 143 ? -19.75 -25.016 -2.828 1 97.88 143 LEU B N 1
ATOM 2975 C CA . LEU B 1 143 ? -18.531 -25.062 -2.016 1 97.88 143 LEU B CA 1
ATOM 2976 C C . LEU B 1 143 ? -18.125 -23.672 -1.557 1 97.88 143 LEU B C 1
ATOM 2978 O O . LEU B 1 143 ? -18.766 -22.688 -1.899 1 97.88 143 LEU B O 1
ATOM 2982 N N . THR B 1 144 ? -17.047 -23.625 -0.692 1 98 144 THR B N 1
ATOM 2983 C CA . THR B 1 144 ? -16.5 -22.359 -0.194 1 98 144 THR B CA 1
ATOM 2984 C C . THR B 1 144 ? -15.023 -22.25 -0.54 1 98 144 THR B C 1
ATOM 2986 O O . THR B 1 144 ? -14.352 -23.25 -0.771 1 98 144 THR B O 1
ATOM 2989 N N . PRO B 1 145 ? -14.523 -21.016 -0.569 1 97.81 145 PRO B N 1
ATOM 2990 C CA . PRO B 1 145 ? -13.156 -20.797 -1.038 1 97.81 145 PRO B CA 1
ATOM 2991 C C . PRO B 1 145 ? -12.109 -21.422 -0.124 1 97.81 145 PRO B C 1
ATOM 2993 O O . PRO B 1 145 ? -12.367 -21.625 1.065 1 97.81 145 PRO B O 1
ATOM 2996 N N . ASP B 1 146 ? -10.961 -21.734 -0.682 1 97.81 146 ASP B N 1
ATOM 2997 C CA . ASP B 1 146 ? -9.727 -22.141 -0.011 1 97.81 146 ASP B CA 1
ATOM 2998 C C . ASP B 1 146 ? -8.508 -21.469 -0.634 1 97.81 146 ASP B C 1
ATOM 3000 O O . ASP B 1 146 ? -8.656 -20.594 -1.493 1 97.81 146 ASP B O 1
ATOM 3004 N N . GLY B 1 147 ? -7.344 -21.672 -0.117 1 97.5 147 GLY B N 1
ATOM 3005 C CA . GLY B 1 147 ? -6.121 -21.062 -0.624 1 97.5 147 GLY B CA 1
ATOM 3006 C C . GLY B 1 147 ? -6.008 -19.594 -0.311 1 97.5 147 GLY B C 1
ATOM 3007 O O . GLY B 1 147 ? -5.223 -18.875 -0.936 1 97.5 147 GLY B O 1
ATOM 3008 N N . GLY B 1 148 ? -6.852 -19.109 0.538 1 98 148 GLY B N 1
ATOM 3009 C CA . GLY B 1 148 ? -6.789 -17.719 0.939 1 98 148 GLY B CA 1
ATOM 3010 C C . GLY B 1 148 ? -7.574 -16.797 0.025 1 98 148 GLY B C 1
ATOM 3011 O O . GLY B 1 148 ? -7.535 -15.57 0.179 1 98 148 GLY B O 1
ATOM 3012 N N . GLY B 1 149 ? -8.328 -17.344 -0.906 1 97.69 149 GLY B N 1
ATOM 3013 C CA . GLY B 1 149 ? -9.031 -16.531 -1.878 1 97.69 149 GLY B CA 1
ATOM 3014 C C . GLY B 1 149 ? -9.898 -15.461 -1.241 1 97.69 149 GLY B C 1
ATOM 3015 O O . GLY B 1 149 ? -9.852 -14.297 -1.651 1 97.69 149 GLY B O 1
ATOM 3016 N N . SER B 1 150 ? -10.68 -15.852 -0.205 1 97.81 150 SER B N 1
ATOM 3017 C CA . SER B 1 150 ? -11.555 -14.891 0.465 1 97.81 150 SER B CA 1
ATOM 3018 C C . SER B 1 150 ? -10.75 -13.859 1.243 1 97.81 150 SER B C 1
ATOM 3020 O O . SER B 1 150 ? -11.125 -12.68 1.294 1 97.81 150 SER B O 1
ATOM 3022 N N . TRP B 1 151 ? -9.609 -14.234 1.796 1 96.75 151 TRP B N 1
ATOM 3023 C CA . TRP B 1 151 ? -8.75 -13.336 2.557 1 96.75 151 TRP B CA 1
ATOM 3024 C C . TRP B 1 151 ? -8.125 -12.281 1.648 1 96.75 151 TRP B C 1
ATOM 3026 O O . TRP B 1 151 ? -8.234 -11.086 1.918 1 96.75 151 TRP B O 1
ATOM 3036 N N . PHE B 1 152 ? -7.582 -12.719 0.555 1 97.25 152 PHE B N 1
ATOM 3037 C CA . PHE B 1 152 ? -6.906 -11.812 -0.367 1 97.25 152 PHE B CA 1
ATOM 3038 C C . PHE B 1 152 ? -7.898 -10.852 -1.008 1 97.25 152 PHE B C 1
ATOM 3040 O O . PHE B 1 152 ? -7.641 -9.648 -1.1 1 97.25 152 PHE B O 1
ATOM 3047 N N . LEU B 1 153 ? -9.055 -11.344 -1.451 1 97.19 153 LEU B N 1
ATOM 3048 C CA . LEU B 1 153 ? -10.031 -10.508 -2.129 1 97.19 153 LEU B CA 1
ATOM 3049 C C . LEU B 1 153 ? -10.625 -9.477 -1.169 1 97.19 153 LEU B C 1
ATOM 3051 O O . LEU B 1 153 ? -10.805 -8.312 -1.534 1 97.19 153 LEU B O 1
ATOM 3055 N N . ALA B 1 154 ? -10.906 -9.891 0.07 1 95.31 154 ALA B N 1
ATOM 3056 C CA . ALA B 1 154 ? -11.531 -9 1.044 1 95.31 154 ALA B CA 1
ATOM 3057 C C . ALA B 1 154 ? -10.594 -7.855 1.42 1 95.31 154 ALA B C 1
ATOM 3059 O O . ALA B 1 154 ? -11.039 -6.797 1.859 1 95.31 154 ALA B O 1
ATOM 3060 N N . ARG B 1 155 ? -9.336 -8.031 1.235 1 94.56 155 ARG B N 1
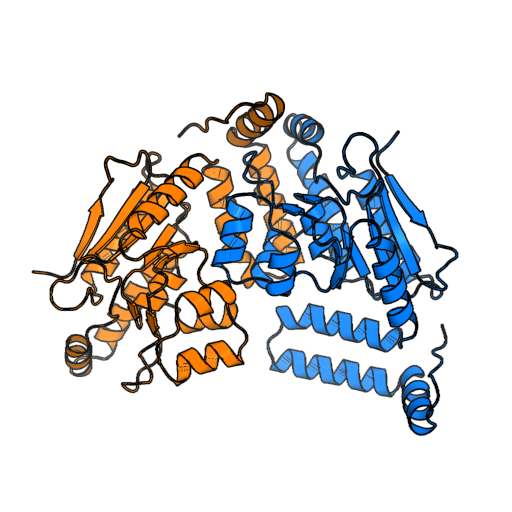ATOM 3061 C CA . ARG B 1 155 ? -8.359 -7.008 1.598 1 94.56 155 ARG B CA 1
ATOM 3062 C C . ARG B 1 155 ? -7.965 -6.176 0.384 1 94.56 155 ARG B C 1
ATOM 3064 O O . ARG B 1 155 ? -7.453 -5.062 0.529 1 94.56 155 ARG B O 1
ATOM 3071 N N . ALA B 1 156 ? -8.188 -6.734 -0.765 1 95.69 156 ALA B N 1
ATOM 3072 C CA . ALA B 1 156 ? -7.793 -6.039 -1.987 1 95.69 156 ALA B CA 1
ATOM 3073 C C . ALA B 1 156 ? -8.906 -5.125 -2.484 1 95.69 156 ALA B C 1
ATOM 3075 O O . ALA B 1 156 ? -8.648 -4.129 -3.164 1 95.69 156 ALA B O 1
ATOM 3076 N N . LEU B 1 157 ? -10.18 -5.496 -2.154 1 96 157 LEU B N 1
ATOM 3077 C CA . LEU B 1 157 ? -11.328 -4.836 -2.758 1 96 157 LEU B CA 1
ATOM 3078 C C . LEU B 1 157 ? -12.281 -4.309 -1.687 1 96 157 LEU B C 1
ATOM 3080 O O . LEU B 1 157 ? -12.305 -4.824 -0.566 1 96 157 LEU B O 1
ATOM 3084 N N . PRO B 1 158 ? -13.148 -3.211 -2.102 1 93.94 158 PRO B N 1
ATOM 3085 C CA . PRO B 1 158 ? -14.266 -2.885 -1.206 1 93.94 158 PRO B CA 1
ATOM 3086 C C . PRO B 1 158 ? -15.156 -4.09 -0.912 1 93.94 158 PRO B C 1
ATOM 3088 O O . PRO B 1 158 ? -15.367 -4.934 -1.784 1 93.94 158 PRO B O 1
ATOM 3091 N N . ARG B 1 159 ? -15.695 -4.145 0.191 1 92.88 159 ARG B N 1
ATOM 3092 C CA . ARG B 1 159 ? -16.438 -5.289 0.702 1 92.88 159 ARG B CA 1
ATOM 3093 C C . ARG B 1 159 ? -17.531 -5.711 -0.273 1 92.88 159 ARG B C 1
ATOM 3095 O O . ARG B 1 159 ? -17.734 -6.902 -0.509 1 92.88 159 ARG B O 1
ATOM 3102 N N . ALA B 1 160 ? -18.266 -4.719 -0.856 1 94.31 160 ALA B N 1
ATOM 3103 C CA . ALA B 1 160 ? -19.375 -5.02 -1.756 1 94.31 160 ALA B CA 1
ATOM 3104 C C . ALA B 1 160 ? -18.875 -5.758 -2.998 1 94.31 160 ALA B C 1
ATOM 3106 O O . ALA B 1 160 ? -19.531 -6.703 -3.461 1 94.31 160 ALA B O 1
ATOM 3107 N N . LEU B 1 161 ? -17.688 -5.406 -3.49 1 95.94 161 LEU B N 1
ATOM 3108 C CA . LEU B 1 161 ? -17.156 -6.035 -4.691 1 95.94 161 LEU B CA 1
ATOM 3109 C C . LEU B 1 161 ? -16.609 -7.422 -4.379 1 95.94 161 LEU B C 1
ATOM 3111 O O . LEU B 1 161 ? -16.812 -8.367 -5.148 1 95.94 161 LEU B O 1
ATOM 3115 N N . ALA B 1 162 ? -15.836 -7.535 -3.281 1 97.25 162 ALA B N 1
ATOM 3116 C CA . ALA B 1 162 ? -15.359 -8.852 -2.857 1 97.25 162 ALA B CA 1
ATOM 3117 C C . ALA B 1 162 ? -16.516 -9.828 -2.689 1 97.25 162 ALA B C 1
ATOM 3119 O O . ALA B 1 162 ? -16.453 -10.969 -3.156 1 97.25 162 ALA B O 1
ATOM 3120 N N . ALA B 1 163 ? -17.609 -9.336 -2.066 1 96.62 163 ALA B N 1
ATOM 3121 C CA . ALA B 1 163 ? -18.781 -10.172 -1.838 1 96.62 163 ALA B CA 1
ATOM 3122 C C . ALA B 1 163 ? -19.422 -10.602 -3.158 1 96.62 163 ALA B C 1
ATOM 3124 O O . ALA B 1 163 ? -19.766 -11.773 -3.332 1 96.62 163 ALA B O 1
ATOM 3125 N N . GLU B 1 164 ? -19.516 -9.672 -4.043 1 97.69 164 GLU B N 1
ATOM 3126 C CA . GLU B 1 164 ? -20.094 -9.977 -5.352 1 97.69 164 GLU B CA 1
ATOM 3127 C C . GLU B 1 164 ? -19.312 -11.086 -6.047 1 97.69 164 GLU B C 1
ATOM 3129 O O . GLU B 1 164 ? -19.891 -12.07 -6.512 1 97.69 164 GLU B O 1
ATOM 3134 N N . ILE B 1 165 ? -18.016 -10.992 -6.074 1 97.88 165 ILE B N 1
ATOM 3135 C CA . ILE B 1 165 ? -17.141 -11.945 -6.746 1 97.88 165 ILE B CA 1
ATOM 3136 C C . ILE B 1 165 ? -17.25 -13.312 -6.07 1 97.88 165 ILE B C 1
ATOM 3138 O O . ILE B 1 165 ? -17.359 -14.344 -6.742 1 97.88 165 ILE B O 1
ATOM 3142 N N . LEU B 1 166 ? -17.328 -13.32 -4.762 1 98.06 166 LEU B N 1
ATOM 3143 C CA . LEU B 1 166 ? -17.312 -14.555 -3.984 1 98.06 166 LEU B CA 1
ATOM 3144 C C . LEU B 1 166 ? -18.703 -15.211 -3.994 1 98.06 166 LEU B C 1
ATOM 3146 O O . LEU B 1 166 ? -18.797 -16.438 -4.07 1 98.06 166 LEU B O 1
ATOM 3150 N N . PHE B 1 167 ? -19.781 -14.43 -3.988 1 96.94 167 PHE B N 1
ATOM 3151 C CA . PHE B 1 167 ? -21.141 -14.969 -3.941 1 96.94 167 PHE B CA 1
ATOM 3152 C C . PHE B 1 167 ? -21.547 -15.531 -5.297 1 96.94 167 PHE B C 1
ATOM 3154 O O . PHE B 1 167 ? -22.109 -16.625 -5.379 1 96.94 167 PHE B O 1
ATOM 3161 N N . GLU B 1 168 ? -21.219 -14.797 -6.371 1 96.12 168 GLU B N 1
ATOM 3162 C CA . GLU B 1 168 ? -21.766 -15.156 -7.672 1 96.12 168 GLU B CA 1
ATOM 3163 C C . GLU B 1 168 ? -20.891 -16.188 -8.383 1 96.12 168 GLU B C 1
ATOM 3165 O O . GLU B 1 168 ? -21.391 -17.016 -9.141 1 96.12 168 GLU B O 1
ATOM 3170 N N . GLY B 1 169 ? -19.625 -16.078 -8.156 1 96.69 169 GLY B N 1
ATOM 3171 C CA . GLY B 1 169 ? -18.703 -16.969 -8.852 1 96.69 169 GLY B CA 1
ATOM 3172 C C . GLY B 1 169 ? -18.703 -16.766 -10.352 1 96.69 169 GLY B C 1
ATOM 3173 O O . GLY B 1 169 ? -18.484 -17.719 -11.109 1 96.69 169 GLY B O 1
ATOM 3174 N N . LYS B 1 170 ? -19.094 -15.578 -10.859 1 96.75 170 LYS B N 1
ATOM 3175 C CA . LYS B 1 170 ? -19.047 -15.234 -12.273 1 96.75 170 LYS B CA 1
ATOM 3176 C C . LYS B 1 170 ? -17.672 -14.68 -12.656 1 96.75 170 LYS B C 1
ATOM 3178 O O . LYS B 1 170 ? -16.938 -14.188 -11.797 1 96.75 170 LYS B O 1
ATOM 3183 N N . PRO B 1 171 ? -17.344 -14.758 -13.922 1 97.94 171 PRO B N 1
ATOM 3184 C CA . PRO B 1 171 ? -16.031 -14.266 -14.344 1 97.94 171 PRO B CA 1
ATOM 3185 C C . PRO B 1 171 ? -15.875 -12.758 -14.172 1 97.94 171 PRO B C 1
ATOM 3187 O O . PRO B 1 171 ? -16.781 -12 -14.539 1 97.94 171 PRO B O 1
ATOM 3190 N N . ALA B 1 172 ? -1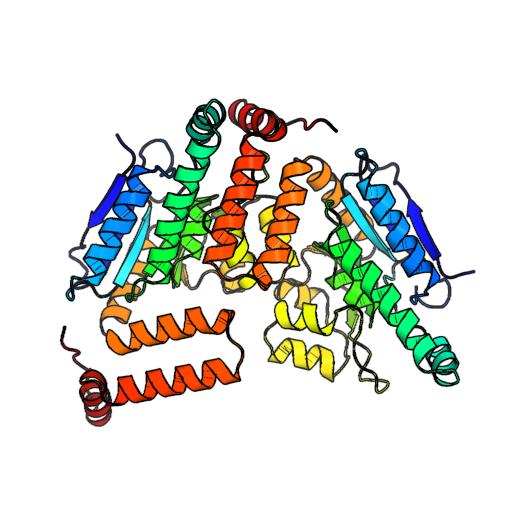4.82 -12.352 -13.516 1 98.19 172 ALA B N 1
ATOM 3191 C CA . ALA B 1 172 ? -14.375 -10.961 -13.523 1 98.19 172 ALA B CA 1
ATOM 3192 C C . ALA B 1 172 ? -13.344 -10.727 -14.625 1 98.19 172 ALA B C 1
ATOM 3194 O O . ALA B 1 172 ? -12.391 -11.5 -14.773 1 98.19 172 ALA B O 1
ATOM 3195 N N . ALA B 1 173 ? -13.477 -9.688 -15.344 1 98.5 173 ALA B N 1
ATOM 3196 C CA . ALA B 1 173 ? -12.57 -9.375 -16.438 1 98.5 173 ALA B CA 1
ATOM 3197 C C . ALA B 1 173 ? -11.234 -8.859 -15.93 1 98.5 173 ALA B C 1
ATOM 3199 O O . ALA B 1 173 ? -11.188 -8.086 -14.961 1 98.5 173 ALA B O 1
ATOM 3200 N N . ALA B 1 174 ? -10.18 -9.258 -16.641 1 98.69 174 ALA B N 1
ATOM 3201 C CA . ALA B 1 174 ? -8.844 -8.773 -16.297 1 98.69 174 ALA B CA 1
ATOM 3202 C C . ALA B 1 174 ? -8.789 -7.25 -16.344 1 98.69 174 ALA B C 1
ATOM 3204 O O . ALA B 1 174 ? -8.148 -6.625 -15.484 1 98.69 174 ALA B O 1
ATOM 3205 N N . THR B 1 175 ? -9.445 -6.633 -17.266 1 98.56 175 THR B N 1
ATOM 3206 C CA . THR B 1 175 ? -9.43 -5.184 -17.422 1 98.56 175 THR B CA 1
ATOM 3207 C C . THR B 1 175 ? -10.055 -4.504 -16.203 1 98.56 175 THR B C 1
ATOM 3209 O O . THR B 1 175 ? -9.547 -3.486 -15.727 1 98.56 175 THR B O 1
ATOM 3212 N N . ARG B 1 176 ? -11.156 -5.016 -15.719 1 97.88 176 ARG B N 1
ATOM 3213 C CA . ARG B 1 176 ? -11.797 -4.461 -14.531 1 97.88 176 ARG B CA 1
ATOM 3214 C C . ARG B 1 176 ? -10.898 -4.609 -13.305 1 97.88 176 ARG B C 1
ATOM 3216 O O . ARG B 1 176 ? -10.766 -3.678 -12.516 1 97.88 176 ARG B O 1
ATOM 3223 N N . LEU B 1 177 ? -10.289 -5.809 -13.133 1 98.38 177 LEU B N 1
ATOM 3224 C CA . LEU B 1 177 ? -9.414 -6.055 -11.984 1 98.38 177 LEU B CA 1
ATOM 3225 C C . LEU B 1 177 ? -8.164 -5.184 -12.062 1 98.38 177 LEU B C 1
ATOM 3227 O O . LEU B 1 177 ? -7.617 -4.793 -11.023 1 98.38 177 LEU B O 1
ATOM 3231 N N . HIS B 1 178 ? -7.715 -4.848 -13.305 1 98.38 178 HIS B N 1
ATOM 3232 C CA . HIS B 1 178 ? -6.617 -3.896 -13.461 1 98.38 178 HIS B CA 1
ATOM 3233 C C . HIS B 1 178 ? -7.027 -2.504 -12.984 1 98.38 178 HIS B C 1
ATOM 3235 O O . HIS B 1 178 ? -6.273 -1.842 -12.273 1 98.38 178 HIS B O 1
ATOM 3241 N N . GLN B 1 179 ? -8.227 -2.074 -13.352 1 96.56 179 GLN B N 1
ATOM 3242 C CA . GLN B 1 179 ? -8.734 -0.778 -12.922 1 96.56 179 GLN B CA 1
ATOM 3243 C C . GLN B 1 179 ? -8.812 -0.693 -11.398 1 96.56 179 GLN B C 1
ATOM 3245 O O . GLN B 1 179 ? -8.547 0.361 -10.82 1 96.56 179 GLN B O 1
ATOM 3250 N N . LEU B 1 180 ? -9.078 -1.809 -10.805 1 96.31 180 LEU B N 1
ATOM 3251 C CA . LEU B 1 180 ? -9.273 -1.855 -9.359 1 96.31 180 LEU B CA 1
ATOM 3252 C C . LEU B 1 180 ? -7.945 -2.072 -8.648 1 96.31 180 LEU B C 1
ATOM 3254 O O . LEU B 1 180 ? -7.887 -2.039 -7.414 1 96.31 180 LEU B O 1
ATOM 3258 N N . GLY B 1 181 ? -6.855 -2.387 -9.398 1 96.94 181 GLY B N 1
ATOM 3259 C CA . GLY B 1 181 ? -5.523 -2.471 -8.82 1 96.94 181 GLY B CA 1
ATOM 3260 C C . GLY B 1 181 ? -5.133 -3.883 -8.43 1 96.94 181 GLY B C 1
ATOM 3261 O O . GLY B 1 181 ? -4.047 -4.102 -7.879 1 96.94 181 GLY B O 1
ATOM 3262 N N . VAL B 1 182 ? -6.004 -4.887 -8.734 1 97.88 182 VAL B N 1
ATOM 3263 C CA . VAL B 1 182 ? -5.719 -6.277 -8.391 1 97.88 182 VAL B CA 1
ATOM 3264 C C . VAL B 1 182 ? -4.723 -6.859 -9.391 1 97.88 182 VAL B C 1
ATOM 3266 O O . VAL B 1 182 ? -3.805 -7.59 -9.016 1 97.88 182 VAL B O 1
ATOM 3269 N N . VAL B 1 183 ? -4.902 -6.52 -10.672 1 98.69 183 VAL B N 1
ATOM 3270 C CA . VAL B 1 183 ? -3.967 -6.867 -11.734 1 98.69 183 VAL B CA 1
ATOM 3271 C C . VAL B 1 183 ? -3.029 -5.691 -12 1 98.69 183 VAL B C 1
ATOM 3273 O O . VAL B 1 183 ? -3.484 -4.57 -12.242 1 98.69 183 VAL B O 1
ATOM 3276 N N . ASN B 1 184 ? -1.735 -5.961 -11.984 1 98.56 184 ASN B N 1
ATOM 3277 C CA . ASN B 1 184 ? -0.76 -4.895 -12.18 1 98.56 184 ASN B CA 1
ATOM 3278 C C . ASN B 1 184 ? -0.702 -4.445 -13.633 1 98.56 184 ASN B C 1
ATOM 3280 O O . ASN B 1 184 ? -0.752 -3.248 -13.922 1 98.56 184 ASN B O 1
ATOM 3284 N N . ARG B 1 185 ? -0.55 -5.41 -14.5 1 98.5 185 ARG B N 1
ATOM 3285 C CA . ARG B 1 185 ? -0.314 -5.129 -15.914 1 98.5 185 ARG B CA 1
ATOM 3286 C C . ARG B 1 185 ? -1.209 -5.988 -16.797 1 98.5 185 ARG B C 1
ATOM 3288 O O . ARG B 1 185 ? -1.456 -7.156 -16.5 1 98.5 185 ARG B O 1
ATOM 3295 N N . LEU B 1 186 ? -1.644 -5.371 -17.938 1 98.75 186 LEU B N 1
ATOM 3296 C CA . LEU B 1 186 ? -2.361 -6.078 -18.984 1 98.75 186 LEU B CA 1
ATOM 3297 C C . LEU B 1 186 ? -1.471 -6.281 -20.203 1 98.75 186 LEU B C 1
ATOM 3299 O O . LEU B 1 186 ? -0.635 -5.43 -20.516 1 98.75 186 LEU B O 1
ATOM 3303 N N . THR B 1 187 ? -1.663 -7.391 -20.828 1 98.81 187 THR B N 1
ATOM 3304 C CA . THR B 1 187 ? -0.922 -7.691 -22.047 1 98.81 187 THR B CA 1
ATOM 3305 C C . THR B 1 187 ? -1.862 -8.188 -23.141 1 98.81 187 THR B C 1
ATOM 3307 O O . THR B 1 187 ? -3.02 -8.516 -22.875 1 98.81 187 THR B O 1
ATOM 3310 N N . LYS B 1 188 ? -1.302 -8.211 -24.406 1 98.06 188 LYS B N 1
ATOM 3311 C CA . LYS B 1 188 ? -1.985 -8.953 -25.469 1 98.06 188 LYS B CA 1
ATOM 3312 C C . LYS B 1 188 ? -1.934 -10.453 -25.219 1 98.06 188 LYS B C 1
ATOM 3314 O O . LYS B 1 188 ? -0.928 -10.969 -24.719 1 98.06 188 LYS B O 1
ATOM 3319 N N . PRO B 1 189 ? -3.021 -11.18 -25.562 1 98 189 PRO B N 1
ATOM 3320 C CA . PRO B 1 189 ? -2.979 -12.641 -25.422 1 98 189 PRO B CA 1
ATOM 3321 C C . PRO B 1 189 ? -1.746 -13.258 -26.078 1 98 189 PRO B C 1
ATOM 3323 O O . PRO B 1 189 ? -1.348 -12.844 -27.172 1 98 189 PRO B O 1
ATOM 3326 N N . GLY B 1 190 ? -1.14 -14.141 -25.391 1 98.06 190 GLY B N 1
ATOM 3327 C CA . GLY B 1 190 ? 0.003 -14.859 -25.938 1 98.06 190 GLY B CA 1
ATOM 3328 C C . GLY B 1 190 ? 1.335 -14.258 -25.531 1 98.06 190 GLY B C 1
ATOM 3329 O O . GLY B 1 190 ? 2.389 -14.844 -25.781 1 98.06 190 GLY B O 1
ATOM 3330 N N . THR B 1 191 ? 1.352 -13.133 -24.797 1 98.31 191 THR B N 1
ATOM 3331 C CA . THR B 1 191 ? 2.609 -12.461 -24.469 1 98.31 191 THR B CA 1
ATOM 3332 C C . THR B 1 191 ? 2.791 -12.336 -22.969 1 98.31 191 THR B C 1
ATOM 3334 O O . THR B 1 191 ? 3.771 -11.758 -22.5 1 98.31 191 THR B O 1
ATOM 3337 N N . THR B 1 192 ? 1.885 -12.898 -22.219 1 98.62 192 THR B N 1
ATOM 3338 C CA . THR B 1 192 ? 1.831 -12.656 -20.781 1 98.62 192 THR B CA 1
ATOM 3339 C C . THR B 1 192 ? 3.051 -13.25 -20.094 1 98.62 192 THR B C 1
ATOM 3341 O O . THR B 1 192 ? 3.678 -12.594 -19.25 1 98.62 192 THR B O 1
ATOM 3344 N N . ARG B 1 193 ? 3.361 -14.469 -20.422 1 98.06 193 ARG B N 1
ATOM 3345 C CA . ARG B 1 193 ? 4.516 -15.133 -19.812 1 98.06 193 ARG B CA 1
ATOM 3346 C C . ARG B 1 193 ? 5.793 -14.336 -20.062 1 98.06 193 ARG B C 1
ATOM 3348 O O . ARG B 1 193 ? 6.578 -14.109 -19.141 1 98.06 193 ARG B O 1
ATOM 3355 N N . ASP B 1 194 ? 6.035 -13.906 -21.297 1 98 194 ASP B N 1
ATOM 3356 C CA . ASP B 1 194 ? 7.242 -13.172 -21.656 1 98 194 ASP B CA 1
ATOM 3357 C C . ASP B 1 194 ? 7.309 -11.836 -20.922 1 98 194 ASP B C 1
ATOM 3359 O O . ASP B 1 194 ? 8.375 -11.43 -20.453 1 98 194 ASP B O 1
ATOM 3363 N N . GLU B 1 195 ? 6.152 -11.195 -20.828 1 98.12 195 GLU B N 1
ATOM 3364 C CA . GLU B 1 195 ? 6.094 -9.945 -20.078 1 98.12 195 GLU B CA 1
ATOM 3365 C C . GLU B 1 195 ? 6.438 -10.156 -18.609 1 98.12 195 GLU B C 1
ATOM 3367 O O . GLU B 1 195 ? 7.172 -9.359 -18.016 1 98.12 195 GLU B O 1
ATOM 3372 N N . ALA B 1 196 ? 5.914 -11.195 -18.031 1 98.62 196 ALA B N 1
ATOM 3373 C CA . ALA B 1 196 ? 6.191 -11.5 -16.641 1 98.62 196 ALA B CA 1
ATOM 3374 C C . ALA B 1 196 ? 7.672 -11.797 -16.422 1 98.62 196 ALA B C 1
ATOM 3376 O O . ALA B 1 196 ? 8.266 -11.359 -15.438 1 98.62 196 ALA B O 1
ATOM 3377 N N . ILE B 1 197 ? 8.258 -12.516 -17.344 1 98.44 197 ILE B N 1
ATOM 3378 C CA . ILE B 1 197 ? 9.672 -12.859 -17.234 1 98.44 197 ILE B CA 1
ATOM 3379 C C . ILE B 1 197 ? 10.516 -11.586 -17.344 1 98.44 197 ILE B C 1
ATOM 3381 O O . ILE B 1 197 ? 11.461 -11.398 -16.578 1 98.44 197 ILE B O 1
ATOM 3385 N N . ALA B 1 198 ? 10.211 -10.742 -18.281 1 97.94 198 ALA B N 1
ATOM 3386 C CA . ALA B 1 198 ? 10.938 -9.484 -18.422 1 97.94 198 ALA B CA 1
ATOM 3387 C C . ALA B 1 198 ? 10.852 -8.656 -17.141 1 97.94 198 ALA B C 1
ATOM 3389 O O . ALA B 1 198 ? 11.844 -8.062 -16.703 1 97.94 198 ALA B O 1
ATOM 3390 N N . TRP B 1 199 ? 9.656 -8.617 -16.609 1 97.94 199 TRP B N 1
ATOM 3391 C CA . TRP B 1 199 ? 9.469 -7.883 -15.352 1 97.94 199 TRP B CA 1
ATOM 3392 C C . TRP B 1 199 ? 10.273 -8.516 -14.227 1 97.94 199 TRP B C 1
ATOM 3394 O O . TRP B 1 199 ? 10.938 -7.812 -13.453 1 97.94 199 TRP B O 1
ATOM 3404 N N . ALA B 1 200 ? 10.234 -9.82 -14.133 1 98.31 200 ALA B N 1
ATOM 3405 C CA . ALA B 1 200 ? 11.008 -10.555 -13.141 1 98.31 200 ALA B CA 1
ATOM 3406 C C . ALA B 1 200 ? 12.5 -10.266 -13.281 1 98.31 200 ALA B C 1
ATOM 3408 O O . ALA B 1 200 ? 13.203 -10.086 -12.289 1 98.31 200 ALA B O 1
ATOM 3409 N N . ASP B 1 201 ? 12.969 -10.219 -14.484 1 97.25 201 ASP B N 1
ATOM 3410 C CA . ASP B 1 201 ? 14.375 -9.93 -14.734 1 97.25 201 ASP B CA 1
ATOM 3411 C C . ASP B 1 201 ? 14.742 -8.523 -14.266 1 97.25 201 ASP B C 1
ATOM 3413 O O . ASP B 1 201 ? 15.828 -8.305 -13.719 1 97.25 201 ASP B O 1
ATOM 3417 N N . GLN B 1 202 ? 13.875 -7.605 -14.523 1 96.56 202 GLN B N 1
ATOM 3418 C CA . GLN B 1 202 ? 14.102 -6.254 -14.031 1 96.56 202 GLN B CA 1
ATOM 3419 C C . GLN B 1 202 ? 14.203 -6.238 -12.508 1 96.56 202 GLN B C 1
ATOM 3421 O O . GLN B 1 202 ? 15.133 -5.641 -11.945 1 96.56 202 GLN B O 1
ATOM 3426 N N . LEU B 1 203 ? 13.297 -6.918 -11.812 1 97.31 203 LEU B N 1
ATOM 3427 C CA . LEU B 1 203 ? 13.352 -7.008 -10.359 1 97.31 203 LEU B CA 1
ATOM 3428 C C . LEU B 1 203 ? 14.609 -7.73 -9.898 1 97.31 203 LEU B C 1
ATOM 3430 O O . LEU B 1 203 ? 15.164 -7.414 -8.844 1 97.31 203 LEU B O 1
ATOM 3434 N N . GLY B 1 204 ? 15.016 -8.672 -10.742 1 95.88 204 GLY B N 1
ATOM 3435 C CA . GLY B 1 204 ? 16.203 -9.453 -10.438 1 95.88 204 GLY B CA 1
ATOM 3436 C C . GLY B 1 204 ? 17.469 -8.633 -10.406 1 95.88 204 GLY B C 1
ATOM 3437 O O . GLY B 1 204 ? 18.5 -9.078 -9.883 1 95.88 204 GLY B O 1
ATOM 3438 N N . THR B 1 205 ? 17.469 -7.422 -10.969 1 94.88 205 THR B N 1
ATOM 3439 C CA . THR B 1 205 ? 18.641 -6.555 -10.961 1 94.88 205 THR B CA 1
ATOM 3440 C C . THR B 1 205 ? 18.703 -5.734 -9.68 1 94.88 205 THR B C 1
ATOM 3442 O O . THR B 1 205 ? 19.703 -5.062 -9.414 1 94.88 205 THR B O 1
ATOM 3445 N N . MET B 1 206 ? 17.734 -5.785 -8.875 1 96.56 206 MET B N 1
ATOM 3446 C CA . MET B 1 206 ? 17.656 -5.012 -7.637 1 96.56 206 MET B CA 1
ATOM 3447 C C . MET B 1 206 ? 18.297 -5.777 -6.48 1 96.56 206 MET B C 1
ATOM 3449 O O . MET B 1 206 ? 18.641 -6.953 -6.625 1 96.56 206 MET B O 1
ATOM 3453 N N . SER B 1 207 ? 18.5 -5.09 -5.359 1 97.56 207 SER B N 1
ATOM 3454 C CA . SER B 1 207 ? 19.094 -5.715 -4.184 1 97.56 207 SER B CA 1
ATOM 3455 C C . SER B 1 207 ? 18.203 -6.828 -3.639 1 97.56 207 SER B C 1
ATOM 3457 O O . SER B 1 207 ? 17.078 -6.578 -3.205 1 97.56 207 SER B O 1
ATOM 3459 N N . PRO B 1 208 ? 18.734 -8.07 -3.646 1 97 208 PRO B N 1
ATOM 3460 C CA . PRO B 1 208 ? 17.938 -9.156 -3.07 1 97 208 PRO B CA 1
ATOM 3461 C C . PRO B 1 208 ? 17.609 -8.922 -1.596 1 97 208 PRO B C 1
ATOM 3463 O O . PRO B 1 208 ? 16.516 -9.266 -1.142 1 97 208 PRO B O 1
ATOM 3466 N N . ASN B 1 209 ? 18.531 -8.289 -0.872 1 97.69 209 ASN B N 1
ATOM 3467 C CA . ASN B 1 209 ? 18.297 -7.98 0.535 1 97.69 209 ASN B CA 1
ATOM 3468 C C . ASN B 1 209 ? 17.141 -7 0.708 1 97.69 209 ASN B C 1
ATOM 3470 O O . ASN B 1 209 ? 16.266 -7.215 1.537 1 97.69 209 ASN B O 1
ATOM 3474 N N . ALA B 1 210 ? 17.172 -5.949 -0.08 1 98.12 210 ALA B N 1
ATOM 3475 C CA . ALA B 1 210 ? 16.125 -4.934 0.025 1 98.12 210 ALA B CA 1
ATOM 3476 C C . ALA B 1 210 ? 14.766 -5.508 -0.35 1 98.12 210 ALA B C 1
ATOM 3478 O O . ALA B 1 210 ? 13.773 -5.281 0.35 1 98.12 210 ALA B O 1
ATOM 3479 N N . LEU B 1 211 ? 14.688 -6.281 -1.429 1 98 211 LEU B N 1
ATOM 3480 C CA . LEU B 1 211 ? 13.414 -6.82 -1.885 1 98 211 LEU B CA 1
ATOM 3481 C C . LEU B 1 211 ? 12.844 -7.797 -0.863 1 98 211 LEU B C 1
ATOM 3483 O O . LEU B 1 211 ? 11.633 -7.805 -0.614 1 98 211 LEU B O 1
ATOM 3487 N N . ALA B 1 212 ? 13.695 -8.648 -0.302 1 97.94 212 ALA B N 1
ATOM 3488 C CA . ALA B 1 212 ? 13.242 -9.594 0.719 1 97.94 212 ALA B CA 1
ATOM 3489 C C . ALA B 1 212 ? 12.641 -8.859 1.915 1 97.94 212 ALA B C 1
ATOM 3491 O O . ALA B 1 212 ? 11.586 -9.242 2.42 1 97.94 212 ALA B O 1
ATOM 3492 N N . ARG B 1 213 ? 13.297 -7.824 2.365 1 98.19 213 ARG B N 1
ATOM 3493 C CA . ARG B 1 213 ? 12.859 -7.07 3.533 1 98.19 213 ARG B CA 1
ATOM 3494 C C . ARG B 1 213 ? 11.586 -6.281 3.227 1 98.19 213 ARG B C 1
ATOM 3496 O O . AR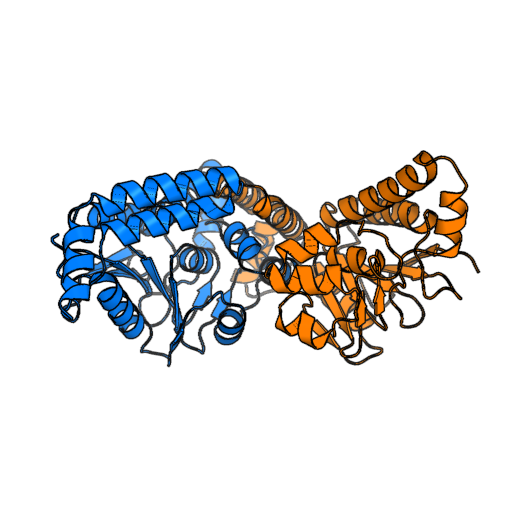G B 1 213 ? 10.695 -6.188 4.066 1 98.19 213 ARG B O 1
ATOM 3503 N N . ILE B 1 214 ? 11.5 -5.711 2.039 1 98.5 214 ILE B N 1
ATOM 3504 C CA . ILE B 1 214 ? 10.297 -4.984 1.632 1 98.5 214 ILE B CA 1
ATOM 3505 C C . ILE B 1 214 ? 9.109 -5.945 1.579 1 98.5 214 ILE B C 1
ATOM 3507 O O . ILE B 1 214 ? 8.016 -5.613 2.045 1 98.5 214 ILE B O 1
ATOM 3511 N N . LYS B 1 215 ? 9.328 -7.121 1.029 1 97.81 215 LYS B N 1
ATOM 3512 C CA . LYS B 1 215 ? 8.266 -8.125 0.984 1 97.81 215 LYS B CA 1
ATOM 3513 C C . LYS B 1 215 ? 7.777 -8.469 2.387 1 97.81 215 LYS B C 1
ATOM 3515 O O . LYS B 1 215 ? 6.57 -8.578 2.619 1 97.81 215 LYS B O 1
ATOM 3520 N N . SER B 1 216 ? 8.672 -8.625 3.301 1 97.25 216 SER B N 1
ATOM 3521 C CA . SER B 1 216 ? 8.312 -8.898 4.688 1 97.25 216 SER B CA 1
ATOM 3522 C C . SER B 1 216 ? 7.484 -7.762 5.277 1 97.25 216 SER B C 1
ATOM 3524 O O . SER B 1 216 ? 6.492 -8 5.969 1 97.25 216 SER B O 1
ATOM 3526 N N . LEU B 1 217 ? 7.883 -6.52 5.004 1 97.94 217 LEU B N 1
ATOM 3527 C CA . LEU B 1 217 ? 7.16 -5.359 5.512 1 97.94 217 LEU B CA 1
ATOM 3528 C C . LEU B 1 217 ? 5.746 -5.305 4.941 1 97.94 217 LEU B C 1
ATOM 3530 O O . LEU B 1 217 ? 4.793 -5.004 5.664 1 97.94 217 LEU B O 1
ATOM 3534 N N . ILE B 1 218 ? 5.613 -5.605 3.67 1 96.69 218 ILE B N 1
ATOM 3535 C CA . ILE B 1 218 ? 4.297 -5.625 3.043 1 96.69 218 ILE B CA 1
ATOM 3536 C C . ILE B 1 218 ? 3.412 -6.66 3.729 1 96.69 218 ILE B C 1
ATOM 3538 O O . ILE B 1 218 ? 2.26 -6.379 4.062 1 96.69 218 ILE B O 1
ATOM 3542 N N . ALA B 1 219 ? 3.939 -7.844 3.977 1 94.38 219 ALA B N 1
ATOM 3543 C CA . ALA B 1 219 ? 3.188 -8.922 4.605 1 94.38 219 ALA B CA 1
ATOM 3544 C C . ALA B 1 219 ? 2.746 -8.539 6.016 1 94.38 219 ALA B C 1
ATOM 3546 O O . ALA B 1 219 ? 1.61 -8.812 6.414 1 94.38 219 ALA B O 1
ATOM 3547 N N . ASP B 1 220 ? 3.562 -7.809 6.773 1 94.38 220 ASP B N 1
ATOM 3548 C CA . ASP B 1 220 ? 3.311 -7.48 8.172 1 94.38 220 ASP B CA 1
ATOM 3549 C C . ASP B 1 220 ? 2.328 -6.316 8.297 1 94.38 220 ASP B C 1
ATOM 3551 O O . ASP B 1 220 ? 1.619 -6.199 9.297 1 94.38 220 ASP B O 1
ATOM 3555 N N . ALA B 1 221 ? 2.318 -5.488 7.32 1 93.81 221 ALA B N 1
ATOM 3556 C CA . ALA B 1 221 ? 1.575 -4.23 7.383 1 93.81 221 ALA B CA 1
ATOM 3557 C C . ALA B 1 221 ? 0.091 -4.484 7.629 1 93.81 221 ALA B C 1
ATOM 3559 O O . ALA B 1 221 ? -0.581 -3.682 8.281 1 93.81 221 ALA B O 1
ATOM 3560 N N . GLN B 1 222 ? -0.413 -5.621 7.207 1 87.31 222 GLN B N 1
ATOM 3561 C CA . GLN B 1 222 ? -1.846 -5.887 7.281 1 87.31 222 GLN B CA 1
ATOM 3562 C C . GLN B 1 222 ? -2.248 -6.34 8.68 1 87.31 222 GLN B C 1
ATOM 3564 O O . GLN B 1 222 ? -3.43 -6.316 9.031 1 87.31 222 GLN B O 1
ATOM 3569 N N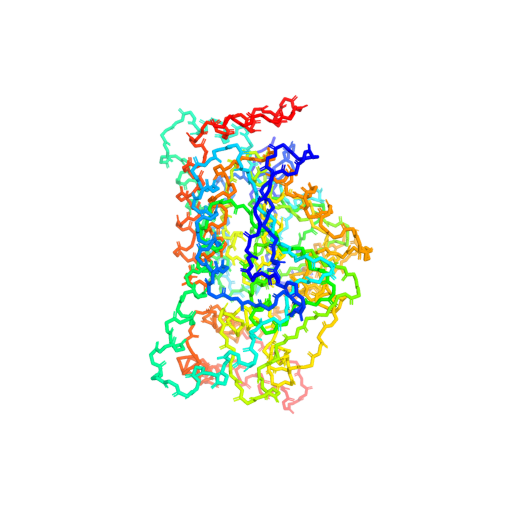 . THR B 1 223 ? -1.279 -6.723 9.461 1 89.25 223 THR B N 1
ATOM 3570 C CA . THR B 1 223 ? -1.657 -7.34 10.727 1 89.25 223 THR B CA 1
ATOM 3571 C C . THR B 1 223 ? -1.069 -6.566 11.906 1 89.25 223 THR B C 1
ATOM 3573 O O . THR B 1 223 ? -1.274 -6.934 13.062 1 89.25 223 THR B O 1
ATOM 3576 N N . GLN B 1 224 ? -0.362 -5.492 11.672 1 92.5 224 GLN B N 1
ATOM 3577 C CA . GLN B 1 224 ? 0.291 -4.734 12.734 1 92.5 224 GLN B CA 1
ATOM 3578 C C . GLN B 1 224 ? -0.324 -3.344 12.875 1 92.5 224 GLN B C 1
ATOM 3580 O O . GLN B 1 224 ? -0.689 -2.717 11.883 1 92.5 224 GLN B O 1
ATOM 3585 N N . PRO B 1 225 ? -0.385 -2.91 14.195 1 94.06 225 PRO B N 1
ATOM 3586 C CA . PRO B 1 225 ? -0.673 -1.482 14.352 1 94.06 225 PRO B CA 1
ATOM 3587 C C . PRO B 1 225 ? 0.462 -0.594 13.844 1 94.06 225 PRO B C 1
ATOM 3589 O O . PRO B 1 225 ? 1.593 -1.061 13.688 1 94.06 225 PRO B O 1
ATOM 3592 N N . LEU B 1 226 ? 0.231 0.677 13.617 1 95.19 226 LEU B N 1
ATOM 3593 C CA . LEU B 1 226 ? 1.193 1.607 13.039 1 95.19 226 LEU B CA 1
ATOM 3594 C C . LEU B 1 226 ? 2.461 1.674 13.883 1 95.19 226 LEU B C 1
ATOM 3596 O O . LEU B 1 226 ? 3.572 1.592 13.352 1 95.19 226 LEU B O 1
ATOM 3600 N N . ALA B 1 227 ? 2.32 1.812 15.188 1 95.81 227 ALA B N 1
ATOM 3601 C CA . ALA B 1 227 ? 3.475 1.961 16.078 1 95.81 227 ALA B CA 1
ATOM 3602 C C . ALA B 1 227 ? 4.426 0.774 15.938 1 95.81 227 ALA B C 1
ATOM 3604 O O . ALA B 1 227 ? 5.637 0.953 15.812 1 95.81 227 ALA B O 1
ATOM 3605 N N . ALA B 1 228 ? 3.871 -0.457 15.969 1 96.69 228 ALA B N 1
ATOM 3606 C CA . ALA B 1 228 ? 4.684 -1.661 15.82 1 96.69 228 ALA B CA 1
ATOM 3607 C C . ALA B 1 228 ? 5.336 -1.713 14.438 1 96.69 228 ALA B C 1
ATOM 3609 O O . ALA B 1 228 ? 6.48 -2.148 14.305 1 96.69 228 ALA B O 1
ATOM 3610 N N . HIS B 1 229 ? 4.633 -1.258 13.43 1 97.81 229 HIS B N 1
ATOM 3611 C CA . HIS B 1 229 ? 5.156 -1.295 12.07 1 97.81 229 HIS B CA 1
ATOM 3612 C C . HIS B 1 229 ? 6.254 -0.256 11.875 1 97.81 229 HIS B C 1
ATOM 3614 O O . HIS B 1 229 ? 7.227 -0.5 11.156 1 97.81 229 HIS B O 1
ATOM 3620 N N . LEU B 1 230 ? 6.148 0.907 12.469 1 98.19 230 LEU B N 1
ATOM 3621 C CA . LEU B 1 230 ? 7.215 1.9 12.438 1 98.19 230 LEU B CA 1
ATOM 3622 C C . LEU B 1 230 ? 8.5 1.336 13.023 1 98.19 230 LEU B C 1
ATOM 3624 O O . LEU B 1 230 ? 9.586 1.572 12.484 1 98.19 230 LEU B O 1
ATOM 3628 N N . ALA B 1 231 ? 8.406 0.61 14.141 1 98.25 231 ALA B N 1
ATOM 3629 C CA . ALA B 1 231 ? 9.57 -0.046 14.727 1 98.25 231 ALA B CA 1
ATOM 3630 C C . ALA B 1 231 ? 10.164 -1.078 13.773 1 98.25 231 ALA B C 1
ATOM 3632 O O . ALA B 1 231 ? 11.383 -1.17 13.625 1 98.25 231 ALA B O 1
ATOM 3633 N N . ALA B 1 232 ? 9.297 -1.902 13.125 1 98.19 232 ALA B N 1
ATOM 3634 C CA . ALA B 1 232 ? 9.766 -2.879 12.141 1 98.19 232 ALA B CA 1
ATOM 3635 C C . ALA B 1 232 ? 10.469 -2.191 10.977 1 98.19 232 ALA B C 1
ATOM 3637 O O . ALA B 1 232 ? 11.523 -2.648 10.523 1 98.19 232 ALA B O 1
ATOM 3638 N N . GLU B 1 233 ? 9.883 -1.104 10.461 1 98.56 233 GLU B N 1
ATOM 3639 C CA . GLU B 1 233 ? 10.516 -0.337 9.398 1 98.56 233 GLU B CA 1
ATOM 3640 C C . GLU B 1 233 ? 11.891 0.166 9.828 1 98.56 233 GLU B C 1
ATOM 3642 O O . GLU B 1 233 ? 12.852 0.112 9.055 1 98.56 233 GLU B O 1
ATOM 3647 N N . ARG B 1 234 ? 11.984 0.688 11.047 1 98.38 234 ARG B N 1
ATOM 3648 C CA . ARG B 1 234 ? 13.273 1.139 11.562 1 98.38 234 ARG B CA 1
ATOM 3649 C C . ARG B 1 234 ? 14.297 0.011 11.531 1 98.38 234 ARG B C 1
ATOM 3651 O O . ARG B 1 234 ? 15.406 0.187 11.023 1 98.38 234 ARG B O 1
ATOM 3658 N N . ASP B 1 235 ? 13.961 -1.147 12.062 1 98.56 235 ASP B N 1
ATOM 3659 C CA . ASP B 1 235 ? 14.883 -2.273 12.148 1 98.56 235 ASP B CA 1
ATOM 3660 C C . ASP B 1 235 ? 15.32 -2.734 10.766 1 98.56 235 ASP B C 1
ATOM 3662 O O . ASP B 1 235 ? 16.5 -2.971 10.523 1 98.56 235 ASP B O 1
ATOM 3666 N N . HIS B 1 236 ? 14.375 -2.863 9.82 1 98.56 236 HIS B N 1
ATOM 3667 C CA . HIS B 1 236 ? 14.695 -3.281 8.461 1 98.56 236 HIS B CA 1
ATOM 3668 C C . HIS B 1 236 ? 15.562 -2.244 7.75 1 98.56 236 HIS B C 1
ATOM 3670 O O . HIS B 1 236 ? 16.5 -2.6 7.027 1 98.56 236 HIS B O 1
ATOM 3676 N N . PHE B 1 237 ? 15.289 -0.975 7.926 1 98.69 237 PHE B N 1
ATOM 3677 C CA . PHE B 1 237 ? 16.047 0.092 7.281 1 98.69 237 PHE B CA 1
ATOM 3678 C C . PHE B 1 237 ? 17.484 0.102 7.773 1 98.69 237 PHE B C 1
ATOM 3680 O O . PHE B 1 237 ? 18.422 0.144 6.973 1 98.69 237 PHE B O 1
ATOM 3687 N N . VAL B 1 238 ? 17.625 0.069 9.094 1 98.62 238 VAL B N 1
ATOM 3688 C CA . VAL B 1 238 ? 18.953 0.124 9.688 1 98.62 238 VAL B CA 1
ATOM 3689 C C . VAL B 1 238 ? 19.781 -1.088 9.242 1 98.62 238 VAL B C 1
ATOM 3691 O O . VAL B 1 238 ? 20.938 -0.952 8.844 1 98.62 238 VAL B O 1
ATOM 3694 N N . ALA B 1 239 ? 19.172 -2.273 9.297 1 98.38 239 ALA B N 1
ATOM 3695 C CA . ALA B 1 239 ? 19.859 -3.475 8.828 1 98.38 239 ALA B CA 1
ATOM 3696 C C . ALA B 1 239 ? 20.25 -3.346 7.359 1 98.38 239 ALA B C 1
ATOM 3698 O O . ALA B 1 239 ? 21.344 -3.736 6.965 1 98.38 239 ALA B O 1
ATOM 3699 N N . SER B 1 240 ? 19.406 -2.791 6.527 1 98.44 240 SER B N 1
ATOM 3700 C CA . SER B 1 240 ? 19.688 -2.611 5.105 1 98.44 240 SER B CA 1
ATOM 3701 C C . SER B 1 240 ? 20.812 -1.608 4.887 1 98.44 240 SER B C 1
ATOM 3703 O O . SER B 1 240 ? 21.703 -1.83 4.055 1 98.44 240 SER B O 1
ATOM 3705 N N . LEU B 1 241 ? 20.75 -0.501 5.609 1 98.19 241 LEU B N 1
ATOM 3706 C CA . LEU B 1 241 ? 21.766 0.535 5.465 1 98.19 241 LEU B CA 1
ATOM 3707 C C . LEU B 1 241 ? 23.156 -0.029 5.73 1 98.19 241 LEU B C 1
ATOM 3709 O O . LEU B 1 241 ? 24.125 0.356 5.07 1 98.19 241 LEU B O 1
ATOM 3713 N N . HIS B 1 242 ? 23.25 -0.959 6.648 1 97.94 242 HIS B N 1
ATOM 3714 C CA . HIS B 1 242 ? 24.547 -1.5 7.035 1 97.94 242 HIS B CA 1
ATOM 3715 C C . HIS B 1 242 ? 24.875 -2.768 6.25 1 97.94 242 HIS B C 1
ATOM 3717 O O . HIS B 1 242 ? 25.891 -3.41 6.5 1 97.94 242 HIS B O 1
ATOM 3723 N N . HIS B 1 243 ? 24.047 -3.207 5.387 1 96.62 243 HIS B N 1
ATOM 3724 C CA . HIS B 1 243 ? 24.312 -4.285 4.441 1 96.62 243 HIS B CA 1
ATOM 3725 C C . HIS B 1 243 ? 25.172 -3.799 3.279 1 96.62 243 HIS B C 1
ATOM 3727 O O . HIS B 1 243 ? 25.062 -2.639 2.873 1 96.62 243 HIS B O 1
ATOM 3733 N N . ALA B 1 244 ? 25.953 -4.645 2.691 1 96.75 244 ALA B N 1
ATOM 3734 C CA . ALA B 1 244 ? 26.875 -4.301 1.611 1 96.75 244 ALA B CA 1
ATOM 3735 C C . ALA B 1 244 ? 26.125 -3.729 0.412 1 96.75 244 ALA B C 1
ATOM 3737 O O . ALA B 1 244 ? 26.641 -2.855 -0.292 1 96.75 244 ALA B O 1
ATOM 3738 N N . ASP B 1 245 ? 24.938 -4.176 0.187 1 97.56 245 ASP B N 1
ATOM 3739 C CA . ASP B 1 245 ? 24.156 -3.734 -0.959 1 97.56 245 ASP B CA 1
ATOM 3740 C C . ASP B 1 245 ? 23.875 -2.234 -0.889 1 97.56 245 ASP B C 1
ATOM 3742 O O . ASP B 1 245 ? 23.844 -1.555 -1.917 1 97.56 245 ASP B O 1
ATOM 3746 N N . ALA B 1 246 ? 23.656 -1.725 0.299 1 97 246 ALA B N 1
ATOM 3747 C CA . ALA B 1 246 ? 23.344 -0.304 0.423 1 97 246 ALA B CA 1
ATOM 3748 C C . ALA B 1 246 ? 24.547 0.558 0.055 1 97 246 ALA B C 1
ATOM 3750 O O . ALA B 1 246 ? 24.391 1.62 -0.553 1 97 246 ALA B O 1
ATOM 3751 N N . LEU B 1 247 ? 25.719 0.149 0.468 1 96.06 247 LEU B N 1
ATOM 3752 C CA . LEU B 1 247 ? 26.906 0.875 0.042 1 96.06 247 LEU B CA 1
ATOM 3753 C C . LEU B 1 247 ? 27 0.915 -1.479 1 96.06 247 LEU B C 1
ATOM 3755 O O . LEU B 1 247 ? 27.219 1.979 -2.064 1 96.06 247 LEU B O 1
ATOM 3759 N N . GLU B 1 248 ? 26.828 -0.22 -2.119 1 97.31 248 GLU B N 1
ATOM 3760 C CA . GLU B 1 248 ? 26.859 -0.3 -3.578 1 97.31 248 GLU B CA 1
ATOM 3761 C C . GLU B 1 248 ? 25.734 0.529 -4.191 1 97.31 248 GLU B C 1
ATOM 3763 O O . GLU B 1 248 ? 25.969 1.32 -5.109 1 97.31 248 GLU B O 1
ATOM 3768 N N . GLY B 1 249 ? 24.547 0.33 -3.701 1 97.31 249 GLY B N 1
ATOM 3769 C CA . GLY B 1 249 ? 23.391 1.011 -4.258 1 97.31 249 GLY B CA 1
ATOM 3770 C C . GLY B 1 249 ? 23.484 2.521 -4.172 1 97.31 249 GLY B C 1
ATOM 3771 O O . GLY B 1 249 ? 23.25 3.223 -5.16 1 97.31 249 GLY B O 1
ATOM 3772 N N . ILE B 1 250 ? 23.859 3.074 -2.979 1 96.75 250 ILE B N 1
ATOM 3773 C CA . ILE B 1 250 ? 23.969 4.516 -2.773 1 96.75 250 ILE B CA 1
ATOM 3774 C C . ILE B 1 250 ? 25.109 5.066 -3.607 1 96.75 250 ILE B C 1
ATOM 3776 O O . ILE B 1 250 ? 24.969 6.082 -4.293 1 96.75 250 ILE B O 1
ATOM 3780 N N . THR B 1 251 ? 26.219 4.375 -3.607 1 95.88 251 THR B N 1
ATOM 3781 C CA . THR B 1 251 ? 27.391 4.82 -4.359 1 95.88 251 THR B CA 1
ATOM 3782 C C . THR B 1 251 ? 27.094 4.832 -5.855 1 95.88 251 THR B C 1
ATOM 3784 O O . THR B 1 251 ? 27.438 5.785 -6.555 1 95.88 251 THR B O 1
ATOM 3787 N N . ALA B 1 252 ? 26.484 3.805 -6.371 1 96.75 252 ALA B N 1
ATOM 3788 C CA . ALA B 1 252 ? 26.141 3.727 -7.789 1 96.75 252 ALA B CA 1
ATOM 3789 C C . ALA B 1 252 ? 25.219 4.871 -8.195 1 96.75 252 ALA B C 1
ATOM 3791 O O . ALA B 1 252 ? 25.375 5.457 -9.266 1 96.75 252 ALA B O 1
ATOM 3792 N N . PHE B 1 253 ? 24.281 5.168 -7.355 1 95.19 253 PHE B N 1
ATOM 3793 C CA . PHE B 1 253 ? 23.359 6.262 -7.621 1 95.19 253 PHE B CA 1
ATOM 3794 C C . PHE B 1 253 ? 24.094 7.59 -7.715 1 95.19 253 PHE B C 1
ATOM 3796 O O . PHE B 1 253 ? 23.875 8.359 -8.648 1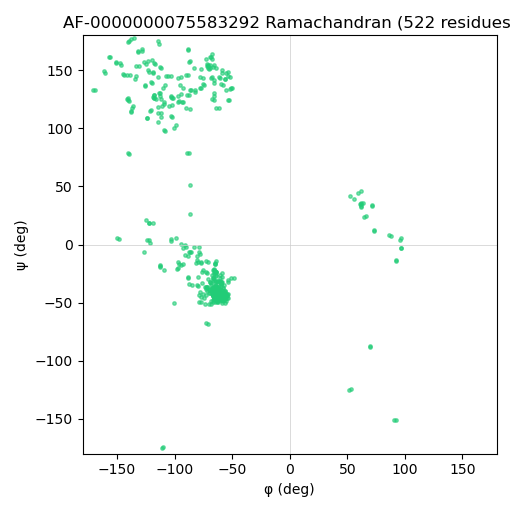 95.19 253 PHE B O 1
ATOM 3803 N N . LEU B 1 254 ? 24.922 7.828 -6.785 1 94.19 254 LEU B N 1
ATOM 3804 C CA . LEU B 1 254 ? 25.688 9.078 -6.742 1 94.19 254 LEU B CA 1
ATOM 3805 C C . LEU B 1 254 ? 26.641 9.18 -7.926 1 94.19 254 LEU B C 1
ATOM 3807 O O . LEU B 1 254 ? 26.859 10.273 -8.453 1 94.19 254 LEU B O 1
ATOM 3811 N N . ASP B 1 255 ? 27.109 8.047 -8.367 1 96 255 ASP B N 1
ATOM 3812 C CA . ASP B 1 255 ? 28.047 7.984 -9.492 1 96 255 ASP B CA 1
ATOM 3813 C C . ASP B 1 255 ? 27.312 7.926 -10.82 1 96 255 ASP B C 1
ATOM 3815 O O . ASP B 1 255 ? 27.922 7.875 -11.883 1 96 255 ASP B O 1
ATOM 3819 N N . LYS B 1 256 ? 26.078 7.812 -10.789 1 94.56 256 LYS B N 1
ATOM 3820 C CA . LYS B 1 256 ? 25.234 7.738 -11.977 1 94.56 256 LYS B CA 1
ATOM 3821 C C . LYS B 1 256 ? 25.578 6.508 -12.812 1 94.56 256 LYS B C 1
ATOM 3823 O O . LYS B 1 256 ? 25.781 6.613 -14.031 1 94.56 256 LYS B O 1
ATOM 3828 N N . ARG B 1 257 ? 25.719 5.371 -12.125 1 94.75 257 ARG B N 1
ATOM 3829 C CA . ARG B 1 257 ? 25.891 4.07 -12.773 1 94.75 257 ARG B CA 1
ATOM 3830 C C . ARG B 1 257 ? 24.891 3.055 -12.227 1 94.75 257 ARG B C 1
ATOM 3832 O O . ARG B 1 257 ? 24.297 3.27 -11.172 1 94.75 257 ARG B O 1
ATOM 3839 N N . ALA B 1 258 ? 24.797 1.959 -12.961 1 94.69 258 ALA B N 1
ATOM 3840 C CA . ALA B 1 258 ? 23.922 0.881 -12.484 1 94.69 258 ALA B CA 1
ATOM 3841 C C . ALA B 1 258 ? 24.594 0.102 -11.352 1 94.69 258 ALA B C 1
ATOM 3843 O O . ALA B 1 258 ? 25.797 -0.194 -11.414 1 94.69 258 ALA B O 1
ATOM 3844 N N . PRO B 1 259 ? 23.844 -0.165 -10.312 1 95.56 259 PRO B N 1
ATOM 3845 C CA . PRO B 1 259 ? 24.422 -0.986 -9.242 1 95.56 259 PRO B CA 1
ATOM 3846 C C . PRO B 1 259 ? 24.578 -2.449 -9.648 1 95.56 259 PRO B C 1
ATOM 3848 O O . PRO B 1 259 ? 23.891 -2.93 -10.547 1 95.56 259 PRO B O 1
ATOM 3851 N N . ILE B 1 260 ? 25.516 -3.055 -9.023 1 94 260 ILE B N 1
ATOM 3852 C CA . ILE B 1 260 ? 25.75 -4.488 -9.164 1 94 260 ILE B CA 1
ATOM 3853 C C . ILE B 1 260 ? 25.703 -5.156 -7.793 1 94 260 ILE B C 1
ATOM 3855 O O . ILE B 1 260 ? 26.594 -4.938 -6.969 1 94 260 ILE B O 1
ATOM 3859 N N . TYR B 1 261 ? 24.688 -5.859 -7.613 1 94.12 261 TYR B N 1
ATOM 3860 C CA . TYR B 1 261 ? 24.547 -6.52 -6.316 1 94.12 261 TYR B CA 1
ATOM 3861 C C . TYR B 1 261 ? 25.031 -7.961 -6.383 1 94.12 261 TYR B C 1
ATOM 3863 O O . TYR B 1 261 ? 24.609 -8.727 -7.258 1 94.12 261 TYR B O 1
ATOM 3871 N N . LYS B 1 262 ? 26.031 -8.18 -5.461 1 79.94 262 LYS B N 1
ATOM 3872 C CA . LYS B 1 262 ? 26.688 -9.492 -5.484 1 79.94 262 LYS B CA 1
ATOM 3873 C C . LYS B 1 262 ? 25.781 -10.562 -4.891 1 79.94 262 LYS B C 1
ATOM 3875 O O . LYS B 1 262 ? 24.984 -10.281 -3.986 1 79.94 262 LYS B O 1
ATOM 3880 N N . ARG B 1 263 ? 25.781 -11.68 -5.559 1 66.75 263 ARG B N 1
ATOM 3881 C CA . ARG B 1 263 ? 24.969 -12.844 -5.25 1 66.75 263 ARG B CA 1
ATOM 3882 C C . ARG B 1 263 ? 25.484 -13.562 -4.008 1 66.75 263 ARG B C 1
ATOM 3884 O O . ARG B 1 263 ? 26.688 -13.523 -3.719 1 66.75 263 ARG B O 1
#

Secondary structure (DSSP, 8-state):
---EEEEE--TT-SSEEEEEEE-TTTTT---HHHHHHHHHHHHHHHH-TT--EEEEEEGGG--B--S-HHHHHHHHTS-HHHHHHHHHHHHHHHHHHHH-SS-EEEEE-SEEETHHHHHHHHSSEEEEETT-EEE-TTGGGT----TTHHHHHHHHS-HHHHHHHHHH-PPEEHHHHHHTTSS-EEE-TT-HHHHHHHHHHHHHTS-HHHHHHHHHHHHHHTTS-HHHHHHHHHHHHHHHHTSHHHHHHHHHHHTTS------/---EEEEE--TT-SSEEEEEEE-TTTTT---HHHHHHHHHHHHHHHH-TT--EEEEEEGGG--B--S-HHHHHHHHTS-HHHHHHHHHHHHHHHHHHHHSSS-EEEEE-SEEETHHHHHHHHSSEEEEETT-EEE-TTGGGT----TTHHHHHHHHS-HHHHHHHHHH-PPEEHHHHHHTTSS-EEE-TT-HHHHHHHHHHHHHTS-HHHHHHHHHHHHHHTTS-HHHHHHHHHHHHHHHHTSHHHHHHHHHHHTTS------

pLDDT: mean 96.65, std 3.45, range [66.75, 98.94]

Sequence (526 aa):
MSAELLASRPPESESTLVLTLSNPGARNALHPDMYAAGLEALNTAERDPSIRAVVLTGADRFFCAGGNLNRLLDNRAKAPSVQAASIDLLGEWITAINTVTKPVIAAVEGAAAGAGFSLALACDLLVAADDAKFVMSYARVALTPDGGGSWFLARALPRALAAEILFEGKPAAATRLHQLGVVNRLTKPGTTRDEAIAWADQLGTMSPNALARIKSLIADAQTQPLAAHLAAERDHFVASLHHADALEGITAFLDKRAPIYKRMSAELLASRPPESESTLVLTLSNPGARNALHPDMYAAGLEALNTAERDPSIRAVVLTGADRFFCAGGNLNRLLDNRAKAPSVQAASIDLLGEWITAINTVTKPVIAAVEGAAAGAGFSLALACDLLVAADDAKFVMSYARVALTPDGGGSWFLARALPRALAAEILFEGKPAAATRLHQLGVVNRLTKPGTTRDEAIAWADQLGTMSPNALARIKSLIADAQTQPLAAHLAAERDHFVASLHHADALEGITAFLDKRAPIYKR

Radius of gyration: 25.11 Å; Cα contacts (8 Å, |Δi|>4): 1123; chains: 2; bounding box: 63×77×51 Å

Solvent-accessible surface area (backbone atoms only — not comparable to full-atom values): 25849 Å² total; per-residue (Å²): 116,71,60,38,54,45,76,46,65,51,87,93,46,88,27,35,37,38,36,30,32,35,13,72,94,51,59,19,28,58,45,76,63,28,31,57,44,48,44,51,50,50,53,48,44,70,72,32,65,66,40,40,19,37,38,42,33,24,46,92,63,26,21,13,53,6,68,44,66,69,58,50,54,57,39,51,76,47,59,66,66,57,49,38,50,52,43,49,43,40,34,50,30,40,50,46,56,63,61,48,55,49,57,32,32,20,22,36,28,51,30,22,18,32,47,28,32,11,55,41,63,42,29,80,38,30,32,26,9,51,79,16,33,39,21,41,46,28,26,68,28,15,25,38,56,41,48,40,34,47,40,51,38,41,72,66,32,14,57,25,41,30,42,49,40,51,58,59,22,52,74,40,50,36,55,61,36,32,74,62,63,69,29,73,42,74,32,60,80,92,43,24,61,61,53,44,48,54,51,33,45,58,58,40,64,46,51,66,68,58,50,25,51,51,51,50,50,60,65,45,57,80,77,47,56,68,71,62,45,52,52,52,49,49,54,52,49,54,54,43,61,75,32,74,54,37,55,42,45,54,48,20,57,75,65,72,48,82,54,77,66,82,112,118,71,59,38,55,47,76,44,65,52,88,93,46,87,28,37,37,36,36,30,30,35,13,71,93,51,60,19,27,57,45,72,62,28,31,56,44,48,44,51,49,51,54,48,44,70,74,33,67,65,40,40,17,37,36,42,34,23,48,91,62,25,20,13,54,6,70,45,66,69,58,50,52,57,38,67,76,47,59,68,64,58,50,51,52,53,52,50,44,43,40,51,30,41,49,47,54,62,62,47,54,46,58,32,32,22,21,34,27,52,30,23,18,32,48,28,32,12,52,40,67,42,28,46,30,28,33,27,10,51,79,14,33,37,21,40,54,25,41,76,74,76,46,73,78,51,52,51,33,64,60,52,38,51,66,36,36,62,62,72,59,31,46,48,40,50,63,60,23,51,73,40,50,36,56,57,36,34,73,61,28,58,30,65,43,75,33,61,78,93,42,24,60,61,52,44,49,54,51,34,45,58,57,41,62,44,33,65,68,21,47,27,51,42,50,51,44,45,67,45,32,82,78,44,57,67,72,61,44,33,53,50,24,33,53,50,24,44,55,26,49,70,33,72,48,16,55,42,18,46,50,19,57,77,66,72,47,83,54,75,65,84,113

Foldseek 3Di:
DAWEWDWDDDPVFFAEIETEQDDPPQLSEDDLRHLVVLLVVLVVLLVDLRHAEYEYAYPPQARYAYHDVVVVVVVVVDDPVVVVVSLVSLLVSLVSQLQRLHAYEYQGGAEQEALSLLSNLSGPAYEYAQAYWYWNQAVVVPGAGGSCLLVSLPVQAPNVVSCVRRNPRDIDTPVVCCVSPSHVYYDHRPCRRVVRSVVSRVSSLAASLLSSLVSVLVVCVVPDDPVVSVVSCVVSVVVVCPDPQVVQVVVCVVVVHRGHHDD/DDWEWDWDDDPVFFAEIETEQDDPPQLSEDDLRHLVVLLVVLVVLLVDLRHAAYEQAYPPQARYAYHDVVVVVVVVVDDPVVVVVSLVSLLVSLVSQLQRLHAYEYQGGAEQEALSLLSNLSGPAYEYAQAYWYFNQAVVVPGAGGSCLLVSLPVQAPNVVSCVRRNPRDIDTPVVCCVSVSHVYYDHRPCRRVVRSVVSRVSSLAASLLSSLVSVLVVCVVPDDPVVSVVSVVVSVVVVCPDPQVVQVVVCVVVVHRGGHDD

InterPro domains:
  IPR001753 Enoyl-CoA hydratase/isomerase-like domain [PF00378] (13-262)
  IPR014748 Enoyl-CoA hydratase, C-terminal [G3DSA:1.10.12.10] (207-262)
  IPR018376 Enoyl-CoA hydratase/isomerase, conserved site [PS00166] (105-125)
  IPR029045 ClpP/crotonase-like domain superfamily [SSF52096] (14-262)